Protein AF-A0A506U2U1-F1 (afdb_monomer_lite)

Organism: NCBI:txid2590451

Radius of gyration: 28.34 Å; chains: 1; bounding box: 70×87×79 Å

Sequence (459 aa):
MHRSFSRSSRWKEARRGNWPLSILLTSLLLALPVQALAQSEAANGTGAVKTGSHPATDAIGQALRKALSYGDTSFLASVVENTRLTPKRTKLIESEAIALRPEMADKITHAIRSAQLLSSLYPAASIAPVLSAPLVSSNTQLPYPGGVKGVDESTLSEFERNYSLSAMGAATARELGFTGKGVVVGVIDSGFDMSPDGTVHPEFTGRIDSRSTSFLNWVDINMSYQTLSAAEIEEGLQQGPTDTQAVDEHGTHVTGIIAAGDNGFGMEGVAPDATILSVQAIASASGRVTLDSTSRTSVRLSDLQTCGLYALAGAGCTLAQYFEPTISAERYLAQFSDVSVVNMSFGPSVRLLAKSWDIAPTVQPYYQEEAKALRANLDAGQVLVVSAGNDGKWAPVAAENPTGIGLYPFISPANEDATNSSGNLIYNDYGTGLDFSFLSADALAEAEAADGIARGRIV

Structure (mmCIF, N/CA/C/O backbone):
data_AF-A0A506U2U1-F1
#
_entry.id   AF-A0A506U2U1-F1
#
loop_
_atom_site.group_PDB
_atom_site.id
_atom_site.type_symbol
_atom_site.label_atom_id
_atom_site.label_alt_id
_atom_site.label_comp_id
_atom_site.label_asym_id
_atom_site.label_entity_id
_atom_site.label_seq_id
_atom_site.pdbx_PDB_ins_code
_atom_site.Cartn_x
_atom_site.Cartn_y
_atom_site.Cartn_z
_atom_site.occupancy
_atom_site.B_iso_or_equiv
_atom_site.auth_seq_id
_atom_site.auth_comp_id
_atom_site.auth_asym_id
_atom_site.auth_atom_id
_atom_site.pdbx_PDB_model_num
ATOM 1 N N . MET A 1 1 ? 2.345 51.849 13.859 1.00 36.88 1 MET A N 1
ATOM 2 C CA . MET A 1 1 ? 3.173 52.767 13.045 1.00 36.88 1 MET A CA 1
ATOM 3 C C . MET A 1 1 ? 2.895 52.502 11.573 1.00 36.88 1 MET A C 1
ATOM 5 O O . MET A 1 1 ? 2.890 51.355 11.158 1.00 36.88 1 MET A O 1
ATOM 9 N N . HIS A 1 2 ? 2.569 53.564 10.839 1.00 27.89 2 HIS A N 1
ATOM 10 C CA . HIS A 1 2 ? 2.235 53.597 9.413 1.00 27.89 2 HIS A CA 1
ATOM 11 C C . HIS A 1 2 ? 3.383 53.186 8.473 1.00 27.89 2 HIS A C 1
ATOM 13 O O . HIS A 1 2 ? 4.523 53.547 8.750 1.00 27.89 2 HIS A O 1
ATOM 19 N N . ARG A 1 3 ? 3.030 52.621 7.300 1.00 29.83 3 ARG A N 1
ATOM 20 C CA . ARG A 1 3 ? 3.318 53.094 5.907 1.00 29.83 3 ARG A CA 1
ATOM 21 C C . ARG A 1 3 ? 3.364 51.886 4.954 1.00 29.83 3 ARG A C 1
ATOM 23 O O . ARG A 1 3 ? 4.195 51.011 5.115 1.00 29.83 3 ARG A O 1
ATOM 30 N N . SER A 1 4 ? 2.341 51.654 4.129 1.00 28.94 4 SER A N 1
ATOM 31 C CA . SER A 1 4 ? 2.030 52.246 2.808 1.00 28.94 4 SER A CA 1
ATOM 32 C C . SER A 1 4 ? 2.963 51.799 1.671 1.00 28.94 4 SER A C 1
ATOM 34 O O . SER A 1 4 ? 4.046 52.353 1.493 1.00 28.94 4 SER A O 1
ATOM 36 N N . PHE A 1 5 ? 2.481 50.867 0.845 1.00 27.81 5 PHE A N 1
ATOM 37 C CA . PHE A 1 5 ? 2.999 50.604 -0.498 1.00 27.81 5 PHE A CA 1
ATOM 38 C C . PHE A 1 5 ? 2.358 51.577 -1.497 1.00 27.81 5 PHE A C 1
ATOM 40 O O . PHE A 1 5 ? 1.135 51.713 -1.558 1.00 27.81 5 PHE A O 1
ATOM 47 N N . SER A 1 6 ? 3.202 52.265 -2.266 1.00 30.72 6 SER A N 1
ATOM 48 C CA . SER A 1 6 ? 2.824 53.226 -3.301 1.00 30.72 6 SER A CA 1
ATOM 49 C C . SER A 1 6 ? 2.954 52.616 -4.698 1.00 30.72 6 SER A C 1
ATOM 51 O O . SER A 1 6 ? 3.970 52.034 -5.059 1.00 30.72 6 SER A O 1
ATOM 53 N N . ARG A 1 7 ? 1.882 52.835 -5.455 1.00 30.31 7 ARG A N 1
ATOM 54 C CA . ARG A 1 7 ? 1.573 52.594 -6.869 1.00 30.31 7 ARG A CA 1
ATOM 55 C C . ARG A 1 7 ? 2.623 52.956 -7.943 1.00 30.31 7 ARG A C 1
ATOM 57 O O . ARG A 1 7 ? 3.251 54.008 -7.880 1.00 30.31 7 ARG A O 1
ATOM 64 N N . SER A 1 8 ? 2.457 52.231 -9.065 1.00 29.09 8 SER A N 1
ATOM 65 C CA . SER A 1 8 ? 2.460 52.671 -10.489 1.00 29.09 8 SER A CA 1
ATOM 66 C C . SER A 1 8 ? 3.809 52.898 -11.186 1.00 29.09 8 SER A C 1
ATOM 68 O O . SER A 1 8 ? 4.793 53.178 -10.527 1.00 29.09 8 SER A O 1
ATOM 70 N N . SER A 1 9 ? 3.945 52.947 -12.517 1.00 31.09 9 SER A N 1
ATOM 71 C CA . SER A 1 9 ? 3.327 52.337 -13.719 1.00 31.09 9 SER A CA 1
ATOM 72 C C . SER A 1 9 ? 3.977 53.036 -14.931 1.00 31.09 9 SER A C 1
ATOM 74 O O . SER A 1 9 ? 4.267 54.227 -14.814 1.00 31.09 9 SER A O 1
ATOM 76 N N . ARG A 1 10 ? 4.053 52.356 -16.087 1.00 29.97 10 ARG A N 1
ATOM 77 C CA . ARG A 1 10 ? 3.903 52.872 -17.476 1.00 29.97 10 ARG A CA 1
ATOM 78 C C . ARG A 1 10 ? 5.071 52.603 -18.440 1.00 29.97 10 ARG A C 1
ATOM 80 O O . ARG A 1 10 ? 6.235 52.718 -18.080 1.00 29.97 10 ARG A O 1
ATOM 87 N N . TRP A 1 11 ? 4.621 52.482 -19.700 1.00 26.11 11 TRP A N 1
ATOM 88 C CA . TRP A 1 11 ? 5.260 52.749 -21.002 1.00 26.11 11 TRP A CA 1
ATOM 89 C C . TRP A 1 11 ? 5.853 51.520 -21.714 1.00 26.11 11 TRP A C 1
ATOM 91 O O . TRP A 1 11 ? 6.609 50.782 -21.107 1.00 26.11 11 TRP A O 1
ATOM 101 N N . LYS A 1 12 ? 5.626 51.252 -23.012 1.00 29.75 12 LYS A N 1
ATOM 102 C CA . LYS A 1 12 ? 4.628 51.671 -24.025 1.00 29.75 12 LYS A CA 1
ATOM 103 C C . LYS A 1 12 ? 4.894 50.871 -25.328 1.00 29.75 12 LYS A C 1
ATOM 105 O O . LYS A 1 12 ? 6.044 50.564 -25.600 1.00 29.75 12 LYS A O 1
ATOM 110 N N . GLU A 1 13 ? 3.823 50.611 -26.092 1.00 30.39 13 GLU A N 1
ATOM 111 C CA . GLU A 1 13 ? 3.657 50.588 -27.578 1.00 30.39 13 GLU A CA 1
ATOM 112 C C . GLU A 1 13 ? 4.786 50.026 -28.494 1.00 30.39 13 GLU A C 1
ATOM 114 O O . GLU A 1 13 ? 5.895 50.536 -28.520 1.00 30.39 13 GLU A O 1
ATOM 119 N N . ALA A 1 14 ? 4.577 48.932 -29.247 1.00 30.78 14 ALA A N 1
ATOM 120 C CA . ALA A 1 14 ? 3.841 48.771 -30.527 1.00 30.78 14 ALA A CA 1
ATOM 121 C C . ALA A 1 14 ? 4.710 48.913 -31.802 1.00 30.78 14 ALA A C 1
ATOM 123 O O . ALA A 1 14 ? 5.336 49.947 -32.006 1.00 30.78 14 ALA A O 1
ATOM 124 N N . ARG A 1 15 ? 4.634 47.929 -32.723 1.00 29.23 15 ARG A N 1
ATOM 125 C CA . ARG A 1 15 ? 4.668 48.127 -34.194 1.00 29.23 15 ARG A CA 1
ATOM 126 C C . ARG A 1 15 ? 4.223 46.872 -34.966 1.00 29.23 15 ARG A C 1
ATOM 128 O O . ARG A 1 15 ? 4.610 45.757 -34.644 1.00 29.23 15 ARG A O 1
ATOM 135 N N . ARG A 1 16 ? 3.387 47.114 -35.983 1.00 30.52 16 ARG A N 1
ATOM 136 C CA . ARG A 1 16 ? 2.849 46.184 -36.994 1.00 30.52 16 ARG A CA 1
ATOM 137 C C . ARG A 1 16 ? 3.815 46.025 -38.180 1.00 30.52 16 ARG A C 1
ATOM 139 O O . ARG A 1 16 ? 4.533 46.970 -38.494 1.00 30.52 16 ARG A O 1
ATOM 146 N N . GLY A 1 17 ? 3.690 44.918 -38.915 1.00 27.30 17 GLY A N 1
ATOM 147 C CA . GLY A 1 17 ? 4.167 44.743 -40.293 1.00 27.30 17 GLY A CA 1
ATOM 148 C C . GLY A 1 17 ? 3.427 43.581 -40.974 1.00 27.30 17 GLY A C 1
ATOM 149 O O . GLY A 1 17 ? 3.274 42.527 -40.370 1.00 27.30 17 GLY A O 1
ATOM 150 N N . ASN A 1 18 ? 2.916 43.804 -42.186 1.00 27.45 18 ASN A N 1
ATOM 151 C CA . ASN A 1 18 ? 1.992 42.950 -42.946 1.00 27.45 18 ASN A CA 1
ATOM 152 C C . ASN A 1 18 ? 2.689 42.360 -44.204 1.00 27.45 18 ASN A C 1
ATOM 154 O O . ASN A 1 18 ? 3.330 43.135 -44.908 1.00 27.45 18 ASN A O 1
ATOM 158 N N . TRP A 1 19 ? 2.384 41.081 -44.529 1.00 23.58 19 TRP A N 1
ATOM 159 C CA . TRP A 1 19 ? 2.138 40.477 -45.880 1.00 23.58 19 TRP A CA 1
ATOM 160 C C . TRP A 1 19 ? 3.338 40.112 -46.802 1.00 23.58 19 TRP A C 1
ATOM 162 O O . TRP A 1 19 ? 4.383 40.738 -46.662 1.00 23.58 19 TRP A O 1
ATOM 172 N N . PRO A 1 20 ? 3.193 39.251 -47.859 1.00 41.06 20 PRO A N 1
ATOM 173 C CA . PRO A 1 20 ? 2.258 38.116 -48.132 1.00 41.06 20 PRO A CA 1
ATOM 174 C C . PRO A 1 20 ? 2.842 36.898 -48.951 1.00 41.06 20 PRO A C 1
ATOM 176 O O . PRO A 1 20 ? 3.985 36.953 -49.378 1.00 41.06 20 PRO A O 1
ATOM 179 N N . LEU A 1 21 ? 1.982 35.885 -49.253 1.00 26.08 21 LEU A N 1
ATOM 180 C CA . LEU A 1 21 ? 1.963 34.914 -50.405 1.00 26.08 21 LEU A CA 1
ATOM 181 C C . LEU A 1 21 ? 3.187 33.952 -50.585 1.00 26.08 21 LEU A C 1
ATOM 183 O O . LEU A 1 21 ? 4.320 34.379 -50.471 1.00 26.08 21 LEU A O 1
ATOM 187 N N . SER A 1 22 ? 3.118 32.652 -50.936 1.00 24.47 22 SER A N 1
ATOM 188 C CA . SER A 1 22 ? 2.254 31.932 -51.890 1.00 24.47 22 SER A CA 1
ATOM 189 C C . SER A 1 22 ? 2.663 30.432 -52.042 1.00 24.47 22 SER A C 1
ATOM 191 O O . SER A 1 22 ? 3.823 30.111 -51.809 1.00 24.47 22 SER A O 1
ATOM 193 N N . ILE A 1 23 ? 1.745 29.601 -52.588 1.00 26.39 23 ILE A N 1
ATOM 194 C CA . ILE A 1 23 ? 1.917 28.334 -53.379 1.00 26.39 23 ILE A CA 1
ATOM 195 C C . ILE A 1 23 ? 2.081 26.999 -52.590 1.00 26.39 23 ILE A C 1
ATOM 197 O O . ILE A 1 23 ? 3.071 26.797 -51.905 1.00 26.39 23 ILE A O 1
ATOM 201 N N . LEU A 1 24 ? 1.057 26.122 -52.501 1.00 23.52 24 LEU A N 1
ATOM 202 C CA . LEU A 1 24 ? 0.561 25.078 -53.448 1.00 23.52 24 LEU A CA 1
ATOM 203 C C . LEU A 1 24 ? 1.504 23.870 -53.641 1.00 23.52 24 LEU A C 1
ATOM 205 O O . LEU A 1 24 ? 2.514 24.013 -54.314 1.00 23.52 24 LEU A O 1
ATOM 209 N N . LEU A 1 25 ? 1.099 22.670 -53.185 1.00 24.00 25 LEU A N 1
ATOM 210 C CA . LEU A 1 25 ? 0.996 21.469 -54.039 1.00 24.00 25 LEU A CA 1
ATOM 211 C C . LEU A 1 25 ? 0.313 20.281 -53.329 1.00 24.00 25 LEU A C 1
ATOM 213 O O . LEU A 1 25 ? 0.747 19.771 -52.303 1.00 24.00 25 LEU A O 1
ATOM 217 N N . THR A 1 26 ? -0.789 19.870 -53.945 1.00 24.53 26 THR A N 1
ATOM 218 C CA . THR A 1 26 ? -1.587 18.647 -53.804 1.00 24.53 26 THR A CA 1
ATOM 219 C C . THR A 1 26 ? -0.844 17.394 -54.273 1.00 24.53 26 THR A C 1
ATOM 221 O O . THR A 1 26 ? -0.089 17.499 -55.236 1.00 24.53 26 THR A O 1
ATOM 224 N N . SER A 1 27 ? -1.176 16.207 -53.739 1.00 26.33 27 SER A N 1
ATOM 225 C CA . SER A 1 27 ? -1.347 14.959 -54.520 1.00 26.33 27 SER A CA 1
ATOM 226 C C . SER A 1 27 ? -2.060 13.865 -53.712 1.00 26.33 27 SER A C 1
ATOM 228 O O . SER A 1 27 ? -1.780 13.655 -52.537 1.00 26.33 27 SER A O 1
ATOM 230 N N . LEU A 1 28 ? -3.009 13.209 -54.380 1.00 23.59 28 LEU A N 1
ATOM 231 C CA . LEU A 1 28 ? -3.999 12.236 -53.915 1.00 23.59 28 LEU A CA 1
ATOM 232 C C . LEU A 1 28 ? -3.646 10.826 -54.447 1.00 23.59 28 LEU A C 1
ATOM 234 O O . LEU A 1 28 ? -3.042 10.728 -55.510 1.00 23.59 28 LEU A O 1
ATOM 238 N N . LEU A 1 29 ? -4.209 9.798 -53.789 1.00 23.61 29 LEU A N 1
ATOM 239 C CA . LEU A 1 29 ? -4.611 8.464 -54.297 1.00 23.61 29 LEU A CA 1
ATOM 240 C C . LEU A 1 29 ? -3.542 7.393 -54.601 1.00 23.61 29 LEU A C 1
ATOM 242 O O . LEU A 1 29 ? -2.705 7.561 -55.478 1.00 23.61 29 LEU A O 1
ATOM 246 N N . LEU A 1 30 ? -3.732 6.194 -54.026 1.00 24.52 30 LEU A N 1
ATOM 247 C CA . LEU A 1 30 ? -4.355 5.055 -54.730 1.00 24.52 30 LEU A CA 1
ATOM 248 C C . LEU A 1 30 ? -4.632 3.874 -53.777 1.00 24.52 30 LEU A C 1
ATOM 250 O O . LEU A 1 30 ? -3.790 3.484 -52.975 1.00 24.52 30 LEU A O 1
ATOM 254 N N . ALA A 1 31 ? -5.833 3.309 -53.903 1.00 26.56 31 ALA A N 1
ATOM 255 C CA . ALA A 1 31 ? -6.284 2.057 -53.303 1.00 26.56 31 ALA A CA 1
ATOM 256 C C . ALA A 1 31 ? -6.289 0.957 -54.371 1.00 26.56 31 ALA A C 1
ATOM 258 O O . ALA A 1 31 ? -6.654 1.260 -55.504 1.00 26.56 31 ALA A O 1
ATOM 259 N N . LEU A 1 32 ? -6.005 -0.300 -54.008 1.00 26.03 32 LEU A N 1
ATOM 260 C CA . LEU A 1 32 ? -6.501 -1.487 -54.722 1.00 26.03 32 LEU A CA 1
ATOM 261 C C . LEU A 1 32 ? -6.688 -2.688 -53.762 1.00 26.03 32 LEU A C 1
ATOM 263 O O . LEU A 1 32 ? -5.869 -2.863 -52.859 1.00 26.03 32 LEU A O 1
ATOM 267 N N . PRO A 1 33 ? -7.738 -3.514 -53.957 1.00 31.89 33 PRO A N 1
ATOM 268 C CA . PRO A 1 33 ? -8.010 -4.743 -53.209 1.00 31.89 33 PRO A CA 1
ATOM 269 C C . PRO A 1 33 ? -7.499 -5.992 -53.954 1.00 31.89 33 PRO A C 1
ATOM 271 O O . PRO A 1 33 ? -7.402 -5.987 -55.180 1.00 31.89 33 PRO A O 1
ATOM 274 N N . VAL A 1 34 ? -7.263 -7.098 -53.241 1.00 28.67 34 VAL A N 1
ATOM 275 C CA . VAL A 1 34 ? -7.124 -8.434 -53.850 1.00 28.67 34 VAL A CA 1
ATOM 276 C C . VAL A 1 34 ? -7.991 -9.427 -53.080 1.00 28.67 34 VAL A C 1
ATOM 278 O O . VAL A 1 34 ? -7.847 -9.597 -51.872 1.00 28.67 34 VAL A O 1
ATOM 281 N N . GLN A 1 35 ? -8.914 -10.059 -53.801 1.00 29.03 35 GLN A N 1
ATOM 282 C CA . GLN A 1 35 ? -9.729 -11.183 -53.357 1.00 29.03 35 GLN A CA 1
ATOM 283 C C . GLN A 1 35 ? -9.175 -12.502 -53.910 1.00 29.03 35 GLN A C 1
ATOM 285 O O . GLN A 1 35 ? -8.754 -12.566 -55.060 1.00 29.03 35 GLN A O 1
ATOM 290 N N . ALA A 1 36 ? -9.357 -13.534 -53.082 1.00 26.44 36 ALA A N 1
ATOM 291 C CA . ALA A 1 36 ? -9.632 -14.937 -53.398 1.00 26.44 36 ALA A CA 1
ATOM 292 C C . ALA A 1 36 ? -8.502 -15.845 -53.918 1.00 26.44 36 ALA A C 1
ATOM 294 O O . ALA A 1 36 ? -8.020 -15.706 -55.035 1.00 26.44 36 ALA A O 1
ATOM 295 N N . LEU A 1 37 ? -8.258 -16.918 -53.155 1.00 26.70 37 LEU A N 1
ATOM 296 C CA . LEU A 1 37 ? -8.475 -18.291 -53.623 1.00 26.70 37 LEU A CA 1
ATOM 297 C C . LEU A 1 37 ? -8.736 -19.212 -52.420 1.00 26.70 37 LEU A C 1
ATOM 299 O O . LEU A 1 37 ? -7.999 -19.211 -51.439 1.00 26.70 37 LEU A O 1
ATOM 303 N N . ALA A 1 38 ? -9.831 -19.960 -52.511 1.00 28.05 38 ALA A N 1
ATOM 304 C CA . ALA A 1 38 ? -10.264 -21.001 -51.590 1.00 28.05 38 ALA A CA 1
ATOM 305 C C . ALA A 1 38 ? -10.327 -22.333 -52.347 1.00 28.05 38 ALA A C 1
ATOM 307 O O . ALA A 1 38 ? -10.656 -22.308 -53.532 1.00 28.05 38 ALA A O 1
ATOM 308 N N . GLN A 1 39 ? -10.058 -23.443 -51.646 1.00 29.00 39 GLN A N 1
ATOM 309 C CA . GLN A 1 39 ? -10.498 -24.848 -51.844 1.00 29.00 39 GLN A CA 1
ATOM 310 C C . GLN A 1 39 ? -9.538 -25.743 -51.032 1.00 29.00 39 GLN A C 1
ATOM 312 O O . GLN A 1 39 ? -8.348 -25.453 -51.028 1.00 29.00 39 GLN A O 1
ATOM 317 N N . SER A 1 40 ? -9.875 -26.843 -50.352 1.00 26.47 40 SER A N 1
ATOM 318 C CA . SER A 1 40 ? -11.066 -27.582 -49.858 1.00 26.47 40 SER A CA 1
ATOM 319 C C . SER A 1 40 ? -10.450 -28.783 -49.076 1.00 26.47 40 SER A C 1
ATOM 321 O O . SER A 1 40 ? -9.330 -29.160 -49.400 1.00 26.47 40 SER A O 1
ATOM 323 N N . GLU A 1 41 ? -10.968 -29.357 -47.982 1.00 28.09 41 GLU A N 1
ATOM 324 C CA . GLU A 1 41 ? -12.100 -30.305 -47.812 1.00 28.09 41 GLU A CA 1
ATOM 325 C C . GLU A 1 41 ? -12.250 -30.570 -46.281 1.00 28.09 41 GLU A C 1
ATOM 327 O O . GLU A 1 41 ? -11.241 -30.681 -45.591 1.00 28.09 41 GLU A O 1
ATOM 332 N N . ALA A 1 42 ? -13.421 -30.384 -45.642 1.00 26.95 42 ALA A N 1
ATOM 333 C CA . ALA A 1 42 ? -14.483 -31.372 -45.303 1.00 26.95 42 ALA A CA 1
ATOM 334 C C . ALA A 1 42 ? -13.992 -32.575 -44.447 1.00 26.95 42 ALA A C 1
ATOM 336 O O . ALA A 1 42 ? -13.029 -33.219 -44.827 1.00 26.95 42 ALA A O 1
ATOM 337 N N . ALA A 1 43 ? -14.563 -32.991 -43.302 1.00 28.11 43 ALA A N 1
ATOM 338 C CA . ALA A 1 43 ? -15.904 -32.931 -42.683 1.00 28.11 43 ALA A CA 1
ATOM 339 C C . ALA A 1 43 ? -15.747 -33.131 -41.134 1.00 28.11 43 ALA A C 1
ATOM 341 O O . ALA A 1 43 ? -14.657 -33.479 -40.702 1.00 28.11 43 ALA A O 1
ATOM 342 N N . ASN A 1 44 ? -16.691 -32.991 -40.188 1.00 29.53 44 ASN A N 1
ATOM 343 C CA . ASN A 1 44 ? -18.156 -33.048 -40.136 1.00 29.53 44 ASN A CA 1
ATOM 344 C C . ASN A 1 44 ? -18.606 -32.576 -38.716 1.00 29.53 44 ASN A C 1
ATOM 346 O O . ASN A 1 44 ? -17.916 -32.917 -37.758 1.00 29.53 44 ASN A O 1
ATOM 350 N N . GLY A 1 45 ? -19.744 -31.876 -38.542 1.00 27.80 45 GLY A N 1
ATOM 351 C CA . GLY A 1 45 ? -20.341 -31.667 -37.198 1.00 27.80 45 GLY A CA 1
ATOM 352 C C . GLY A 1 45 ? -21.087 -30.348 -36.915 1.00 27.80 45 GLY A C 1
ATOM 353 O O . GLY A 1 45 ? -20.608 -29.520 -36.156 1.00 27.80 45 GLY A O 1
ATOM 354 N N . THR A 1 46 ? -22.262 -30.176 -37.531 1.00 29.91 46 THR A N 1
ATOM 355 C CA . THR A 1 46 ? -23.467 -29.438 -37.066 1.00 29.91 46 THR A CA 1
ATOM 356 C C . THR A 1 46 ? -23.350 -28.105 -36.285 1.00 29.91 46 THR A C 1
ATOM 358 O O . THR A 1 46 ? -23.263 -28.093 -35.063 1.00 29.91 46 THR A O 1
ATOM 361 N N . GLY A 1 47 ? -23.617 -26.995 -36.994 1.00 27.69 47 GLY A N 1
ATOM 362 C CA . GLY A 1 47 ? -24.666 -26.040 -36.587 1.00 27.69 47 GLY A CA 1
ATOM 363 C C . GLY A 1 47 ? -24.284 -24.779 -35.800 1.00 27.69 47 GLY A C 1
ATOM 364 O O . GLY A 1 47 ? -24.790 -24.591 -34.702 1.00 27.69 47 GLY A O 1
ATOM 365 N N . ALA A 1 48 ? -23.518 -23.855 -36.392 1.00 29.77 48 ALA A N 1
ATOM 366 C CA . ALA A 1 48 ? -23.479 -22.457 -35.946 1.00 29.77 48 ALA A CA 1
ATOM 367 C C . ALA A 1 48 ? -23.698 -21.509 -37.134 1.00 29.77 48 ALA A C 1
ATOM 369 O O . ALA A 1 48 ? -23.016 -21.597 -38.159 1.00 29.77 48 ALA A O 1
ATOM 370 N N . VAL A 1 49 ? -24.674 -20.611 -36.995 1.00 29.19 49 VAL A N 1
ATOM 371 C CA . VAL A 1 49 ? -24.947 -19.518 -37.932 1.00 29.19 49 VAL A CA 1
ATOM 372 C C . VAL A 1 49 ? -23.736 -18.582 -37.930 1.00 29.19 49 VAL A C 1
ATOM 374 O O . VAL A 1 49 ? -23.515 -17.840 -36.980 1.00 29.19 49 VAL A O 1
ATOM 377 N N . LYS A 1 50 ? -22.927 -18.630 -38.993 1.00 31.31 50 LYS A N 1
ATOM 378 C CA . LYS A 1 50 ? -21.860 -17.654 -39.239 1.00 31.31 50 LYS A CA 1
ATOM 379 C C . LYS A 1 50 ? -22.471 -16.374 -39.805 1.00 31.31 50 LYS A C 1
ATOM 381 O O . LYS A 1 50 ? -22.688 -16.272 -41.010 1.00 31.31 50 LYS A O 1
ATOM 386 N N . THR A 1 51 ? -22.706 -15.384 -38.954 1.00 33.59 51 THR A N 1
ATOM 387 C CA . THR A 1 51 ? -22.725 -13.980 -39.380 1.00 33.59 51 THR A CA 1
ATOM 388 C C . THR A 1 51 ? -21.302 -13.451 -39.276 1.00 33.59 51 THR A C 1
ATOM 390 O O . THR A 1 51 ? -20.689 -13.578 -38.221 1.00 33.59 51 THR A O 1
ATOM 393 N N . GLY A 1 52 ? -20.757 -12.914 -40.370 1.00 40.03 52 GLY A N 1
ATOM 394 C CA . GLY A 1 52 ? -19.404 -12.355 -40.403 1.00 40.03 52 GLY A CA 1
ATOM 395 C C . GLY A 1 52 ? -19.203 -11.341 -39.279 1.00 40.03 52 GLY A C 1
ATOM 396 O O . GLY A 1 52 ? -19.823 -10.279 -39.286 1.00 40.03 52 GLY A O 1
ATOM 397 N N . SER A 1 53 ? -18.372 -11.701 -38.304 1.00 35.81 53 SER A N 1
ATOM 398 C CA . SER A 1 53 ? -18.131 -10.928 -37.095 1.00 35.81 53 SER A CA 1
ATOM 399 C C . SER A 1 53 ? -16.775 -10.223 -37.239 1.00 35.81 53 SER A C 1
ATOM 401 O O . SER A 1 53 ? -15.754 -10.811 -37.591 1.00 35.81 53 SER A O 1
ATOM 403 N N . HIS A 1 54 ? -16.787 -8.901 -37.088 1.00 41.09 54 HIS A N 1
ATOM 404 C CA . HIS A 1 54 ? -15.582 -8.072 -37.023 1.00 41.09 54 HIS A CA 1
ATOM 405 C C . HIS A 1 54 ? -14.813 -8.474 -35.741 1.00 41.09 54 HIS A C 1
ATOM 407 O O . HIS A 1 54 ? -15.469 -8.750 -34.745 1.00 41.09 54 HIS A O 1
ATOM 413 N N . PRO A 1 55 ? -13.472 -8.424 -35.645 1.00 44.81 55 PRO A N 1
ATOM 414 C CA . PRO A 1 55 ? -12.746 -8.825 -34.421 1.00 44.81 55 PRO A CA 1
ATOM 415 C C . PRO A 1 55 ? -13.233 -8.162 -33.109 1.00 44.81 55 PRO A C 1
ATOM 417 O O . PRO A 1 55 ? -13.040 -8.689 -32.020 1.00 44.81 55 PRO A O 1
ATOM 420 N N . ALA A 1 56 ? -13.912 -7.012 -33.204 1.00 42.91 56 ALA A N 1
ATOM 421 C CA . ALA A 1 56 ? -14.497 -6.291 -32.075 1.00 42.91 56 ALA A CA 1
ATOM 422 C C . ALA A 1 56 ? -15.806 -6.893 -31.513 1.00 42.91 56 ALA A C 1
ATOM 424 O O . ALA A 1 56 ? -16.129 -6.622 -30.357 1.00 42.91 56 ALA A O 1
ATOM 425 N N . THR A 1 57 ? -16.572 -7.670 -32.289 1.00 50.78 57 THR A N 1
ATOM 426 C CA . THR A 1 57 ? -17.801 -8.333 -31.803 1.00 50.78 57 THR A CA 1
ATOM 427 C C . THR A 1 57 ? -17.473 -9.538 -30.919 1.00 50.78 57 THR A C 1
ATOM 429 O O . THR A 1 57 ? -18.146 -9.757 -29.915 1.00 50.78 57 THR A O 1
ATOM 432 N N . ASP A 1 58 ? -16.375 -10.245 -31.207 1.00 61.09 58 ASP A N 1
ATOM 433 C CA . ASP A 1 58 ? -15.941 -11.404 -30.419 1.00 61.09 58 ASP A CA 1
ATOM 434 C C . ASP A 1 58 ? -15.477 -11.002 -29.007 1.00 61.09 58 ASP A C 1
ATOM 436 O O . ASP A 1 58 ? -15.787 -11.695 -28.040 1.00 61.09 58 ASP A O 1
ATOM 440 N N . ALA A 1 59 ? -14.814 -9.850 -28.859 1.00 67.38 59 ALA A N 1
ATOM 441 C CA . ALA A 1 59 ? -14.293 -9.380 -27.573 1.00 67.38 59 ALA A CA 1
ATOM 442 C C . ALA A 1 59 ? -15.393 -8.946 -26.583 1.00 67.38 59 ALA A C 1
ATOM 444 O O . ALA A 1 59 ? -15.323 -9.283 -25.403 1.00 67.38 59 ALA A O 1
ATOM 445 N N . ILE A 1 60 ? -16.435 -8.242 -27.047 1.00 75.88 60 ILE A N 1
ATOM 446 C CA . ILE A 1 60 ? -17.543 -7.794 -26.178 1.00 75.88 60 ILE A CA 1
ATOM 447 C C . ILE A 1 60 ? -18.351 -8.997 -25.691 1.00 75.88 60 ILE A C 1
ATOM 449 O O . ILE A 1 60 ? -18.616 -9.120 -24.496 1.00 75.88 60 ILE A O 1
ATOM 453 N N . GLY A 1 61 ? -18.686 -9.923 -26.592 1.00 77.12 61 GLY A N 1
ATOM 454 C CA . GLY A 1 61 ? -19.391 -11.147 -26.219 1.00 77.12 61 GLY A CA 1
ATOM 455 C C . GLY A 1 61 ? -18.576 -12.038 -25.273 1.00 77.12 61 GLY A C 1
ATOM 456 O O . GLY A 1 61 ? -19.151 -12.699 -24.411 1.00 77.12 61 GLY A O 1
ATOM 457 N N . GLN A 1 62 ? -17.244 -12.076 -25.399 1.00 79.62 62 GLN A N 1
ATOM 458 C CA . GLN A 1 62 ? -16.366 -12.785 -24.455 1.00 79.62 62 GLN A CA 1
ATOM 459 C C . GLN A 1 62 ? -16.310 -12.095 -23.087 1.00 79.62 62 GLN A C 1
ATOM 461 O O . GLN A 1 62 ? -16.476 -12.764 -22.069 1.00 79.62 62 GLN A O 1
ATOM 466 N N . ALA A 1 63 ? -16.153 -10.769 -23.053 1.00 77.00 63 ALA A N 1
ATOM 467 C CA . ALA A 1 63 ? -16.137 -9.994 -21.815 1.00 77.00 63 ALA A CA 1
ATOM 468 C C . ALA A 1 63 ? -17.457 -10.126 -21.042 1.00 77.00 63 ALA A C 1
ATOM 470 O O . ALA A 1 63 ? -17.444 -10.371 -19.839 1.00 77.00 63 ALA A O 1
ATOM 471 N N . LEU A 1 64 ? -18.599 -10.052 -21.733 1.00 88.56 64 LEU A N 1
ATOM 472 C CA . LEU A 1 64 ? -19.915 -10.230 -21.119 1.00 88.56 64 LEU A CA 1
ATOM 473 C C . LEU A 1 64 ? -20.140 -11.665 -20.622 1.00 88.56 64 LEU A C 1
ATOM 475 O O . LEU A 1 64 ? -20.695 -11.846 -19.542 1.00 88.56 64 LEU A O 1
ATOM 479 N N . ARG A 1 65 ? -19.668 -12.689 -21.348 1.00 88.56 65 ARG A N 1
ATOM 480 C CA . ARG A 1 65 ? -19.707 -14.087 -20.876 1.00 88.56 65 ARG A CA 1
ATOM 481 C C . ARG A 1 65 ? -18.840 -14.309 -19.638 1.00 88.56 65 ARG A C 1
ATOM 483 O O . ARG A 1 65 ? -19.276 -14.993 -18.718 1.00 88.56 65 ARG A O 1
ATOM 490 N N . LYS A 1 66 ? -17.653 -13.702 -19.592 1.00 79.88 66 LYS A N 1
ATOM 491 C CA . LYS A 1 66 ? -16.769 -13.738 -18.420 1.00 79.88 66 LYS A CA 1
ATOM 492 C C . LYS A 1 66 ? -17.386 -12.997 -17.233 1.00 79.88 66 LYS A C 1
ATOM 494 O O . LYS A 1 66 ? -17.390 -13.502 -16.121 1.00 79.88 66 LYS A O 1
ATOM 499 N N . ALA A 1 67 ? -17.980 -11.831 -17.457 1.00 76.81 67 ALA A N 1
ATOM 500 C CA . ALA A 1 67 ? -18.701 -11.112 -16.411 1.00 76.81 67 ALA A CA 1
ATOM 501 C C . ALA A 1 67 ? -19.882 -11.927 -15.863 1.00 76.81 67 ALA A C 1
ATOM 503 O O . ALA A 1 67 ? -20.112 -11.957 -14.658 1.00 76.81 67 ALA A O 1
ATOM 504 N N . LEU A 1 68 ? -20.591 -12.633 -16.747 1.00 88.25 68 LEU A N 1
ATOM 505 C CA . LEU A 1 68 ? -21.703 -13.503 -16.385 1.00 88.25 68 LEU A CA 1
ATOM 506 C C . LEU A 1 68 ? -21.277 -14.694 -15.518 1.00 88.25 68 LEU A C 1
ATOM 508 O O . LEU A 1 68 ? -22.030 -15.065 -14.621 1.00 88.25 68 LEU A O 1
ATOM 512 N N . SER A 1 69 ? -20.077 -15.259 -15.708 1.00 82.25 69 SER A N 1
ATOM 513 C CA . SER A 1 69 ? -19.581 -16.315 -14.810 1.00 82.25 69 SER A CA 1
ATOM 514 C C . SER A 1 69 ? -19.346 -15.833 -13.373 1.00 82.25 69 SER A C 1
ATOM 516 O O . SER A 1 69 ? -19.286 -16.658 -12.470 1.00 82.25 69 SER A O 1
ATOM 518 N N . TYR A 1 70 ? -19.278 -14.516 -13.146 1.00 70.38 70 TYR A N 1
ATOM 519 C CA . TYR A 1 70 ? -19.206 -13.896 -11.817 1.00 70.38 70 TYR A CA 1
ATOM 520 C C . TYR A 1 70 ? -20.570 -13.392 -11.302 1.00 70.38 70 TYR A C 1
ATOM 522 O O . TYR A 1 70 ? -20.623 -12.633 -10.333 1.00 70.38 70 TYR A O 1
ATOM 530 N N . GLY A 1 71 ? -21.674 -13.786 -11.945 1.00 82.31 71 GLY A N 1
ATOM 531 C CA . GLY A 1 71 ? -23.043 -13.502 -11.512 1.00 82.31 71 GLY A CA 1
ATOM 532 C C . GLY A 1 71 ? -23.706 -12.276 -12.154 1.00 82.31 71 GLY A C 1
ATOM 533 O O . GLY A 1 71 ? -23.082 -11.457 -12.831 1.00 82.31 71 GLY A O 1
ATOM 534 N N . ASP A 1 72 ? -25.016 -12.150 -11.922 1.00 84.19 72 ASP A N 1
ATOM 535 C CA . ASP A 1 72 ? -25.904 -11.163 -12.559 1.00 84.19 72 ASP A CA 1
ATOM 536 C C . ASP A 1 72 ? -25.483 -9.707 -12.308 1.00 84.19 72 ASP A C 1
ATOM 538 O O . ASP A 1 72 ? -25.625 -8.855 -13.188 1.00 84.19 72 ASP A O 1
ATOM 542 N N . THR A 1 73 ? -24.940 -9.416 -11.124 1.00 79.94 73 THR A N 1
ATOM 543 C CA . THR A 1 73 ? -24.456 -8.076 -10.761 1.00 79.94 73 THR A CA 1
ATOM 544 C C . THR A 1 73 ? -23.217 -7.699 -11.569 1.00 79.94 73 THR A C 1
ATOM 546 O O . THR A 1 73 ? -23.185 -6.629 -12.175 1.00 79.94 73 THR A O 1
ATOM 549 N N . SER A 1 74 ? -22.231 -8.597 -11.645 1.00 74.19 74 SER A N 1
ATOM 550 C CA . SER A 1 74 ? -20.996 -8.420 -12.424 1.00 74.19 74 SER A CA 1
ATOM 551 C C . SER A 1 74 ? -21.287 -8.283 -13.919 1.00 74.19 74 SER A C 1
ATOM 553 O O . SER A 1 74 ? -20.698 -7.446 -14.610 1.00 74.19 74 SER A O 1
ATOM 555 N N . PHE A 1 75 ? -22.259 -9.054 -14.411 1.00 91.19 75 PHE A N 1
ATOM 556 C CA . PHE A 1 75 ? -22.772 -8.954 -15.772 1.00 91.19 75 PHE A CA 1
ATOM 557 C C . PHE A 1 75 ? -23.366 -7.570 -16.068 1.00 91.19 75 PHE A C 1
ATOM 559 O O . PHE A 1 75 ? -22.943 -6.911 -17.019 1.00 91.19 75 PHE A O 1
ATOM 566 N N . LEU A 1 76 ? -24.296 -7.086 -15.238 1.00 87.75 76 LEU A N 1
ATOM 567 C CA . LEU A 1 76 ? -24.909 -5.767 -15.424 1.00 87.75 76 LEU A CA 1
ATOM 568 C C . LEU A 1 76 ? -23.896 -4.625 -15.268 1.00 87.75 76 LEU A C 1
ATOM 570 O O . LEU A 1 76 ? -23.937 -3.678 -16.051 1.00 87.75 76 LEU A O 1
ATOM 574 N N . ALA A 1 77 ? -22.959 -4.722 -14.322 1.00 80.06 77 ALA A N 1
ATOM 575 C CA . ALA A 1 77 ? -21.876 -3.751 -14.165 1.00 80.06 77 ALA A CA 1
ATOM 576 C C . ALA A 1 77 ? -21.002 -3.677 -15.427 1.00 80.06 77 ALA A C 1
ATOM 578 O O . ALA A 1 77 ? -20.688 -2.590 -15.911 1.00 80.06 77 ALA A O 1
ATOM 579 N N . SER A 1 78 ? -20.699 -4.827 -16.032 1.00 86.75 78 SER A N 1
ATOM 580 C CA . SER A 1 78 ? -19.949 -4.885 -17.288 1.00 86.75 78 SER A CA 1
ATOM 581 C C . SER A 1 78 ? -20.726 -4.287 -18.461 1.00 86.75 78 SER A C 1
ATOM 583 O O . SER A 1 78 ? -20.127 -3.608 -19.295 1.00 86.75 78 SER A O 1
ATOM 585 N N . VAL A 1 79 ? -22.050 -4.471 -18.521 1.00 92.06 79 VAL A N 1
ATOM 586 C CA . VAL A 1 79 ? -22.914 -3.791 -19.504 1.00 92.06 79 VAL A CA 1
ATOM 587 C C . VAL A 1 79 ? -22.843 -2.273 -19.331 1.00 92.06 79 VAL A C 1
ATOM 589 O O . VAL A 1 79 ? -22.698 -1.558 -20.328 1.00 92.06 79 VAL A O 1
ATOM 592 N N . VAL A 1 80 ? -22.906 -1.778 -18.087 1.00 89.38 80 VAL A N 1
ATOM 593 C CA . VAL A 1 80 ? -22.792 -0.343 -17.794 1.00 89.38 80 VAL A CA 1
ATOM 594 C C . VAL A 1 80 ? -21.444 0.189 -18.272 1.00 89.38 80 VAL A C 1
ATOM 596 O O . VAL A 1 80 ? -21.390 1.150 -19.038 1.00 89.38 80 VAL A O 1
ATOM 599 N N . GLU A 1 81 ? -20.354 -0.459 -17.877 1.00 83.06 81 GLU A N 1
ATOM 600 C CA . GLU A 1 81 ? -19.011 0.070 -18.090 1.00 83.06 81 GLU A CA 1
ATOM 601 C C . GLU A 1 81 ? -18.580 0.019 -19.560 1.00 83.06 81 GLU A C 1
ATOM 603 O O . GLU A 1 81 ? -18.107 1.017 -20.110 1.00 83.06 81 GLU A O 1
ATOM 608 N N . ASN A 1 82 ? -18.857 -1.090 -20.255 1.00 83.88 82 ASN A N 1
ATOM 609 C CA . ASN A 1 82 ? -18.587 -1.194 -21.692 1.00 83.88 82 ASN A CA 1
ATOM 610 C C . ASN A 1 82 ? -19.359 -0.129 -22.484 1.00 83.88 82 ASN A C 1
ATOM 612 O O . ASN A 1 82 ? -18.829 0.457 -23.434 1.00 83.88 82 ASN A O 1
ATOM 616 N N . THR A 1 83 ? -20.600 0.159 -22.082 1.00 88.94 83 THR A N 1
ATOM 617 C CA . THR A 1 83 ? -21.447 1.162 -22.741 1.00 88.94 83 THR A CA 1
ATOM 618 C C . THR A 1 83 ? -20.980 2.579 -22.435 1.00 88.94 83 THR A C 1
ATOM 620 O O . THR A 1 83 ? -20.944 3.418 -23.336 1.00 88.94 83 THR A O 1
ATOM 623 N N . ARG A 1 84 ? -20.560 2.844 -21.194 1.00 86.44 84 ARG A N 1
ATOM 624 C CA . ARG A 1 84 ? -20.034 4.143 -20.764 1.00 86.44 84 ARG A CA 1
ATOM 625 C C . ARG A 1 84 ? -18.756 4.507 -21.520 1.00 86.44 84 ARG A C 1
ATOM 627 O O . ARG A 1 84 ? -18.648 5.627 -22.024 1.00 86.44 84 ARG A O 1
ATOM 634 N N . LEU A 1 85 ? -17.824 3.557 -21.620 1.00 75.44 85 LEU A N 1
ATOM 635 C CA . LEU A 1 85 ? -16.524 3.725 -22.275 1.00 75.44 85 LEU A CA 1
ATOM 636 C C . LEU A 1 85 ? -16.634 3.750 -23.803 1.00 75.44 85 LEU A C 1
ATOM 638 O O . LEU A 1 85 ? -15.890 4.466 -24.473 1.00 75.44 85 LEU A O 1
ATOM 642 N N . THR A 1 86 ? -17.580 2.998 -24.374 1.00 75.00 86 THR A N 1
ATOM 643 C CA . THR A 1 86 ? -17.758 2.894 -25.829 1.00 75.00 86 THR A CA 1
ATOM 644 C C . THR A 1 86 ? -19.194 3.208 -26.270 1.00 75.00 86 THR A C 1
ATOM 646 O O . THR A 1 86 ? -19.851 2.384 -26.906 1.00 75.00 86 THR A O 1
ATOM 649 N N . PRO A 1 87 ? -19.700 4.439 -26.057 1.00 82.94 87 PRO A N 1
ATOM 650 C CA . PRO A 1 87 ? -21.107 4.781 -26.313 1.00 82.94 87 PRO A CA 1
ATOM 651 C C . PRO A 1 87 ? -21.527 4.564 -27.774 1.00 82.94 87 PRO A C 1
ATOM 653 O O . PRO A 1 87 ? -22.673 4.214 -28.061 1.00 82.94 87 PRO A O 1
ATOM 656 N N . LYS A 1 88 ? -20.589 4.675 -28.724 1.00 82.31 88 LYS A N 1
ATOM 657 C CA . LYS A 1 88 ? -20.828 4.373 -30.148 1.00 82.31 88 LYS A CA 1
ATOM 658 C C . LYS A 1 88 ? -21.161 2.894 -30.414 1.00 82.31 88 LYS A C 1
ATOM 660 O O . LYS A 1 88 ? -21.717 2.589 -31.464 1.00 82.31 88 LYS A O 1
ATOM 665 N N . ARG A 1 89 ? -20.834 1.986 -29.487 1.00 84.19 89 ARG A N 1
ATOM 666 C CA . ARG A 1 89 ? -21.087 0.536 -29.556 1.00 84.19 89 ARG A CA 1
ATOM 667 C C . ARG A 1 89 ? -22.318 0.094 -28.760 1.00 84.19 89 ARG A C 1
ATOM 669 O O . ARG A 1 89 ? -22.599 -1.097 -28.728 1.00 84.19 89 ARG A O 1
ATOM 676 N N . THR A 1 90 ? -23.084 1.025 -28.183 1.00 89.12 90 THR A N 1
ATOM 677 C CA . THR A 1 90 ? -24.236 0.717 -27.313 1.00 89.12 90 THR A CA 1
ATOM 678 C C . THR A 1 90 ? -25.171 -0.351 -27.887 1.00 89.12 90 THR A C 1
ATOM 680 O O . THR A 1 90 ? -25.462 -1.326 -27.211 1.00 89.12 90 THR A O 1
ATOM 683 N N . LYS A 1 91 ? -25.596 -0.209 -29.152 1.00 89.56 91 LYS A N 1
ATOM 684 C CA . LYS A 1 91 ? -26.527 -1.162 -29.783 1.00 89.56 91 LYS A CA 1
ATOM 685 C C . LYS A 1 91 ? -25.972 -2.584 -29.851 1.00 89.56 91 LYS A C 1
ATOM 687 O O . LYS A 1 91 ? -26.735 -3.531 -29.737 1.00 89.56 91 LYS A O 1
ATOM 692 N N . LEU A 1 92 ? -24.661 -2.711 -30.055 1.00 85.56 92 LEU A N 1
ATOM 693 C CA . LEU A 1 92 ? -23.989 -4.004 -30.101 1.00 85.56 92 LEU A CA 1
ATOM 694 C C . LEU A 1 92 ? -23.906 -4.620 -28.699 1.00 85.56 92 LEU A C 1
ATOM 696 O O . LEU A 1 92 ? -24.209 -5.792 -28.526 1.00 85.56 92 LEU A O 1
ATOM 700 N N . ILE A 1 93 ? -23.535 -3.825 -27.693 1.00 91.81 93 ILE A N 1
ATOM 701 C CA . ILE A 1 93 ? -23.462 -4.281 -26.296 1.00 91.81 93 ILE A CA 1
ATOM 702 C C . ILE A 1 93 ? -24.843 -4.725 -25.811 1.00 91.81 93 ILE A C 1
ATOM 704 O O . ILE A 1 93 ? -24.971 -5.788 -25.217 1.00 91.81 93 ILE A O 1
ATOM 708 N N . GLU A 1 94 ? -25.877 -3.941 -26.114 1.00 93.69 94 GLU A N 1
ATOM 709 C CA . GLU A 1 94 ? -27.265 -4.259 -25.793 1.00 93.69 94 GLU A CA 1
ATOM 710 C C . GLU A 1 94 ? -27.718 -5.556 -26.477 1.00 93.69 94 GLU A C 1
ATOM 712 O O . GLU A 1 94 ? -28.257 -6.434 -25.806 1.00 93.69 94 GLU A O 1
ATOM 717 N N . SER A 1 95 ? -27.443 -5.733 -27.777 1.00 92.44 95 SER A N 1
ATOM 718 C CA . SER A 1 95 ? -27.824 -6.960 -28.487 1.00 92.44 95 SER A CA 1
ATOM 719 C C . SER A 1 95 ? -27.108 -8.203 -27.961 1.00 92.44 95 SER A C 1
ATOM 721 O O . SER A 1 95 ? -27.745 -9.238 -27.798 1.00 92.44 95 SER A O 1
ATOM 723 N N . GLU A 1 96 ? -25.810 -8.105 -27.664 1.00 93.00 96 GLU A N 1
ATOM 724 C CA . GLU A 1 96 ? -25.025 -9.221 -27.121 1.00 93.00 96 GLU A CA 1
ATOM 725 C C . GLU A 1 96 ? -25.462 -9.558 -25.689 1.00 93.00 96 GLU A C 1
ATOM 727 O O . GLU A 1 96 ? -25.663 -10.723 -25.352 1.00 93.00 96 GLU A O 1
ATOM 732 N N . ALA A 1 97 ? -25.687 -8.548 -24.845 1.00 94.94 97 ALA A N 1
ATOM 733 C CA . ALA A 1 97 ? -26.147 -8.752 -23.477 1.00 94.94 97 ALA A CA 1
ATOM 734 C C . ALA A 1 97 ? -27.546 -9.386 -23.430 1.00 94.94 97 ALA A C 1
ATOM 736 O O . ALA A 1 97 ? -27.763 -10.332 -22.673 1.00 94.94 97 ALA A O 1
ATOM 737 N N . ILE A 1 98 ? -28.487 -8.915 -24.258 1.00 96.31 98 ILE A N 1
ATOM 738 C CA . ILE A 1 98 ? -29.836 -9.496 -24.338 1.00 96.31 98 ILE A CA 1
ATOM 739 C C . ILE A 1 98 ? -29.783 -10.912 -24.921 1.00 96.31 98 ILE A C 1
ATOM 741 O O . ILE A 1 98 ? -30.517 -11.776 -24.454 1.00 96.31 98 ILE A O 1
ATOM 745 N N . ALA A 1 99 ? -28.905 -11.185 -25.891 1.00 94.19 99 ALA A N 1
ATOM 746 C CA . ALA A 1 99 ? -28.724 -12.538 -26.415 1.00 94.19 99 ALA A CA 1
ATOM 747 C C . ALA A 1 99 ? -28.200 -13.512 -25.345 1.00 94.19 99 ALA A C 1
ATOM 749 O O . ALA A 1 99 ? -28.615 -14.669 -25.319 1.00 94.19 99 ALA A O 1
ATOM 750 N N . LEU A 1 100 ? -27.322 -13.045 -24.451 1.00 93.69 100 LEU A N 1
ATOM 751 C CA . LEU A 1 100 ? -26.786 -13.845 -23.348 1.00 93.69 100 LEU A CA 1
ATOM 752 C C . LEU A 1 100 ? -27.791 -14.049 -22.207 1.00 93.69 100 LEU A C 1
ATOM 754 O O . LEU A 1 100 ? -27.791 -15.118 -21.602 1.00 93.69 100 LEU A O 1
ATOM 758 N N . ARG A 1 101 ? -28.622 -13.043 -21.900 1.00 93.69 101 ARG A N 1
ATOM 759 C CA . ARG A 1 101 ? -29.601 -13.061 -20.794 1.00 93.69 101 ARG A CA 1
ATOM 760 C C . ARG A 1 101 ? -30.947 -12.444 -21.205 1.00 93.69 101 ARG A C 1
ATOM 762 O O . ARG A 1 101 ? -31.271 -11.332 -20.769 1.00 93.69 101 ARG A O 1
ATOM 769 N N . PRO A 1 102 ? -31.751 -13.134 -22.036 1.00 95.75 102 PRO A N 1
ATOM 770 C CA . PRO A 1 102 ? -33.006 -12.589 -22.559 1.00 95.75 102 PRO A CA 1
ATOM 771 C C . PRO A 1 102 ? -34.009 -12.205 -21.466 1.00 95.75 102 PRO A C 1
ATOM 773 O O . PRO A 1 102 ? -34.747 -11.232 -21.601 1.00 95.75 102 PRO A O 1
ATOM 776 N N . GLU A 1 103 ? -34.015 -12.932 -20.352 1.00 94.31 103 GLU A N 1
ATOM 777 C CA . GLU A 1 103 ? -34.885 -12.688 -19.204 1.00 94.31 103 GLU A CA 1
ATOM 778 C C . GLU A 1 103 ? -34.526 -11.416 -18.418 1.00 94.31 103 GLU A C 1
ATOM 780 O O . GLU A 1 103 ? -35.318 -10.952 -17.600 1.00 94.31 103 GLU A O 1
ATOM 785 N N . MET A 1 104 ? -33.349 -10.830 -18.663 1.00 93.12 104 MET A N 1
ATOM 786 C CA . MET A 1 104 ? -32.886 -9.592 -18.031 1.00 93.12 104 MET A CA 1
ATOM 787 C C . MET A 1 104 ? -33.035 -8.358 -18.932 1.00 93.12 104 MET A C 1
ATOM 789 O O . MET A 1 104 ? -32.505 -7.301 -18.585 1.00 93.12 104 MET A O 1
ATOM 793 N N . ALA A 1 105 ? -33.739 -8.454 -20.064 1.00 94.56 105 ALA A N 1
ATOM 794 C CA . ALA A 1 105 ? -33.795 -7.398 -21.079 1.00 94.56 105 ALA A CA 1
ATOM 795 C C . ALA A 1 105 ? -34.133 -6.001 -20.517 1.00 94.56 105 ALA A C 1
ATOM 797 O O . ALA A 1 105 ? -33.474 -5.022 -20.873 1.00 94.56 105 ALA A O 1
ATOM 798 N N . ASP A 1 106 ? -35.080 -5.901 -19.579 1.00 88.00 106 ASP A N 1
ATOM 799 C CA . ASP A 1 106 ? -35.444 -4.624 -18.947 1.00 88.00 106 ASP A CA 1
ATOM 800 C C . ASP A 1 106 ? -34.307 -4.045 -18.091 1.00 88.00 106 ASP A C 1
ATOM 802 O O . ASP A 1 106 ? -34.009 -2.850 -18.159 1.00 88.00 106 ASP A O 1
ATOM 806 N N . LYS A 1 107 ? -33.619 -4.895 -17.316 1.00 84.38 107 LYS A N 1
ATOM 807 C CA . LYS A 1 107 ? -32.471 -4.497 -16.483 1.00 84.38 107 LYS A CA 1
ATOM 808 C C . LYS A 1 107 ? -31.275 -4.093 -17.340 1.00 84.38 107 LYS A C 1
ATOM 810 O O . LYS A 1 107 ? -30.603 -3.119 -17.016 1.00 84.38 107 LYS A O 1
ATOM 815 N N . ILE A 1 108 ? -31.040 -4.804 -18.442 1.00 93.94 108 ILE A N 1
ATOM 816 C CA . ILE A 1 108 ? -29.998 -4.484 -19.422 1.00 93.94 108 ILE A CA 1
ATOM 817 C C . ILE A 1 108 ? -30.303 -3.135 -20.070 1.00 93.94 108 ILE A C 1
ATOM 819 O O . ILE A 1 108 ? -29.458 -2.249 -20.051 1.00 93.94 108 ILE A O 1
ATOM 823 N N . THR A 1 109 ? -31.530 -2.923 -20.549 1.00 92.38 109 THR A N 1
ATOM 824 C CA . THR A 1 109 ? -31.956 -1.641 -21.135 1.00 92.38 109 THR A CA 1
ATOM 825 C C . THR A 1 109 ? -31.786 -0.492 -20.137 1.00 92.38 109 THR A C 1
ATOM 827 O O . THR A 1 109 ? -31.339 0.599 -20.497 1.00 92.38 109 THR A O 1
ATOM 830 N N . HIS A 1 110 ? -32.108 -0.724 -18.862 1.00 81.44 110 HIS A N 1
ATOM 831 C CA . HIS A 1 110 ? -31.894 0.258 -17.802 1.00 81.44 110 HIS A CA 1
ATOM 832 C C . HIS A 1 110 ? -30.401 0.544 -17.572 1.00 81.44 110 HIS A C 1
ATOM 834 O O . HIS A 1 110 ? -30.006 1.707 -17.547 1.00 81.44 110 HIS A O 1
ATOM 840 N N . ALA A 1 111 ? -29.561 -0.491 -17.492 1.00 86.81 111 ALA A N 1
ATOM 841 C CA . ALA A 1 111 ? -28.108 -0.367 -17.389 1.00 86.81 111 ALA A CA 1
ATOM 842 C C . ALA A 1 111 ? -27.508 0.419 -18.569 1.00 86.81 111 ALA A C 1
ATOM 844 O O . ALA A 1 111 ? -26.693 1.316 -18.360 1.00 86.81 111 ALA A O 1
ATOM 845 N N . ILE A 1 112 ? -27.968 0.154 -19.794 1.00 93.00 112 ILE A N 1
ATOM 846 C CA . ILE A 1 112 ? -27.583 0.888 -21.004 1.00 93.00 112 ILE A CA 1
ATOM 847 C C . ILE A 1 112 ? -27.953 2.372 -20.894 1.00 93.00 112 ILE A C 1
ATOM 849 O O . ILE A 1 112 ? -27.113 3.231 -21.160 1.00 93.00 112 ILE A O 1
ATOM 853 N N . ARG A 1 113 ? -29.181 2.699 -20.473 1.00 86.62 113 ARG A N 1
ATOM 854 C CA . ARG A 1 113 ? -29.616 4.098 -20.300 1.00 86.62 113 ARG A CA 1
ATOM 855 C C . ARG A 1 113 ? -28.791 4.820 -19.241 1.00 86.62 113 ARG A C 1
ATOM 857 O O . ARG A 1 113 ? -28.338 5.937 -19.489 1.00 86.62 113 ARG A O 1
ATOM 864 N N . SER A 1 114 ? -28.553 4.176 -18.100 1.00 78.75 114 SER A N 1
ATOM 865 C CA . SER A 1 114 ? -27.686 4.704 -17.042 1.00 78.75 114 SER A CA 1
ATOM 866 C C . SER A 1 114 ? -26.268 4.942 -17.556 1.00 78.75 114 SER A C 1
ATOM 868 O O . SER A 1 114 ? -25.695 6.000 -17.320 1.00 78.75 114 SER A O 1
ATOM 870 N N . ALA A 1 115 ? -25.720 4.014 -18.338 1.00 80.31 115 ALA A N 1
ATOM 871 C CA . ALA A 1 115 ? -24.398 4.147 -18.933 1.00 80.31 115 ALA A CA 1
ATOM 872 C C . ALA A 1 115 ? -24.307 5.245 -19.997 1.00 80.31 115 ALA A C 1
ATOM 874 O O . ALA A 1 115 ? -23.306 5.951 -20.059 1.00 80.31 115 ALA A O 1
ATOM 875 N N . GLN A 1 116 ? -25.339 5.426 -20.823 1.00 83.44 116 GLN A N 1
ATOM 876 C CA . GLN A 1 116 ? -25.414 6.522 -21.791 1.00 83.44 116 GLN A CA 1
ATOM 877 C C . GLN A 1 116 ? -25.503 7.880 -21.094 1.00 83.44 116 GLN A C 1
ATOM 879 O O . GLN A 1 116 ? -24.836 8.825 -21.516 1.00 83.44 116 GLN A O 1
ATOM 884 N N . LEU A 1 117 ? -26.271 7.967 -20.003 1.00 75.75 117 LEU A N 1
ATOM 885 C CA . LEU A 1 117 ? -26.301 9.146 -19.144 1.00 75.75 117 LEU A CA 1
ATOM 886 C C . LEU A 1 117 ? -24.909 9.412 -18.556 1.00 75.75 117 LEU A C 1
ATOM 888 O O . LEU A 1 117 ? -24.382 10.508 -18.733 1.00 75.75 117 LEU A O 1
ATOM 892 N N . LEU A 1 118 ? -24.268 8.404 -17.958 1.00 70.62 118 LEU A N 1
ATOM 893 C CA . LEU A 1 118 ? -22.902 8.508 -17.436 1.00 70.62 118 LEU A CA 1
ATOM 894 C C . LEU A 1 118 ? -21.896 8.906 -18.522 1.00 70.62 118 LEU A C 1
ATOM 896 O O . LEU A 1 118 ? -21.036 9.734 -18.265 1.00 70.62 118 LEU A O 1
ATOM 900 N N . SER A 1 119 ? -22.024 8.391 -19.744 1.00 75.31 119 SER A N 1
ATOM 901 C CA . SER A 1 119 ? -21.175 8.762 -20.883 1.00 75.31 119 SER A CA 1
ATOM 902 C C . SER A 1 119 ? -21.426 10.197 -21.364 1.00 75.31 119 SER A C 1
ATOM 904 O O . SER A 1 119 ? -20.519 10.857 -21.856 1.00 75.31 119 SER A O 1
ATOM 906 N N . SER A 1 120 ? -22.647 10.719 -21.215 1.00 73.31 120 SER A N 1
ATOM 907 C CA . SER A 1 120 ? -22.960 12.118 -21.540 1.00 73.31 120 SER A CA 1
ATOM 908 C C . SER A 1 120 ? -22.441 13.104 -20.489 1.00 73.31 120 SER A C 1
ATOM 910 O O . SER A 1 120 ? -22.047 14.216 -20.835 1.00 73.31 120 SER A O 1
ATOM 912 N N . LEU A 1 121 ? -22.409 12.682 -19.222 1.00 66.88 121 LEU A N 1
ATOM 913 C CA . LEU A 1 121 ? -21.867 13.449 -18.099 1.00 66.88 121 LEU A CA 1
ATOM 914 C C . LEU A 1 121 ? -20.332 13.361 -18.045 1.00 66.88 121 LEU A C 1
ATOM 916 O O . LEU A 1 121 ? -19.662 14.342 -17.732 1.00 66.88 121 LEU A O 1
ATOM 920 N N . TYR A 1 122 ? -19.786 12.197 -18.403 1.00 61.69 122 TYR A N 1
ATOM 921 C CA . TYR A 1 122 ? -18.369 11.844 -18.362 1.00 61.69 122 TYR A CA 1
ATOM 922 C C . TYR A 1 122 ? -17.969 11.115 -19.660 1.00 61.69 122 TYR A C 1
ATOM 924 O O . TYR A 1 122 ? -17.765 9.895 -19.652 1.00 61.69 122 TYR A O 1
ATOM 932 N N . PRO A 1 123 ? -17.890 11.822 -20.805 1.00 56.41 123 PRO A N 1
ATOM 933 C CA . PRO A 1 123 ? -17.492 11.203 -22.067 1.00 56.41 123 PRO A CA 1
ATOM 934 C C . PRO A 1 123 ? -16.097 10.590 -21.944 1.00 56.41 123 PRO A C 1
ATOM 936 O O . PRO A 1 123 ? -15.271 11.077 -21.186 1.00 56.41 123 PRO A O 1
ATOM 939 N N . ALA A 1 124 ? -15.786 9.549 -22.720 1.00 48.41 124 ALA A N 1
ATOM 940 C CA . ALA A 1 124 ? -14.475 8.880 -22.677 1.00 48.41 124 ALA A CA 1
ATOM 941 C C . ALA A 1 124 ? -13.268 9.835 -22.886 1.00 48.41 124 ALA A C 1
ATOM 943 O O . ALA A 1 124 ? -12.151 9.523 -22.490 1.00 48.41 124 ALA A O 1
ATOM 944 N N . ALA A 1 125 ? -13.494 11.029 -23.451 1.00 44.12 125 ALA A N 1
ATOM 945 C CA . ALA A 1 125 ? -12.506 12.108 -23.555 1.00 44.12 125 ALA A CA 1
ATOM 946 C C . ALA A 1 125 ? -12.212 12.845 -22.226 1.00 44.12 125 ALA A C 1
ATOM 948 O O . ALA A 1 125 ? -11.254 13.609 -22.156 1.00 44.12 125 ALA A O 1
ATOM 949 N N . SER A 1 126 ? -12.987 12.606 -21.167 1.00 42.53 126 SER A N 1
ATOM 950 C CA . SER A 1 126 ? -12.752 13.115 -19.810 1.00 42.53 126 SER A CA 1
ATOM 951 C C . SER A 1 126 ? -11.596 12.404 -19.088 1.00 42.53 126 SER A C 1
ATOM 953 O O . SER A 1 126 ? -11.290 12.760 -17.956 1.00 42.53 126 SER A O 1
ATOM 955 N N . ILE A 1 127 ? -10.935 11.441 -19.748 1.00 44.75 127 ILE A N 1
ATOM 956 C CA . ILE A 1 127 ? -9.708 10.759 -19.292 1.00 44.75 127 ILE A CA 1
ATOM 957 C C . ILE A 1 127 ? -8.483 11.187 -20.148 1.00 44.75 127 ILE A C 1
ATOM 959 O O . ILE A 1 127 ? -7.462 10.514 -20.192 1.00 44.75 127 ILE A O 1
ATOM 963 N N . ALA A 1 128 ? -8.548 12.335 -20.837 1.00 36.84 128 ALA A N 1
ATOM 964 C CA . ALA A 1 128 ? -7.391 12.984 -21.472 1.00 36.84 128 ALA A CA 1
ATOM 965 C C . ALA A 1 128 ? -7.078 14.327 -20.776 1.00 36.84 128 ALA A C 1
ATOM 967 O O . ALA A 1 128 ? -7.999 14.982 -20.278 1.00 36.84 128 ALA A O 1
ATOM 968 N N . PRO A 1 129 ? -5.802 14.764 -20.707 1.00 39.12 129 PRO A N 1
ATOM 969 C CA . PRO A 1 129 ? -5.402 15.889 -19.875 1.00 39.12 129 PRO A CA 1
ATOM 970 C C . PRO A 1 129 ? -6.051 17.166 -20.404 1.00 39.12 129 PRO A C 1
ATOM 972 O O . PRO A 1 129 ? -5.871 17.540 -21.563 1.00 39.12 129 PRO A O 1
ATOM 975 N N . VAL A 1 130 ? -6.798 17.852 -19.542 1.00 35.09 130 VAL A N 1
ATOM 976 C CA . VAL A 1 130 ? -7.376 19.159 -19.850 1.00 35.09 130 VAL A CA 1
ATOM 977 C C . VAL A 1 130 ? -6.237 20.170 -20.000 1.00 35.09 130 VAL A C 1
ATOM 979 O O . VAL A 1 130 ? -5.829 20.828 -19.046 1.00 35.09 130 VAL A O 1
ATOM 982 N N . LEU A 1 131 ? -5.710 20.312 -21.212 1.00 43.06 131 LEU A N 1
ATOM 983 C CA . LEU A 1 131 ? -5.027 21.526 -21.632 1.00 43.06 131 LEU A CA 1
ATOM 984 C C . LEU A 1 131 ? -6.115 22.467 -22.154 1.00 43.06 131 LEU A C 1
ATOM 986 O O . LEU A 1 131 ? -6.569 22.360 -23.288 1.00 43.06 131 LEU A O 1
ATOM 990 N N . SER A 1 132 ? -6.549 23.361 -21.263 1.00 46.94 132 SER A N 1
ATOM 991 C CA . SER A 1 132 ? -7.435 24.497 -21.544 1.00 46.94 132 SER A CA 1
ATOM 992 C C . SER A 1 132 ? -8.903 24.152 -21.842 1.00 46.94 132 SER A C 1
ATOM 994 O O . SER A 1 132 ? -9.381 24.306 -22.962 1.00 46.94 132 SER A O 1
ATOM 996 N N . ALA A 1 133 ? -9.670 23.796 -20.806 1.00 35.84 133 ALA A N 1
ATOM 997 C CA . ALA A 1 133 ? -11.120 23.988 -20.847 1.00 35.84 133 ALA A CA 1
ATOM 998 C C . ALA A 1 133 ? -11.447 25.482 -20.626 1.00 35.84 133 ALA A C 1
ATOM 1000 O O . ALA A 1 133 ? -10.843 26.107 -19.746 1.00 35.84 133 ALA A O 1
ATOM 1001 N N . PRO A 1 134 ? -12.409 26.075 -21.361 1.00 36.41 134 PRO A N 1
ATOM 1002 C CA . PRO A 1 134 ? -13.062 27.282 -20.876 1.00 36.41 134 PRO A CA 1
ATOM 1003 C C . PRO A 1 134 ? -13.717 26.946 -19.532 1.00 36.41 134 PRO A C 1
ATOM 1005 O O . PRO A 1 134 ? -14.193 25.827 -19.349 1.00 36.41 134 PRO A O 1
ATOM 1008 N N . LEU A 1 135 ? -13.737 27.902 -18.601 1.00 36.97 135 LEU A N 1
ATOM 1009 C CA . LEU A 1 135 ? -14.458 27.801 -17.330 1.00 36.97 135 LEU A CA 1
ATOM 1010 C C . LEU A 1 135 ? -15.947 27.535 -17.603 1.00 36.97 135 LEU A C 1
ATOM 1012 O O . LEU A 1 135 ? -16.755 28.458 -17.683 1.00 36.97 135 LEU A O 1
ATOM 1016 N N . VAL A 1 136 ? -16.319 26.267 -17.752 1.00 37.53 136 VAL A N 1
ATOM 1017 C CA . VAL A 1 136 ? -17.693 25.832 -17.567 1.00 37.53 136 VAL A CA 1
ATOM 1018 C C . VAL A 1 136 ? -17.894 25.859 -16.061 1.00 37.53 136 VAL A C 1
ATOM 1020 O O . VAL A 1 136 ? -17.392 25.008 -15.333 1.00 37.53 136 VAL A O 1
ATOM 1023 N N . SER A 1 137 ? -18.574 26.898 -15.586 1.00 39.59 137 SER A N 1
ATOM 1024 C CA . SER A 1 137 ? -19.206 26.896 -14.271 1.00 39.59 137 SER A CA 1
ATOM 1025 C C . SER A 1 137 ? -20.200 25.731 -14.259 1.00 39.59 137 SER A C 1
ATOM 1027 O O . SER A 1 137 ? -21.337 25.854 -14.712 1.00 39.59 137 SER A O 1
ATOM 1029 N N . SER A 1 138 ? -19.755 24.555 -13.816 1.00 40.44 138 SER A N 1
ATOM 1030 C CA . SER A 1 138 ? -20.654 23.449 -13.521 1.00 40.44 138 SER A CA 1
ATOM 1031 C C . SER A 1 138 ? -21.362 23.783 -12.212 1.00 40.44 138 SER A C 1
ATOM 1033 O O . SER A 1 138 ? -20.916 23.423 -11.127 1.00 40.44 138 SER A O 1
ATOM 1035 N N . ASN A 1 139 ? -22.480 24.494 -12.323 1.00 43.69 139 ASN A N 1
ATOM 1036 C CA . ASN A 1 139 ? -23.459 24.650 -11.247 1.00 43.69 139 ASN A CA 1
ATOM 1037 C C . ASN A 1 139 ? -24.239 23.345 -10.969 1.00 43.69 139 ASN A C 1
ATOM 1039 O O . ASN A 1 139 ? -25.266 23.374 -10.297 1.00 43.69 139 ASN A O 1
ATOM 1043 N N . THR A 1 140 ? -23.790 22.190 -11.476 1.00 47.19 140 THR A N 1
ATOM 1044 C CA . THR A 1 140 ? -24.254 20.886 -10.996 1.00 47.19 140 THR A CA 1
ATOM 1045 C C . THR A 1 140 ? -23.674 20.673 -9.607 1.00 47.19 140 THR A C 1
ATOM 1047 O O . THR A 1 140 ? -22.571 20.151 -9.451 1.00 47.19 140 THR A O 1
ATOM 1050 N N . GLN A 1 141 ? -24.411 21.146 -8.606 1.00 52.78 141 GLN A N 1
ATOM 1051 C CA . GLN A 1 141 ? -24.173 20.824 -7.210 1.00 52.78 141 GLN A CA 1
ATOM 1052 C C . GLN A 1 141 ? -24.117 19.300 -7.089 1.00 52.78 141 GLN A C 1
ATOM 1054 O O . GLN A 1 141 ? -25.045 18.608 -7.512 1.00 52.78 141 GLN A O 1
ATOM 1059 N N . LEU A 1 142 ? -22.989 18.780 -6.601 1.00 55.19 142 LEU A N 1
ATOM 1060 C CA . LEU A 1 142 ? -22.858 17.351 -6.345 1.00 55.19 142 LEU A CA 1
ATOM 1061 C C . LEU A 1 142 ? -23.967 16.943 -5.365 1.00 55.19 142 LEU A C 1
ATOM 1063 O O . LEU A 1 142 ? -24.257 17.703 -4.438 1.00 55.19 142 LEU A O 1
ATOM 1067 N N . PRO A 1 143 ? -24.590 15.766 -5.539 1.00 68.44 143 PRO A N 1
ATOM 1068 C CA . PRO A 1 143 ? -25.672 15.325 -4.660 1.00 68.44 143 PRO A CA 1
ATOM 1069 C C . PRO A 1 143 ? -25.186 15.008 -3.234 1.00 68.44 143 PRO A C 1
ATOM 1071 O O . PRO A 1 143 ? -25.999 14.695 -2.372 1.00 68.44 143 PRO A O 1
ATOM 1074 N N . TYR A 1 144 ? -23.876 15.094 -2.988 1.00 80.38 144 TYR A N 1
ATOM 1075 C CA . TYR A 1 144 ? -23.222 14.775 -1.727 1.00 80.38 144 TYR A CA 1
ATOM 1076 C C . TYR A 1 144 ? -22.673 16.066 -1.098 1.00 80.38 144 TYR A C 1
ATOM 1078 O O . TYR A 1 144 ? -21.737 16.647 -1.659 1.00 80.38 144 TYR A O 1
ATOM 1086 N N . PRO A 1 145 ? -23.227 16.534 0.038 1.00 76.44 145 PRO A N 1
ATOM 1087 C CA . PRO A 1 145 ? -22.864 17.812 0.653 1.00 76.44 145 PRO A CA 1
ATOM 1088 C C . PRO A 1 145 ? -21.361 17.992 0.908 1.00 76.44 145 PRO A C 1
ATOM 1090 O O . PRO A 1 145 ? -20.820 19.036 0.551 1.00 76.44 145 PRO A O 1
ATOM 1093 N N . GLY A 1 146 ? -20.660 16.966 1.411 1.00 79.56 146 GLY A N 1
ATOM 1094 C CA . GLY A 1 146 ? -19.207 17.017 1.641 1.00 79.56 146 GLY A CA 1
ATOM 1095 C C . GLY A 1 146 ? -18.349 17.107 0.376 1.00 79.56 146 GLY A C 1
ATOM 1096 O O . GLY A 1 146 ? -17.168 17.421 0.451 1.00 79.56 146 GLY A O 1
ATOM 1097 N N . GLY A 1 147 ? -18.921 16.862 -0.808 1.00 79.25 147 GLY A N 1
ATOM 1098 C CA . GLY A 1 147 ? -18.230 17.054 -2.085 1.00 79.25 147 GLY A CA 1
ATOM 1099 C C . GLY A 1 147 ? -18.298 18.501 -2.585 1.00 79.25 147 GLY A C 1
ATOM 1100 O O . GLY A 1 147 ? -17.632 18.859 -3.559 1.00 79.25 147 GLY A O 1
ATOM 1101 N N . VAL A 1 148 ? -19.121 19.349 -1.960 1.00 81.56 148 VAL A N 1
ATOM 1102 C CA . VAL A 1 148 ? -19.320 20.737 -2.380 1.00 81.56 148 VAL A CA 1
ATOM 1103 C C . VAL A 1 148 ? -18.168 21.599 -1.872 1.00 81.56 148 VAL A C 1
ATOM 1105 O O . VAL A 1 148 ? -17.964 21.778 -0.675 1.00 81.56 148 VAL A O 1
ATOM 1108 N N . LYS A 1 149 ? -17.418 22.193 -2.804 1.00 80.44 149 LYS A N 1
ATOM 1109 C CA . LYS A 1 149 ? -16.296 23.075 -2.470 1.00 80.44 149 LYS A CA 1
ATOM 1110 C C . LYS A 1 149 ? -16.749 24.242 -1.584 1.00 80.44 149 LYS A C 1
ATOM 1112 O O . LYS A 1 149 ? -17.595 25.032 -1.995 1.00 80.44 149 LYS A O 1
ATOM 1117 N N . GLY A 1 150 ? -16.101 24.402 -0.430 1.00 82.25 150 GLY A N 1
ATOM 1118 C CA . GLY A 1 150 ? -16.364 25.506 0.498 1.00 82.25 150 GLY A CA 1
ATOM 1119 C C . GLY A 1 150 ? -17.662 25.361 1.292 1.00 82.25 150 GLY A C 1
ATOM 1120 O O . GLY A 1 150 ? -18.140 26.359 1.826 1.00 82.25 150 GLY A O 1
ATOM 1121 N N . VAL A 1 151 ? -18.238 24.154 1.344 1.00 86.00 151 VAL A N 1
ATOM 1122 C CA . VAL A 1 151 ? -19.296 23.830 2.304 1.00 86.00 151 VAL A CA 1
ATOM 1123 C C . VAL A 1 151 ? -18.802 24.110 3.723 1.00 86.00 151 VAL A C 1
ATOM 1125 O O . VAL A 1 151 ? -17.636 23.881 4.042 1.00 86.00 151 VAL A O 1
ATOM 1128 N N . ASP A 1 152 ? -19.682 24.643 4.564 1.00 88.75 152 ASP A N 1
ATOM 1129 C CA . ASP A 1 152 ? -19.389 24.769 5.985 1.00 88.75 152 ASP A CA 1
ATOM 1130 C C . ASP A 1 152 ? -19.450 23.375 6.613 1.00 88.75 152 ASP A C 1
ATOM 1132 O O . ASP A 1 152 ? -20.534 22.854 6.881 1.00 88.75 152 ASP A O 1
ATOM 1136 N N . GLU A 1 153 ? -18.289 22.757 6.825 1.00 85.19 153 GLU A N 1
ATOM 1137 C CA . GLU A 1 153 ? -18.192 21.415 7.400 1.00 85.19 153 GLU A CA 1
ATOM 1138 C C . GLU A 1 153 ? -18.898 21.317 8.753 1.00 85.19 153 GLU A C 1
ATOM 1140 O O . GLU A 1 153 ? -19.440 20.266 9.068 1.00 85.19 153 GLU A O 1
ATOM 1145 N N . SER A 1 154 ? -18.980 22.405 9.533 1.00 86.94 154 SER A N 1
ATOM 1146 C CA . SER A 1 154 ? -19.679 22.399 10.827 1.00 86.94 154 SER A CA 1
ATOM 1147 C C . SER A 1 154 ? -21.182 22.124 10.712 1.00 86.94 154 SER A C 1
ATOM 1149 O O . SER A 1 154 ? -21.809 21.731 11.694 1.00 86.94 154 SER A O 1
ATOM 1151 N N . THR A 1 155 ? -21.747 22.286 9.514 1.00 89.81 155 THR A N 1
ATOM 1152 C CA . THR A 1 155 ? -23.150 21.979 9.206 1.00 89.81 155 THR A CA 1
ATOM 1153 C C . THR A 1 155 ? -23.374 20.539 8.748 1.00 89.81 155 THR A C 1
ATOM 1155 O O . THR A 1 155 ? -24.524 20.130 8.605 1.00 89.81 155 THR A O 1
ATOM 1158 N N . LEU A 1 156 ? -22.298 19.779 8.527 1.00 89.56 156 LEU A N 1
ATOM 1159 C CA . LEU A 1 156 ? -22.334 18.395 8.070 1.00 89.56 156 LEU A CA 1
ATOM 1160 C C . LEU A 1 156 ? -22.184 17.424 9.241 1.00 89.56 156 LEU A C 1
ATOM 1162 O O . LEU A 1 156 ? -21.370 17.640 10.153 1.00 89.56 156 LEU A O 1
ATOM 1166 N N . SER A 1 157 ? -22.922 16.317 9.169 1.00 91.12 157 SER A N 1
ATOM 1167 C CA . SER A 1 157 ? -22.619 15.130 9.973 1.00 91.12 157 SER A CA 1
ATOM 1168 C C . SER A 1 157 ? -21.233 14.572 9.632 1.00 91.12 157 SER A C 1
ATOM 1170 O O . SER A 1 157 ? -20.675 14.855 8.571 1.00 91.12 157 SER A O 1
ATOM 1172 N N . GLU A 1 158 ? -20.668 13.778 10.538 1.00 90.38 158 GLU A N 1
ATOM 1173 C CA . GLU A 1 158 ? -19.376 13.102 10.357 1.00 90.38 158 GLU A CA 1
ATOM 1174 C C . GLU A 1 158 ? -19.387 12.226 9.085 1.00 90.38 158 GLU A C 1
ATOM 1176 O O . GLU A 1 158 ? -18.510 12.360 8.227 1.00 90.38 158 GLU A O 1
ATOM 1181 N N . PHE A 1 159 ? -20.469 11.462 8.874 1.00 90.31 159 PHE A N 1
ATOM 1182 C CA . PHE A 1 159 ? -20.750 10.719 7.641 1.00 90.31 159 PHE A CA 1
ATOM 1183 C C . PHE A 1 159 ? -20.750 11.597 6.378 1.00 90.31 159 PHE A C 1
ATOM 1185 O O . PHE A 1 159 ? -20.189 11.223 5.348 1.00 90.31 159 PHE A O 1
ATOM 1192 N N . GLU A 1 160 ? -21.381 12.775 6.418 1.00 89.44 160 GLU A N 1
ATOM 1193 C CA . GLU A 1 160 ? -21.492 13.664 5.251 1.00 89.44 160 GLU A CA 1
ATOM 1194 C C . GLU A 1 160 ? -20.187 14.380 4.904 1.00 89.44 160 GLU A C 1
ATOM 1196 O O . GLU A 1 160 ? -20.000 14.739 3.738 1.00 89.44 160 GLU A O 1
ATOM 1201 N N . ARG A 1 161 ? -19.286 14.580 5.877 1.00 87.31 161 ARG A N 1
ATOM 1202 C CA . ARG A 1 161 ? -17.946 15.146 5.635 1.00 87.31 161 ARG A CA 1
ATOM 1203 C C . ARG A 1 161 ? -17.116 14.238 4.737 1.00 87.31 161 ARG A C 1
ATOM 1205 O O . ARG A 1 161 ? -16.337 14.732 3.926 1.00 87.31 161 ARG A O 1
ATOM 1212 N N . ASN A 1 162 ? -17.358 12.928 4.788 1.00 89.25 162 ASN A N 1
ATOM 1213 C CA . ASN A 1 162 ? -16.843 11.986 3.806 1.00 89.25 162 ASN A CA 1
ATOM 1214 C C . ASN A 1 162 ? -17.881 11.701 2.713 1.00 89.25 162 ASN A C 1
ATOM 1216 O O . ASN A 1 162 ? -18.612 10.709 2.733 1.00 89.25 162 ASN A O 1
ATOM 1220 N N . TYR A 1 163 ? -17.900 12.553 1.687 1.00 85.81 163 TYR A N 1
ATOM 1221 C CA . TYR A 1 163 ? -18.864 12.439 0.588 1.00 85.81 163 TYR A CA 1
ATOM 1222 C C . TYR A 1 163 ? -18.846 11.069 -0.115 1.00 85.81 163 TYR A C 1
ATOM 1224 O O . TYR A 1 163 ? -19.856 10.664 -0.700 1.00 85.81 163 TYR A O 1
ATOM 1232 N N . SER A 1 164 ? -17.712 10.356 -0.069 1.00 86.19 164 SER A N 1
ATOM 1233 C CA . SER A 1 164 ? -17.563 9.050 -0.709 1.00 86.19 164 SER A CA 1
ATOM 1234 C C . SER A 1 164 ? -18.477 7.994 -0.087 1.00 86.19 164 SER A C 1
ATOM 1236 O O . SER A 1 164 ? -18.994 7.152 -0.819 1.00 86.19 164 SER A O 1
ATOM 1238 N N . LEU A 1 165 ? -18.772 8.086 1.216 1.00 87.56 165 LEU A N 1
ATOM 1239 C CA . LEU A 1 165 ? -19.662 7.156 1.918 1.00 87.56 165 LEU A CA 1
ATOM 1240 C C . LEU A 1 165 ? -21.085 7.217 1.369 1.00 87.56 165 LEU A C 1
ATOM 1242 O O . LEU A 1 165 ? -21.710 6.188 1.103 1.00 87.56 165 LEU A O 1
ATOM 1246 N N . SER A 1 166 ? -21.577 8.435 1.140 1.00 84.31 166 SER A N 1
ATOM 1247 C CA . SER A 1 166 ? -22.872 8.652 0.495 1.00 84.31 166 SER A CA 1
ATOM 1248 C C . SER A 1 166 ? -22.851 8.160 -0.951 1.00 84.31 166 SER A C 1
ATOM 1250 O O . SER A 1 166 ? -23.779 7.481 -1.386 1.00 84.31 166 SER A O 1
ATOM 1252 N N . ALA A 1 167 ? -21.775 8.454 -1.687 1.00 82.50 167 ALA A N 1
ATOM 1253 C CA . ALA A 1 167 ? -21.646 8.072 -3.090 1.00 82.50 167 ALA A CA 1
ATOM 1254 C C . ALA A 1 167 ? -21.597 6.554 -3.314 1.00 82.50 167 ALA A C 1
ATOM 1256 O O . ALA A 1 167 ? -22.116 6.075 -4.321 1.00 82.50 167 ALA A O 1
ATOM 1257 N N . MET A 1 168 ? -21.010 5.803 -2.380 1.00 87.19 168 MET A N 1
ATOM 1258 C CA . MET A 1 168 ? -20.941 4.340 -2.437 1.00 87.19 168 MET A CA 1
ATOM 1259 C C . MET A 1 168 ? -22.131 3.635 -1.769 1.00 87.19 168 MET A C 1
ATOM 1261 O O . MET A 1 168 ? -22.211 2.411 -1.809 1.00 87.19 168 MET A O 1
ATOM 1265 N N . GLY A 1 169 ? -23.052 4.377 -1.143 1.00 87.56 169 GLY A N 1
ATOM 1266 C CA . GLY A 1 169 ? -24.195 3.799 -0.433 1.00 87.56 169 GLY A CA 1
ATOM 1267 C C . GLY A 1 169 ? -23.829 3.099 0.883 1.00 87.56 169 GLY A C 1
ATOM 1268 O O . GLY A 1 169 ? -24.523 2.166 1.288 1.00 87.56 169 GLY A O 1
ATOM 1269 N N . ALA A 1 170 ? -22.772 3.545 1.573 1.00 91.19 170 ALA A N 1
ATOM 1270 C CA . ALA A 1 170 ? -22.273 2.924 2.807 1.00 91.19 170 ALA A CA 1
ATOM 1271 C C . ALA A 1 170 ? -23.337 2.834 3.918 1.00 91.19 170 ALA A C 1
ATOM 1273 O O . ALA A 1 170 ? -23.334 1.884 4.698 1.00 91.19 170 ALA A O 1
ATOM 1274 N N . ALA A 1 171 ? -24.298 3.766 3.949 1.00 89.50 171 ALA A N 1
ATOM 1275 C CA . ALA A 1 171 ? -25.421 3.736 4.887 1.00 89.50 171 ALA A CA 1
ATOM 1276 C C . ALA A 1 171 ? -26.207 2.413 4.822 1.00 89.50 171 ALA A C 1
ATOM 1278 O O . ALA A 1 171 ? -26.543 1.853 5.859 1.00 89.50 171 ALA A O 1
ATOM 1279 N N . THR A 1 172 ? -26.414 1.852 3.623 1.00 93.25 172 THR A N 1
ATOM 1280 C CA . THR A 1 172 ? -27.125 0.571 3.467 1.00 93.25 172 THR A CA 1
ATOM 1281 C C . THR A 1 172 ? -26.360 -0.582 4.119 1.00 93.25 172 THR A C 1
ATOM 1283 O O . THR A 1 172 ? -26.960 -1.430 4.773 1.00 93.25 172 THR A O 1
ATOM 1286 N N . ALA A 1 173 ? -25.030 -0.619 3.984 1.00 92.00 173 ALA A N 1
ATOM 1287 C CA . ALA A 1 173 ? -24.210 -1.645 4.628 1.00 92.00 173 ALA A CA 1
ATOM 1288 C C . ALA A 1 173 ? -24.274 -1.532 6.161 1.00 92.00 173 ALA A C 1
ATOM 1290 O O . ALA A 1 173 ? -24.409 -2.537 6.859 1.00 92.00 173 ALA A O 1
ATOM 1291 N N . ARG A 1 174 ? -24.263 -0.303 6.683 1.00 89.19 174 ARG A N 1
ATOM 1292 C CA . ARG A 1 174 ? -24.337 -0.033 8.123 1.00 89.19 174 ARG A CA 1
ATOM 1293 C C . ARG A 1 174 ? -25.708 -0.326 8.723 1.00 89.19 174 ARG A C 1
ATOM 1295 O O . ARG A 1 174 ? -25.773 -0.885 9.812 1.00 89.19 174 ARG A O 1
ATOM 1302 N N . GLU A 1 175 ? -26.795 -0.039 8.007 1.00 92.81 175 GLU A N 1
ATOM 1303 C CA . GLU A 1 175 ? -28.159 -0.433 8.400 1.00 92.81 175 GLU A CA 1
ATOM 1304 C C . GLU A 1 175 ? -28.310 -1.958 8.518 1.00 92.81 175 GLU A C 1
ATOM 1306 O O . GLU A 1 175 ? -29.097 -2.448 9.327 1.00 92.81 175 GLU A O 1
ATOM 1311 N N . LEU A 1 176 ? -27.515 -2.716 7.755 1.00 94.75 176 LEU A N 1
ATOM 1312 C CA . LEU A 1 176 ? -27.413 -4.174 7.857 1.00 94.75 176 LEU A CA 1
ATOM 1313 C C . LEU A 1 176 ? -26.434 -4.645 8.951 1.00 94.75 176 LEU A C 1
ATOM 1315 O O . LEU A 1 176 ? -26.291 -5.848 9.162 1.00 94.75 176 LEU A O 1
ATOM 1319 N N . GLY A 1 177 ? -25.778 -3.724 9.660 1.00 93.69 177 GLY A N 1
ATOM 1320 C CA . GLY A 1 177 ? -24.827 -4.007 10.736 1.00 93.69 177 GLY A CA 1
ATOM 1321 C C . GLY A 1 177 ? -23.384 -4.242 10.280 1.00 93.69 177 GLY A C 1
ATOM 1322 O O . GLY A 1 177 ? -22.555 -4.652 11.091 1.00 93.69 177 GLY A O 1
ATOM 1323 N N . PHE A 1 178 ? -23.049 -3.991 9.010 1.00 95.25 178 PHE A N 1
ATOM 1324 C CA . PHE A 1 178 ? -21.680 -4.116 8.508 1.00 95.25 178 PHE A CA 1
ATOM 1325 C C . PHE A 1 178 ? -20.891 -2.829 8.769 1.00 95.25 178 PHE A C 1
ATOM 1327 O O . PHE A 1 178 ? -20.883 -1.912 7.952 1.00 95.25 178 PHE A O 1
ATOM 1334 N N . THR A 1 179 ? -20.223 -2.769 9.921 1.00 95.62 179 THR A N 1
ATOM 1335 C CA . THR A 1 179 ? -19.397 -1.621 10.343 1.00 95.62 179 THR 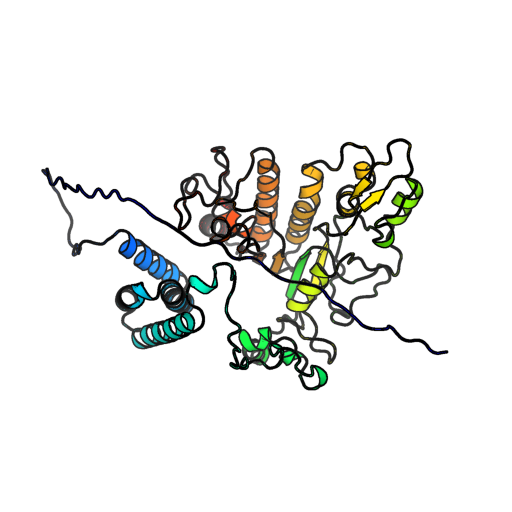A CA 1
ATOM 1336 C C . THR A 1 179 ? -17.897 -1.923 10.370 1.00 95.62 179 THR A C 1
ATOM 1338 O O . THR A 1 179 ? -17.098 -1.052 10.693 1.00 95.62 179 THR A O 1
ATOM 1341 N N . GLY A 1 180 ? -17.499 -3.161 10.052 1.00 96.50 180 GLY A N 1
ATOM 1342 C CA . GLY A 1 180 ? -16.122 -3.645 10.210 1.00 96.50 180 GLY A CA 1
ATOM 1343 C C . GLY A 1 180 ? -15.801 -4.186 11.602 1.00 96.50 180 GLY A C 1
ATOM 1344 O O . GLY A 1 180 ? -14.689 -4.649 11.834 1.00 96.50 180 GLY A O 1
ATOM 1345 N N . LYS A 1 181 ? -16.765 -4.182 12.527 1.00 96.88 181 LYS A N 1
ATOM 1346 C CA . LYS A 1 181 ? -16.571 -4.696 13.883 1.00 96.88 181 LYS A CA 1
ATOM 1347 C C . LYS A 1 181 ? -16.035 -6.130 13.883 1.00 96.88 181 LYS A C 1
ATOM 1349 O O . LYS A 1 181 ? -16.663 -7.035 13.337 1.00 96.88 181 LYS A O 1
ATOM 1354 N N . GLY A 1 182 ? -14.906 -6.333 14.561 1.00 96.12 182 GLY A N 1
ATOM 1355 C CA . GLY A 1 182 ? -14.240 -7.636 14.665 1.00 96.12 182 GLY A CA 1
ATOM 1356 C C . GLY A 1 182 ? -13.400 -8.021 13.444 1.00 96.12 182 GLY A C 1
ATOM 1357 O O . GLY A 1 182 ? -12.850 -9.118 13.429 1.00 96.12 182 GLY A O 1
ATOM 1358 N N . VAL A 1 183 ? -13.284 -7.141 12.446 1.00 97.81 183 VAL A N 1
ATOM 1359 C CA . VAL A 1 183 ? -12.376 -7.304 11.308 1.00 97.81 183 VAL A CA 1
ATOM 1360 C C . VAL A 1 183 ? -11.075 -6.566 11.605 1.00 97.81 183 VAL A C 1
ATOM 1362 O O . VAL A 1 183 ? -11.093 -5.387 11.964 1.00 97.81 183 VAL A O 1
ATOM 1365 N N . VAL A 1 184 ? -9.950 -7.259 11.424 1.00 98.56 184 VAL A N 1
ATOM 1366 C CA . VAL A 1 184 ? -8.619 -6.647 11.420 1.00 98.56 184 VAL A CA 1
ATOM 1367 C C . VAL A 1 184 ? -8.207 -6.381 9.975 1.00 98.56 184 VAL A C 1
ATOM 1369 O O . VAL A 1 184 ? -8.190 -7.301 9.149 1.00 98.56 184 VAL A O 1
ATOM 1372 N N . VAL A 1 185 ? -7.877 -5.124 9.677 1.00 98.81 185 VAL A N 1
ATOM 1373 C CA . VAL A 1 185 ? -7.357 -4.688 8.378 1.00 98.81 185 VAL A CA 1
ATOM 1374 C C . VAL A 1 185 ? -5.873 -4.369 8.522 1.00 98.81 185 VAL A C 1
ATOM 1376 O O . VAL A 1 185 ? -5.493 -3.477 9.282 1.00 98.81 185 VAL A O 1
ATOM 1379 N N . GLY A 1 186 ? -5.034 -5.103 7.794 1.00 98.75 186 GLY A N 1
ATOM 1380 C CA . GLY A 1 186 ? -3.619 -4.783 7.643 1.00 98.75 186 GLY A CA 1
ATOM 1381 C C . GLY A 1 186 ? -3.443 -3.602 6.692 1.00 98.75 186 GLY A C 1
ATOM 1382 O O . GLY A 1 186 ? -4.069 -3.570 5.634 1.00 98.75 186 GLY A O 1
ATOM 1383 N N . VAL A 1 187 ? -2.602 -2.633 7.038 1.00 98.81 187 VAL A N 1
ATOM 1384 C CA . VAL A 1 187 ? -2.309 -1.473 6.182 1.00 98.81 187 VAL A CA 1
ATOM 1385 C C . VAL A 1 187 ? -0.803 -1.385 5.985 1.00 98.81 187 VAL A C 1
ATOM 1387 O O . VAL A 1 187 ? -0.082 -1.082 6.932 1.00 98.81 187 VAL A O 1
ATOM 1390 N N . ILE A 1 188 ? -0.329 -1.661 4.767 1.00 98.69 188 ILE A N 1
ATOM 1391 C CA . ILE A 1 188 ? 1.082 -1.491 4.400 1.00 98.69 188 ILE A CA 1
ATOM 1392 C C . ILE A 1 188 ? 1.247 -0.123 3.739 1.00 98.69 188 ILE A C 1
ATOM 1394 O O . ILE A 1 188 ? 0.790 0.078 2.612 1.00 98.69 188 ILE A O 1
ATOM 1398 N N . ASP A 1 189 ? 1.878 0.820 4.441 1.00 98.44 189 ASP A N 1
ATOM 1399 C CA . ASP A 1 189 ? 1.970 2.216 3.990 1.00 98.44 189 ASP A CA 1
ATOM 1400 C C . ASP A 1 189 ? 3.176 2.964 4.613 1.00 98.44 189 ASP A C 1
ATOM 1402 O O . ASP A 1 189 ? 4.147 2.341 5.056 1.00 98.44 189 ASP A O 1
ATOM 1406 N N . SER A 1 190 ? 3.142 4.299 4.639 1.00 96.25 190 SER A N 1
ATOM 1407 C CA . SER A 1 190 ? 4.152 5.199 5.205 1.00 96.25 190 SER A CA 1
ATOM 1408 C C . S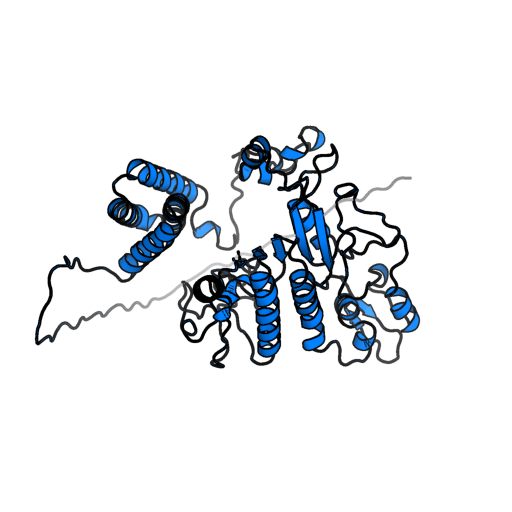ER A 1 190 ? 4.139 5.296 6.730 1.00 96.25 190 SER A C 1
ATOM 1410 O O . SER A 1 190 ? 4.928 6.044 7.309 1.00 96.25 190 SER A O 1
ATOM 1412 N N . GLY A 1 191 ? 3.302 4.498 7.390 1.00 93.06 191 GLY A N 1
ATOM 1413 C CA . GLY A 1 191 ? 3.093 4.506 8.833 1.00 93.06 191 GLY A CA 1
ATOM 1414 C C . GLY A 1 191 ? 1.781 5.169 9.222 1.00 93.06 191 GLY A C 1
ATOM 1415 O O . GLY A 1 191 ? 0.975 5.558 8.380 1.00 93.06 191 GLY A O 1
ATOM 1416 N N . PHE A 1 192 ? 1.541 5.240 10.522 1.00 95.38 192 PHE A N 1
ATOM 1417 C CA . PHE A 1 192 ? 0.305 5.767 11.084 1.00 95.38 192 PHE A CA 1
ATOM 1418 C C . PHE A 1 192 ? 0.614 6.737 12.223 1.00 95.38 192 PHE A C 1
ATOM 1420 O O . PHE A 1 192 ? 1.674 6.645 12.842 1.00 95.38 192 PHE A O 1
ATOM 1427 N N . ASP A 1 193 ? -0.299 7.673 12.485 1.00 95.00 193 ASP A N 1
ATOM 1428 C CA . ASP A 1 193 ? -0.151 8.652 13.556 1.00 95.00 193 ASP A CA 1
ATOM 1429 C C . ASP A 1 193 ? -0.310 8.001 14.940 1.00 95.00 193 ASP A C 1
ATOM 1431 O O . ASP A 1 193 ? -1.378 7.998 15.561 1.00 95.00 193 ASP A O 1
ATOM 1435 N N . MET A 1 194 ? 0.779 7.375 15.380 1.00 93.75 194 MET A N 1
ATOM 1436 C CA . MET A 1 194 ? 0.948 6.746 16.680 1.00 93.75 194 MET A CA 1
ATOM 1437 C C . MET A 1 194 ? 2.364 6.970 17.202 1.00 93.75 194 MET A C 1
ATOM 1439 O O . MET A 1 194 ? 3.331 6.922 16.439 1.00 93.75 194 MET A O 1
ATOM 1443 N N . SER A 1 195 ? 2.487 7.154 18.510 1.00 92.19 195 SER A N 1
ATOM 1444 C CA . SER A 1 195 ? 3.756 7.388 19.198 1.00 92.19 195 SER A CA 1
ATOM 1445 C C . SER A 1 195 ? 4.107 6.218 20.130 1.00 92.19 195 SER A C 1
ATOM 1447 O O . SER A 1 195 ? 3.212 5.497 20.585 1.00 92.19 195 SER A O 1
ATOM 1449 N N . PRO A 1 196 ? 5.397 6.004 20.457 1.00 91.00 196 PRO A N 1
ATOM 1450 C CA . PRO A 1 196 ? 5.828 4.915 21.338 1.00 91.00 196 PRO A CA 1
ATOM 1451 C C . PRO A 1 196 ? 5.214 4.934 22.746 1.00 91.00 196 PRO A C 1
ATOM 1453 O O . PRO A 1 196 ? 5.127 3.890 23.390 1.00 91.00 196 PRO A O 1
ATOM 1456 N N . ASP A 1 197 ? 4.783 6.097 23.239 1.00 92.06 197 ASP A N 1
ATOM 1457 C CA . ASP A 1 197 ? 4.075 6.237 24.518 1.00 92.06 197 ASP A CA 1
ATOM 1458 C C . ASP A 1 197 ? 2.621 5.720 24.499 1.00 92.06 197 ASP A C 1
ATOM 1460 O O . ASP A 1 197 ? 1.956 5.710 25.538 1.00 92.06 197 ASP A O 1
ATOM 1464 N N . GLY A 1 198 ? 2.140 5.251 23.344 1.00 87.50 198 GLY A N 1
ATOM 1465 C CA . GLY A 1 198 ? 0.789 4.736 23.145 1.00 87.50 198 GLY A CA 1
ATOM 1466 C C . GLY A 1 198 ? -0.233 5.806 22.761 1.00 87.50 198 GLY A C 1
ATOM 1467 O O . GLY A 1 198 ? -1.415 5.484 22.626 1.00 87.50 198 GLY A O 1
ATOM 1468 N N . THR A 1 199 ? 0.188 7.059 22.571 1.00 91.44 199 THR A N 1
ATOM 1469 C CA . THR A 1 199 ? -0.657 8.092 21.969 1.00 91.44 199 THR A CA 1
ATOM 1470 C C . THR A 1 199 ? -0.954 7.714 20.522 1.00 91.44 199 THR A C 1
ATOM 1472 O O . THR A 1 199 ? -0.054 7.347 19.772 1.00 91.44 199 THR A O 1
ATOM 1475 N N . VAL A 1 200 ? -2.223 7.795 20.128 1.00 93.94 200 VAL A N 1
ATOM 1476 C CA . VAL A 1 200 ? -2.683 7.518 18.762 1.00 93.94 200 VAL A CA 1
ATOM 1477 C C . VAL A 1 200 ? -3.616 8.626 18.305 1.00 93.94 200 VAL A C 1
ATOM 1479 O O . VAL A 1 200 ? -4.234 9.299 19.138 1.00 93.94 200 VAL A O 1
ATOM 1482 N N . HIS A 1 201 ? -3.772 8.778 16.992 1.00 93.88 201 HIS A N 1
ATOM 1483 C CA . HIS A 1 201 ? -4.766 9.682 16.430 1.00 93.88 201 HIS A CA 1
ATOM 1484 C C . HIS A 1 201 ? -6.156 9.423 17.057 1.00 93.88 201 HIS A C 1
ATOM 1486 O O . HIS A 1 201 ? -6.589 8.264 17.101 1.00 93.88 201 HIS A O 1
ATOM 1492 N N . PRO A 1 202 ? -6.890 10.460 17.519 1.00 92.44 202 PRO A N 1
ATOM 1493 C CA . PRO A 1 202 ? -8.139 10.292 18.272 1.00 92.44 202 PRO A CA 1
ATOM 1494 C C . PRO A 1 202 ? -9.182 9.411 17.578 1.00 92.44 202 PRO A C 1
ATOM 1496 O O . PRO A 1 202 ? -9.857 8.623 18.245 1.00 92.44 202 PRO A O 1
ATOM 1499 N N . GLU A 1 203 ? -9.226 9.477 16.243 1.00 94.38 203 GLU A N 1
ATOM 1500 C CA . GLU A 1 203 ? -10.075 8.640 15.384 1.00 94.38 203 GLU A CA 1
ATOM 1501 C C . GLU A 1 203 ? -9.864 7.136 15.537 1.00 94.38 203 GLU A C 1
ATOM 1503 O O . GLU A 1 203 ? -10.667 6.380 15.018 1.00 94.38 203 GLU A O 1
ATOM 1508 N N . PHE A 1 204 ? -8.811 6.676 16.214 1.00 95.25 204 PHE A N 1
ATOM 1509 C CA . PHE A 1 204 ? -8.449 5.259 16.320 1.00 95.25 204 PHE A CA 1
ATOM 1510 C C . PHE A 1 204 ? -8.240 4.798 17.762 1.00 95.25 204 PHE A C 1
ATOM 1512 O O . PHE A 1 204 ? -7.682 3.725 18.005 1.00 95.25 204 PHE A O 1
ATOM 1519 N N . THR A 1 205 ? -8.702 5.584 18.736 1.00 91.75 205 THR A N 1
ATOM 1520 C CA . THR A 1 205 ? -8.585 5.251 20.160 1.00 91.75 205 THR A CA 1
ATOM 1521 C C . THR A 1 205 ? -9.127 3.843 20.437 1.00 91.75 205 THR A C 1
ATOM 1523 O O . THR A 1 205 ? -10.309 3.567 20.240 1.00 91.75 205 THR A O 1
ATOM 1526 N N . GLY A 1 206 ? -8.254 2.938 20.894 1.00 93.75 206 GLY A N 1
ATOM 1527 C CA . GLY A 1 206 ? -8.604 1.546 21.205 1.00 93.75 206 GLY A CA 1
ATOM 1528 C C . GLY A 1 206 ? -8.819 0.627 19.994 1.00 93.75 206 GLY A C 1
ATOM 1529 O O . GLY A 1 206 ? -9.283 -0.496 20.177 1.00 93.75 206 GLY A O 1
ATOM 1530 N N . ARG A 1 207 ? -8.497 1.078 18.774 1.00 96.31 207 ARG A N 1
ATOM 1531 C CA . ARG A 1 207 ? -8.675 0.319 17.521 1.00 96.31 207 ARG A CA 1
ATOM 1532 C C . ARG A 1 207 ? -7.399 0.164 16.693 1.00 96.31 207 ARG A C 1
ATOM 1534 O O . ARG A 1 207 ? -7.470 -0.289 15.554 1.00 96.31 207 ARG A O 1
ATOM 1541 N N . ILE A 1 208 ? -6.242 0.475 17.273 1.00 97.38 208 ILE A N 1
ATOM 1542 C CA . ILE A 1 208 ? -4.943 0.095 16.714 1.00 97.38 208 ILE A CA 1
ATOM 1543 C C . ILE A 1 208 ? -4.511 -1.233 17.324 1.00 97.38 208 ILE A C 1
ATOM 1545 O O . ILE A 1 208 ? -4.456 -1.389 18.545 1.00 97.38 208 ILE A O 1
ATOM 1549 N N . ASP A 1 209 ? -4.223 -2.197 16.461 1.00 97.62 209 ASP A N 1
ATOM 1550 C CA . ASP A 1 209 ? -3.717 -3.501 16.847 1.00 97.62 209 ASP A CA 1
ATOM 1551 C C . ASP A 1 209 ? -2.287 -3.372 17.385 1.00 97.62 209 ASP A C 1
ATOM 1553 O O . ASP A 1 209 ? -1.432 -2.726 16.772 1.00 97.62 209 ASP A O 1
ATOM 1557 N N . SER A 1 210 ? -2.000 -4.022 18.513 1.00 95.81 210 SER A N 1
ATOM 1558 C CA . SER A 1 210 ? -0.681 -3.980 19.152 1.00 95.81 210 SER A CA 1
ATOM 1559 C C . SER A 1 210 ? 0.428 -4.651 18.334 1.00 95.81 210 SER A C 1
ATOM 1561 O O . SER A 1 210 ? 1.599 -4.514 18.673 1.00 95.81 210 SER A O 1
ATOM 1563 N N . ARG A 1 211 ? 0.076 -5.406 17.285 1.00 97.31 211 ARG A N 1
ATOM 1564 C CA . ARG A 1 211 ? 1.012 -5.968 16.299 1.00 97.31 211 ARG A CA 1
ATOM 1565 C C . ARG A 1 211 ? 1.508 -4.931 15.288 1.00 97.31 211 ARG A C 1
ATOM 1567 O O . ARG A 1 211 ? 2.374 -5.252 14.481 1.00 97.31 211 ARG A O 1
ATOM 1574 N N . SER A 1 212 ? 0.971 -3.710 15.301 1.00 97.06 212 SER A N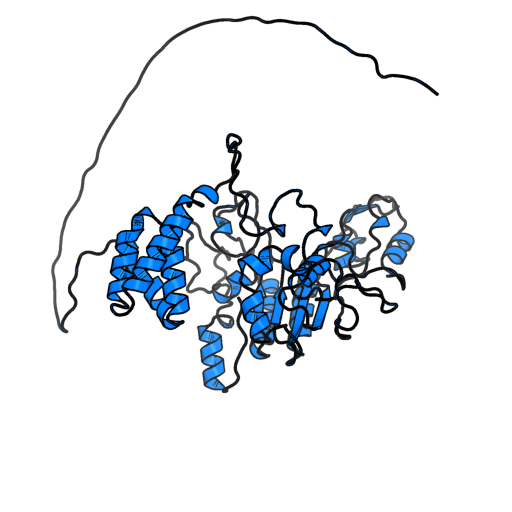 1
ATOM 1575 C CA . SER A 1 212 ? 1.434 -2.646 14.408 1.00 97.06 212 SER A CA 1
ATOM 1576 C C . SER A 1 212 ? 2.941 -2.418 14.556 1.00 97.06 212 SER A C 1
ATOM 1578 O O . SER A 1 212 ? 3.483 -2.436 15.662 1.00 97.06 212 SER A O 1
ATOM 1580 N N . THR A 1 213 ? 3.642 -2.255 13.435 1.00 96.00 213 THR A N 1
ATOM 1581 C CA . THR A 1 213 ? 5.110 -2.278 13.403 1.00 96.00 213 THR A CA 1
ATOM 1582 C C . THR A 1 213 ? 5.688 -1.443 12.256 1.00 96.00 213 THR A C 1
ATOM 1584 O O . THR A 1 213 ? 4.951 -0.868 11.453 1.00 96.00 213 THR A O 1
ATOM 1587 N N . SER A 1 214 ? 7.017 -1.350 12.191 1.00 95.50 214 SER A N 1
ATOM 1588 C CA . SER A 1 214 ? 7.755 -0.704 11.105 1.00 95.50 214 SER A CA 1
ATOM 1589 C C . SER A 1 214 ? 8.916 -1.574 10.641 1.00 95.50 214 SER A C 1
ATOM 1591 O O . SER A 1 214 ? 9.670 -2.104 11.455 1.00 95.50 214 SER A O 1
ATOM 1593 N N . PHE A 1 215 ? 9.073 -1.676 9.323 1.00 96.75 215 PHE A N 1
ATOM 1594 C CA . PHE A 1 215 ? 10.249 -2.239 8.655 1.00 96.75 215 PHE A CA 1
ATOM 1595 C C . PHE A 1 215 ? 11.210 -1.151 8.159 1.00 96.75 215 PHE A C 1
ATOM 1597 O O . PHE A 1 215 ? 12.124 -1.431 7.383 1.00 96.75 215 PHE A O 1
ATOM 1604 N N . LEU A 1 216 ? 11.007 0.091 8.599 1.00 95.12 216 LEU A N 1
ATOM 1605 C CA . LEU A 1 216 ? 11.834 1.239 8.267 1.00 95.12 216 LEU A CA 1
ATOM 1606 C C . LEU A 1 216 ? 12.486 1.828 9.521 1.00 95.12 216 LEU A C 1
ATOM 1608 O O . LEU A 1 216 ? 12.026 1.642 10.646 1.00 95.12 216 LEU A O 1
ATOM 1612 N N . ASN A 1 217 ? 13.557 2.586 9.312 1.00 94.69 217 ASN A N 1
ATOM 1613 C CA . ASN A 1 217 ? 14.119 3.445 10.345 1.00 94.69 217 ASN A CA 1
ATOM 1614 C C . ASN A 1 217 ? 13.212 4.665 10.508 1.00 94.69 217 ASN A C 1
ATOM 1616 O O . ASN A 1 217 ? 12.742 5.222 9.513 1.00 94.69 217 ASN A O 1
ATOM 1620 N N . TRP A 1 218 ? 13.003 5.117 11.740 1.00 95.62 218 TRP A N 1
ATOM 1621 C CA . TRP A 1 218 ? 12.408 6.430 11.958 1.00 95.62 218 TRP A CA 1
ATOM 1622 C C . TRP A 1 218 ? 13.403 7.526 11.552 1.00 95.62 218 TRP A C 1
ATOM 1624 O O . TRP A 1 218 ? 14.614 7.308 11.573 1.00 95.62 218 TRP A O 1
ATOM 1634 N N . VAL A 1 219 ? 12.899 8.685 11.130 1.00 95.19 219 VAL A N 1
ATOM 1635 C CA . VAL A 1 219 ? 13.723 9.826 10.714 1.00 95.19 219 VAL A CA 1
ATOM 1636 C C . VAL A 1 219 ? 13.066 11.123 11.176 1.00 95.19 219 VAL A C 1
ATOM 1638 O O . VAL A 1 219 ? 11.925 11.395 10.805 1.00 95.19 219 VAL A O 1
ATOM 1641 N N . ASP A 1 220 ? 13.810 11.967 11.889 1.00 95.38 220 ASP A N 1
ATOM 1642 C CA . ASP A 1 220 ? 13.388 13.328 12.213 1.00 95.38 220 ASP A CA 1
ATOM 1643 C C . ASP A 1 220 ? 13.374 14.190 10.943 1.00 95.38 220 ASP A C 1
ATOM 1645 O O . ASP A 1 220 ? 14.411 14.551 10.371 1.00 95.38 220 ASP A O 1
ATOM 1649 N N . ILE A 1 221 ? 12.173 14.561 10.503 1.00 93.19 221 ILE A N 1
ATOM 1650 C CA . ILE A 1 221 ? 11.967 15.405 9.324 1.00 93.19 221 ILE A CA 1
ATOM 1651 C C . ILE A 1 221 ? 12.544 16.819 9.493 1.00 93.19 221 ILE A C 1
ATOM 1653 O O . ILE A 1 221 ? 12.821 17.487 8.492 1.00 93.19 221 ILE A O 1
ATOM 1657 N N . ASN A 1 222 ? 12.807 17.274 10.724 1.00 94.25 222 ASN A N 1
ATOM 1658 C CA . ASN A 1 222 ? 13.449 18.564 10.989 1.00 94.25 222 ASN A CA 1
ATOM 1659 C C . ASN A 1 222 ? 14.936 18.586 10.596 1.00 94.25 222 ASN A C 1
ATOM 1661 O O . ASN A 1 222 ? 15.502 19.669 10.420 1.00 94.25 222 ASN A O 1
ATOM 1665 N N . MET A 1 223 ? 15.560 17.423 10.356 1.00 95.56 223 MET A N 1
ATOM 1666 C CA . MET A 1 223 ? 16.890 17.340 9.736 1.00 95.56 223 MET A CA 1
ATOM 1667 C C . MET A 1 223 ? 16.902 17.818 8.278 1.00 95.56 223 MET A C 1
ATOM 1669 O O . MET A 1 223 ? 17.969 18.050 7.696 1.00 95.56 223 MET A O 1
ATOM 1673 N N . SER A 1 224 ? 15.730 17.956 7.654 1.00 95.94 224 SER A N 1
ATOM 1674 C CA . SER A 1 224 ? 15.616 18.413 6.277 1.00 95.94 224 SER A CA 1
ATOM 1675 C C . SER A 1 224 ? 16.263 19.789 6.091 1.00 95.94 224 SER A C 1
ATOM 1677 O O . SER A 1 224 ? 16.020 20.741 6.831 1.00 95.94 224 SER A O 1
ATOM 1679 N N . TYR A 1 225 ? 17.111 19.880 5.070 1.00 95.31 225 TYR A N 1
ATOM 1680 C CA . TYR A 1 225 ? 17.909 21.045 4.689 1.00 95.31 225 TYR A CA 1
ATOM 1681 C C . TYR A 1 225 ? 18.950 21.506 5.720 1.00 95.31 225 TYR A C 1
ATOM 1683 O O . TYR A 1 225 ? 19.566 22.557 5.527 1.00 95.31 225 TYR A O 1
ATOM 1691 N N . GLN A 1 226 ? 19.221 20.707 6.754 1.00 97.12 226 GLN A N 1
ATOM 1692 C CA . GLN A 1 226 ? 20.297 20.967 7.709 1.00 97.12 226 GLN A CA 1
ATOM 1693 C C . GLN A 1 226 ? 21.654 20.456 7.198 1.00 97.12 226 GLN A C 1
ATOM 1695 O O . GLN A 1 226 ? 21.744 19.590 6.319 1.00 97.12 226 GLN A O 1
ATOM 1700 N N . THR A 1 227 ? 22.732 21.017 7.751 1.00 96.81 227 THR A N 1
ATOM 1701 C CA . THR A 1 227 ? 24.088 20.456 7.655 1.00 96.81 227 THR A CA 1
ATOM 1702 C C . THR A 1 227 ? 24.457 19.910 9.028 1.00 96.81 227 THR A C 1
ATOM 1704 O O . THR A 1 227 ? 24.592 20.701 9.954 1.00 96.81 227 THR A O 1
ATOM 1707 N N . LEU A 1 228 ? 24.576 18.588 9.145 1.00 96.69 228 LEU A N 1
ATOM 1708 C CA . LEU A 1 228 ? 24.706 17.867 10.414 1.00 96.69 228 LEU A CA 1
ATOM 1709 C C . LEU A 1 228 ? 25.889 16.898 10.366 1.00 96.69 228 LEU A C 1
ATOM 1711 O O . LEU A 1 228 ? 26.188 16.318 9.320 1.00 96.69 228 LEU A O 1
ATOM 1715 N N . SER A 1 229 ? 26.553 16.695 11.495 1.00 95.38 229 SER A N 1
ATOM 1716 C CA . SER A 1 229 ? 27.525 15.620 11.688 1.00 95.38 229 SER A CA 1
ATOM 1717 C C . SER A 1 229 ? 26.859 14.240 11.597 1.00 95.38 229 SER A C 1
ATOM 1719 O O . SER A 1 229 ? 25.643 14.101 11.717 1.00 95.38 229 SER A O 1
ATOM 1721 N N . ALA A 1 230 ? 27.655 13.182 11.410 1.00 92.94 230 ALA A N 1
ATOM 1722 C CA . ALA A 1 230 ? 27.119 11.817 11.373 1.00 92.94 230 ALA A CA 1
ATOM 1723 C C . ALA A 1 230 ? 26.415 11.420 12.685 1.00 92.94 230 ALA A C 1
ATOM 1725 O O . ALA A 1 230 ? 25.426 10.700 12.636 1.00 92.94 230 ALA A O 1
ATOM 1726 N N . ALA A 1 231 ? 26.901 11.920 13.827 1.00 95.00 231 ALA A N 1
ATOM 1727 C CA . ALA A 1 231 ? 26.305 11.659 15.136 1.00 95.00 231 ALA A CA 1
ATOM 1728 C C . ALA A 1 231 ? 24.942 12.352 15.301 1.00 95.00 231 ALA A C 1
ATOM 1730 O O . ALA A 1 231 ? 24.009 11.741 15.801 1.00 95.00 231 ALA A O 1
ATOM 1731 N N . GLU A 1 232 ? 24.803 13.595 14.827 1.00 96.81 232 GLU A N 1
ATOM 1732 C CA . GLU A 1 232 ? 23.510 14.300 14.823 1.00 96.81 232 GLU A CA 1
ATOM 1733 C C . GLU A 1 232 ? 22.502 13.626 13.879 1.00 96.81 232 GLU A C 1
ATOM 1735 O O . GLU A 1 232 ? 21.317 13.556 14.188 1.00 96.81 232 GLU A O 1
ATOM 1740 N N . ILE A 1 233 ? 22.962 13.083 12.743 1.00 95.62 233 ILE A N 1
ATOM 1741 C CA . ILE A 1 233 ? 22.096 12.289 11.858 1.00 95.62 233 ILE A CA 1
ATOM 1742 C C . ILE A 1 233 ? 21.665 10.989 12.543 1.00 95.62 233 ILE A C 1
ATOM 1744 O O . ILE A 1 233 ? 20.501 10.626 12.448 1.00 95.62 233 ILE A O 1
ATOM 1748 N N . GLU A 1 234 ? 22.579 10.290 13.220 1.00 95.44 234 GLU A N 1
ATOM 1749 C CA . GLU A 1 234 ? 22.271 9.069 13.976 1.00 95.44 234 GLU A CA 1
ATOM 1750 C C . GLU A 1 234 ? 21.264 9.320 15.106 1.00 95.44 234 GLU A C 1
ATOM 1752 O O . GLU A 1 234 ? 20.346 8.519 15.286 1.00 95.44 234 GLU A O 1
ATOM 1757 N N . GLU A 1 235 ? 21.383 10.445 15.817 1.00 95.69 235 GLU A N 1
ATOM 1758 C CA . GLU A 1 235 ? 20.395 10.889 16.806 1.00 95.69 235 GLU A CA 1
ATOM 1759 C C . GLU A 1 235 ? 19.027 11.126 16.156 1.00 95.69 235 GLU A C 1
ATOM 1761 O O . GLU A 1 235 ? 18.018 10.636 16.656 1.00 95.69 235 GLU A O 1
ATOM 1766 N N . GLY A 1 236 ? 18.993 11.764 14.984 1.00 95.06 236 GLY A N 1
ATOM 1767 C CA . GLY A 1 236 ? 17.769 11.961 14.208 1.00 95.06 236 GLY A CA 1
ATOM 1768 C C . GLY A 1 236 ? 17.162 10.687 13.605 1.00 95.06 236 GLY A C 1
ATOM 1769 O O . GLY A 1 236 ? 16.138 10.784 12.934 1.00 95.06 236 GLY A O 1
ATOM 1770 N N . LEU A 1 237 ? 17.750 9.503 13.818 1.00 95.00 237 LEU A N 1
ATOM 1771 C CA . LEU A 1 237 ? 17.118 8.210 13.508 1.00 95.00 237 LEU A CA 1
ATOM 1772 C C . LEU A 1 237 ? 16.447 7.556 14.726 1.00 95.00 237 LEU A C 1
ATOM 1774 O O . LEU A 1 237 ? 15.847 6.488 14.604 1.00 95.00 237 LEU A O 1
ATOM 1778 N N . GLN A 1 238 ? 16.553 8.168 15.907 1.00 93.38 238 GLN A N 1
ATOM 1779 C CA . GLN A 1 238 ? 15.932 7.678 17.132 1.00 93.38 238 GLN A CA 1
ATOM 1780 C C . GLN A 1 238 ? 14.573 8.348 17.327 1.00 93.38 238 GLN A C 1
ATOM 1782 O O . GLN A 1 238 ? 14.500 9.547 17.577 1.00 93.38 238 GLN A O 1
ATOM 1787 N N . GLN A 1 239 ? 13.499 7.563 17.250 1.00 91.69 239 GLN A N 1
ATOM 1788 C CA . GLN A 1 239 ? 12.152 8.055 17.529 1.00 91.69 239 GLN A CA 1
ATOM 1789 C C . GLN A 1 239 ? 12.016 8.419 19.011 1.00 91.69 239 GLN A C 1
ATOM 1791 O O . GLN A 1 239 ? 12.219 7.572 19.888 1.00 91.69 239 GLN A O 1
ATOM 1796 N N . GLY A 1 240 ? 11.643 9.662 19.308 1.00 91.00 240 GLY A N 1
ATOM 1797 C CA . GLY A 1 240 ? 11.298 10.076 20.659 1.00 91.00 240 GLY A CA 1
ATOM 1798 C C . GLY A 1 240 ? 9.993 9.433 21.149 1.00 91.00 240 GLY A C 1
ATOM 1799 O O . GLY A 1 240 ? 9.163 8.990 20.359 1.00 91.00 240 GLY A O 1
ATOM 1800 N N . PRO A 1 241 ? 9.755 9.397 22.472 1.00 91.25 241 PRO A N 1
ATOM 1801 C CA . PRO A 1 241 ? 8.594 8.715 23.052 1.00 91.25 241 PRO A CA 1
ATOM 1802 C C . PRO A 1 241 ? 7.248 9.311 22.620 1.00 91.25 241 PRO A C 1
ATOM 1804 O O . PRO A 1 241 ? 6.252 8.596 22.575 1.00 91.25 241 PRO A O 1
ATOM 1807 N N . THR A 1 242 ? 7.225 10.607 22.306 1.00 90.00 242 THR A N 1
ATOM 1808 C CA . THR A 1 242 ? 6.035 11.336 21.849 1.00 90.00 242 THR A CA 1
ATOM 1809 C C . THR A 1 242 ? 6.016 11.546 20.340 1.00 90.00 242 THR A C 1
ATOM 1811 O O . THR A 1 242 ? 5.016 12.030 19.813 1.00 90.00 242 THR A O 1
ATOM 1814 N N . ASP A 1 243 ? 7.107 11.222 19.646 1.00 91.56 243 ASP A N 1
ATOM 1815 C CA . ASP A 1 243 ? 7.205 11.441 18.211 1.00 91.56 243 ASP A CA 1
ATOM 1816 C C . ASP A 1 243 ? 6.346 10.421 17.484 1.00 91.56 243 ASP A C 1
ATOM 1818 O O . ASP A 1 243 ? 6.429 9.216 17.732 1.00 91.56 243 ASP A O 1
ATOM 1822 N N . THR A 1 244 ? 5.531 10.915 16.564 1.00 92.12 244 THR A N 1
ATOM 1823 C CA . THR A 1 244 ? 4.678 10.057 15.757 1.00 92.12 244 THR A CA 1
ATOM 1824 C C . THR A 1 244 ? 5.513 9.221 14.782 1.00 92.12 244 THR A C 1
ATOM 1826 O O . THR A 1 244 ? 6.552 9.658 14.274 1.00 92.12 244 THR A O 1
ATOM 1829 N N . GLN A 1 245 ? 5.074 7.989 14.527 1.00 89.00 245 GLN A N 1
ATOM 1830 C CA . GLN A 1 245 ? 5.656 7.114 13.509 1.00 89.00 245 GLN A CA 1
ATOM 1831 C C . GLN A 1 245 ? 5.435 7.688 12.100 1.00 89.00 245 GLN A C 1
ATOM 1833 O O . GLN A 1 245 ? 6.270 7.498 11.209 1.00 89.00 245 GLN A O 1
ATOM 1838 N N . ALA A 1 246 ? 4.312 8.379 11.896 1.00 88.38 246 ALA A N 1
ATOM 1839 C CA . ALA A 1 246 ? 3.953 9.010 10.638 1.00 88.38 246 ALA A CA 1
ATOM 1840 C C . ALA A 1 246 ? 4.841 10.236 10.365 1.00 88.38 246 ALA A C 1
ATOM 1842 O O . ALA A 1 246 ? 4.625 11.327 10.883 1.00 88.38 246 ALA A O 1
ATOM 1843 N N . VAL A 1 247 ? 5.849 10.055 9.511 1.00 86.44 247 VAL A N 1
ATOM 1844 C CA . VAL A 1 247 ? 6.724 11.142 9.027 1.00 86.44 247 VAL A CA 1
ATOM 1845 C C . VAL A 1 247 ? 6.130 11.899 7.825 1.00 86.44 247 VAL A C 1
ATOM 1847 O O . VAL A 1 247 ? 6.712 12.877 7.353 1.00 86.44 247 VAL A O 1
ATOM 1850 N N . ASP A 1 248 ? 4.968 11.454 7.341 1.00 89.69 248 ASP A N 1
ATOM 1851 C CA . ASP A 1 248 ? 4.067 12.151 6.422 1.00 89.69 248 ASP A CA 1
ATOM 1852 C C . ASP A 1 248 ? 2.596 11.876 6.798 1.00 89.69 248 ASP A C 1
ATOM 1854 O O . ASP A 1 248 ? 2.319 11.211 7.791 1.00 89.69 248 ASP A O 1
ATOM 1858 N N . GLU A 1 249 ? 1.644 12.368 6.002 1.00 89.44 249 GLU A N 1
ATOM 1859 C CA . GLU A 1 249 ? 0.208 12.159 6.243 1.00 89.44 249 GLU A CA 1
ATOM 1860 C C . GLU A 1 249 ? -0.416 10.952 5.514 1.00 89.44 249 GLU A C 1
ATOM 1862 O O . GLU A 1 249 ? -1.580 10.638 5.764 1.00 89.44 249 GLU A O 1
ATOM 1867 N N . HIS A 1 250 ? 0.298 10.280 4.603 1.00 95.81 250 HIS A N 1
ATOM 1868 C CA . HIS A 1 250 ? -0.302 9.371 3.618 1.00 95.81 250 HIS A CA 1
ATOM 1869 C C . HIS A 1 250 ? -0.932 8.133 4.268 1.00 95.81 250 HIS A C 1
ATOM 1871 O O . HIS A 1 250 ? -2.132 7.902 4.099 1.00 95.81 250 HIS A O 1
ATOM 1877 N N . GLY A 1 251 ? -0.180 7.377 5.069 1.00 96.38 251 GLY A N 1
ATOM 1878 C CA . GLY A 1 251 ? -0.695 6.171 5.717 1.00 96.38 251 GLY A CA 1
ATOM 1879 C C . GLY A 1 251 ? -1.778 6.456 6.762 1.00 96.38 251 GLY A C 1
ATOM 1880 O O . GLY A 1 251 ? -2.761 5.713 6.844 1.00 96.38 251 GLY A O 1
ATOM 1881 N N . THR A 1 252 ? -1.695 7.580 7.482 1.00 96.25 252 THR A N 1
ATOM 1882 C CA . THR A 1 252 ? -2.776 8.054 8.370 1.00 96.25 252 THR A CA 1
ATOM 1883 C C . THR A 1 252 ? -4.039 8.391 7.580 1.00 96.25 252 THR A C 1
ATOM 1885 O O . THR A 1 252 ? -5.133 7.982 7.967 1.00 96.25 252 THR A O 1
ATOM 1888 N N . HIS A 1 253 ? -3.909 9.071 6.440 1.00 96.50 253 HIS A N 1
ATOM 1889 C CA . HIS A 1 253 ? -5.032 9.404 5.565 1.00 96.50 253 HIS A CA 1
ATOM 1890 C C . HIS A 1 253 ? -5.688 8.149 4.965 1.00 96.50 253 HIS A C 1
ATOM 1892 O O . HIS A 1 253 ? -6.912 8.016 4.994 1.00 96.50 253 HIS A O 1
ATOM 1898 N N . VAL A 1 254 ? -4.891 7.196 4.468 1.00 98.50 254 VAL A N 1
ATOM 1899 C CA . VAL A 1 254 ? -5.368 5.886 3.983 1.00 98.50 254 VAL A CA 1
ATOM 1900 C C . VAL A 1 254 ? -6.131 5.151 5.082 1.00 98.50 254 VAL A C 1
ATOM 1902 O O . VAL A 1 254 ? -7.252 4.691 4.869 1.00 98.50 254 VAL A O 1
ATOM 1905 N N . THR A 1 255 ? -5.559 5.101 6.281 1.00 98.19 255 THR A N 1
ATOM 1906 C CA . THR A 1 255 ? -6.173 4.468 7.450 1.00 98.19 255 THR A CA 1
ATOM 1907 C C . THR A 1 255 ? -7.495 5.146 7.835 1.00 98.19 255 THR A C 1
ATOM 1909 O O . THR A 1 255 ? -8.470 4.460 8.148 1.00 98.19 255 THR A O 1
ATOM 1912 N N . GLY A 1 256 ? -7.574 6.476 7.717 1.00 97.44 256 GLY A N 1
ATOM 1913 C CA . GLY A 1 256 ? -8.793 7.273 7.888 1.00 97.44 256 GLY A CA 1
ATOM 1914 C C . GLY A 1 256 ? -9.928 6.867 6.947 1.00 97.44 256 GLY A C 1
ATOM 1915 O O . GLY A 1 256 ? -11.048 6.630 7.396 1.00 97.44 256 GLY A O 1
ATOM 1916 N N . ILE A 1 257 ? -9.631 6.696 5.654 1.00 97.81 257 ILE A N 1
ATOM 1917 C CA . ILE A 1 257 ? -10.613 6.230 4.657 1.00 97.81 257 ILE A CA 1
ATOM 1918 C C . ILE A 1 257 ? -11.191 4.869 5.060 1.00 97.81 257 ILE A C 1
ATOM 1920 O O . ILE A 1 257 ? -12.394 4.637 4.925 1.00 97.81 257 ILE A O 1
ATOM 1924 N N . ILE A 1 258 ? -10.339 3.971 5.559 1.00 98.31 258 ILE A N 1
ATOM 1925 C CA . ILE A 1 258 ? -10.740 2.619 5.947 1.00 98.31 258 ILE A CA 1
ATOM 1926 C C . ILE A 1 258 ? -11.612 2.663 7.205 1.00 98.31 258 ILE A C 1
ATOM 1928 O O . ILE A 1 258 ? -12.729 2.148 7.170 1.00 98.31 258 ILE A O 1
ATOM 1932 N N . ALA A 1 259 ? -11.127 3.258 8.298 1.00 97.62 259 ALA A N 1
ATOM 1933 C CA . ALA A 1 259 ? -11.711 3.051 9.625 1.00 97.62 259 ALA A CA 1
ATOM 1934 C C . ALA A 1 259 ? -11.594 4.244 10.587 1.00 97.62 259 ALA A C 1
ATOM 1936 O O . ALA A 1 259 ? -11.520 4.028 11.802 1.00 97.62 259 ALA A O 1
ATOM 1937 N N . ALA A 1 260 ? -11.586 5.492 10.098 1.00 97.31 260 ALA A N 1
ATOM 1938 C CA . ALA A 1 260 ? -11.881 6.612 10.997 1.00 97.31 260 ALA A CA 1
ATOM 1939 C C . ALA A 1 260 ? -13.223 6.360 11.710 1.00 97.31 260 ALA A C 1
ATOM 1941 O O . ALA A 1 260 ? -14.099 5.688 11.151 1.00 97.31 260 ALA A O 1
ATOM 1942 N N . GLY A 1 261 ? -13.323 6.780 12.971 1.00 95.44 261 GLY A N 1
ATOM 1943 C CA . GLY A 1 261 ? -14.406 6.352 13.849 1.00 95.44 261 GLY A CA 1
ATOM 1944 C C . GLY A 1 261 ? -15.767 6.890 13.429 1.00 95.44 261 GLY A C 1
ATOM 1945 O O . GLY A 1 261 ? -15.878 7.654 12.490 1.00 95.44 261 GLY A O 1
ATOM 1946 N N . ASP A 1 262 ? -16.803 6.436 14.126 1.00 92.81 262 ASP A N 1
ATOM 1947 C CA . ASP A 1 262 ? -18.062 7.171 14.276 1.00 92.81 262 ASP A CA 1
ATOM 1948 C C . ASP A 1 262 ? -18.085 7.607 15.745 1.00 92.81 262 ASP A C 1
ATOM 1950 O O . ASP A 1 262 ? -18.465 6.842 16.641 1.00 92.81 262 ASP A O 1
ATOM 1954 N N . ASN A 1 263 ? -17.454 8.747 16.029 1.00 89.75 263 ASN A N 1
ATOM 1955 C CA . ASN A 1 263 ? -17.108 9.159 17.398 1.00 89.75 263 ASN A CA 1
ATOM 1956 C C . ASN A 1 263 ? -17.431 10.634 17.706 1.00 89.75 263 ASN A C 1
ATOM 1958 O O . ASN A 1 263 ? -17.132 11.117 18.803 1.00 89.75 263 ASN A O 1
ATOM 1962 N N . GLY A 1 264 ? -18.074 11.338 16.777 1.00 86.19 264 GLY A N 1
ATOM 1963 C CA . GLY A 1 264 ? -18.436 12.749 16.871 1.00 86.19 264 GLY A CA 1
ATOM 1964 C C . GLY A 1 264 ? -17.284 13.716 16.589 1.00 86.19 264 GLY A C 1
ATOM 1965 O O . GLY A 1 264 ? -17.415 14.909 16.881 1.00 86.19 264 GLY A O 1
ATOM 1966 N N . PHE A 1 265 ? -16.158 13.236 16.068 1.00 83.44 265 PHE A N 1
ATOM 1967 C CA . PHE A 1 265 ? -14.968 14.011 15.734 1.00 83.44 265 PHE A CA 1
ATOM 1968 C C . PHE A 1 265 ? -14.606 13.786 14.260 1.00 83.44 265 PHE A C 1
ATOM 1970 O O . PHE A 1 265 ? -14.935 12.763 13.693 1.00 83.44 265 PHE A O 1
ATOM 1977 N N . GLY A 1 266 ? -13.988 14.782 13.617 1.00 87.38 266 GLY A N 1
ATOM 1978 C CA . GLY A 1 266 ? -13.443 14.619 12.267 1.00 87.38 266 GLY A CA 1
ATOM 1979 C C . GLY A 1 266 ? -14.435 14.107 11.214 1.00 87.38 266 GLY A C 1
ATOM 1980 O O . GLY A 1 266 ? -15.320 14.853 10.779 1.00 87.38 266 GLY A O 1
ATOM 1981 N N . MET A 1 267 ? -14.192 12.889 10.730 1.00 90.31 267 MET A N 1
ATOM 1982 C CA . MET A 1 267 ? -14.892 12.239 9.620 1.00 90.31 267 MET A CA 1
ATOM 1983 C C . MET A 1 267 ? -14.904 10.718 9.798 1.00 90.31 267 MET A C 1
ATOM 1985 O O . MET A 1 267 ? -14.051 10.169 10.479 1.00 90.31 267 MET A O 1
ATOM 1989 N N . GLU A 1 268 ? -15.815 10.033 9.104 1.00 93.81 268 GLU A N 1
ATOM 1990 C CA . GLU A 1 268 ? -15.960 8.582 9.257 1.00 93.81 268 GLU A CA 1
ATOM 1991 C C . GLU A 1 268 ? -15.325 7.763 8.125 1.00 93.81 268 GLU A C 1
ATOM 1993 O O . GLU A 1 268 ? -15.465 8.061 6.929 1.00 93.81 268 GLU A O 1
ATOM 1998 N N . GLY A 1 269 ? -14.718 6.639 8.493 1.00 96.69 269 GLY A N 1
ATOM 1999 C CA . GLY A 1 269 ? -14.261 5.626 7.553 1.00 96.69 269 GLY A CA 1
ATOM 2000 C C . GLY A 1 269 ? -15.408 4.800 6.963 1.00 96.69 269 GLY A C 1
ATOM 2001 O O . GLY A 1 269 ? -16.567 4.847 7.393 1.00 96.69 269 GLY A O 1
ATOM 2002 N N . VAL A 1 270 ? -15.076 3.982 5.965 1.00 97.38 270 VAL A N 1
ATOM 2003 C CA . VAL A 1 270 ? -16.018 3.005 5.391 1.00 97.38 270 VAL A CA 1
ATOM 2004 C C . VAL A 1 270 ? -16.434 1.968 6.443 1.00 97.38 270 VAL A C 1
ATOM 2006 O O . VAL A 1 270 ? -17.611 1.614 6.532 1.00 97.38 270 VAL A O 1
ATOM 2009 N N . ALA A 1 271 ? -15.479 1.522 7.257 1.00 97.31 271 ALA A N 1
ATOM 2010 C CA . ALA A 1 271 ? -15.614 0.498 8.284 1.00 97.31 271 ALA A CA 1
ATOM 2011 C C . ALA A 1 271 ? -15.199 1.059 9.664 1.00 97.31 271 ALA A C 1
ATOM 2013 O O . ALA A 1 271 ? -14.133 0.710 10.175 1.00 97.31 271 ALA A O 1
ATOM 2014 N N . PRO A 1 272 ? -16.016 1.940 10.276 1.00 96.88 272 PRO A N 1
ATOM 2015 C CA . PRO A 1 272 ? -15.623 2.722 11.455 1.00 96.88 272 PRO A CA 1
ATOM 2016 C C . PRO A 1 272 ? -15.320 1.887 12.713 1.00 96.88 272 PRO A C 1
ATOM 2018 O O . PRO A 1 272 ? -14.615 2.353 13.606 1.00 96.88 272 PRO A O 1
ATOM 2021 N N . ASP A 1 273 ? -15.803 0.641 12.783 1.00 97.62 273 ASP A N 1
ATOM 2022 C CA . ASP A 1 273 ? -15.555 -0.270 13.909 1.00 97.62 273 ASP A CA 1
ATOM 2023 C C . ASP A 1 273 ? -14.409 -1.268 13.652 1.00 97.62 273 ASP A C 1
ATOM 2025 O O . ASP A 1 273 ? -14.157 -2.142 14.489 1.00 97.62 273 ASP A O 1
ATOM 2029 N N . ALA A 1 274 ? -13.730 -1.190 12.503 1.00 98.44 274 ALA A N 1
ATOM 2030 C CA . ALA A 1 274 ? -12.602 -2.067 12.205 1.00 98.44 274 ALA A CA 1
ATOM 2031 C C . ALA A 1 274 ? -11.378 -1.749 13.078 1.00 98.44 274 ALA A C 1
ATOM 2033 O O . ALA A 1 274 ? -11.154 -0.611 13.509 1.00 98.44 274 ALA A O 1
ATOM 2034 N N . THR A 1 275 ? -10.570 -2.779 13.322 1.00 98.56 275 THR A N 1
ATOM 2035 C CA . THR A 1 275 ? -9.255 -2.660 13.956 1.00 98.56 275 THR A CA 1
ATOM 2036 C C . THR A 1 275 ? -8.184 -2.569 12.875 1.00 98.56 275 THR A C 1
ATOM 2038 O O . THR A 1 275 ? -8.202 -3.335 11.913 1.00 98.56 275 THR A O 1
ATOM 2041 N N . ILE A 1 276 ? -7.239 -1.646 13.035 1.00 98.62 276 ILE A N 1
ATOM 2042 C CA . ILE A 1 276 ? -6.154 -1.426 12.080 1.00 98.62 276 ILE A CA 1
ATOM 2043 C C . ILE A 1 276 ? -4.860 -2.026 12.612 1.00 98.62 276 ILE A C 1
ATOM 2045 O O . ILE A 1 276 ? -4.428 -1.696 13.714 1.00 98.62 276 ILE A O 1
ATOM 2049 N N . LEU A 1 277 ? -4.218 -2.862 11.801 1.00 98.62 277 LEU A N 1
ATOM 2050 C CA . LEU A 1 277 ? -2.848 -3.318 12.000 1.00 98.62 277 LEU A CA 1
ATOM 2051 C C . LEU A 1 277 ? -1.957 -2.559 11.007 1.00 98.62 277 LEU A C 1
ATOM 2053 O O . LEU A 1 277 ? -1.885 -2.904 9.828 1.00 98.62 277 LEU A O 1
ATOM 2057 N N . SER A 1 278 ? -1.305 -1.496 11.479 1.00 98.12 278 SER A N 1
ATOM 2058 C CA . SER A 1 278 ? -0.446 -0.644 10.650 1.00 98.12 278 SER A CA 1
ATOM 2059 C C . SER A 1 278 ? 0.950 -1.249 10.504 1.00 98.12 278 SER A C 1
ATOM 2061 O O . SER A 1 278 ? 1.597 -1.586 11.497 1.00 98.12 278 SER A O 1
ATOM 2063 N N . VAL A 1 279 ? 1.435 -1.375 9.272 1.00 98.50 279 VAL A N 1
ATOM 2064 C CA . VAL A 1 279 ? 2.779 -1.860 8.952 1.00 98.50 279 VAL A CA 1
ATOM 2065 C C . VAL A 1 279 ? 3.480 -0.823 8.082 1.00 98.50 279 VAL A C 1
ATOM 2067 O O . VAL A 1 279 ? 3.228 -0.709 6.883 1.00 98.50 279 VAL A O 1
ATOM 2070 N N . GLN A 1 280 ? 4.383 -0.053 8.684 1.00 97.81 280 GLN A N 1
ATOM 2071 C CA . GLN A 1 280 ? 5.165 0.940 7.953 1.00 97.81 280 GLN A CA 1
ATOM 2072 C C . GLN A 1 280 ? 6.240 0.243 7.108 1.00 97.81 280 GLN A C 1
ATOM 2074 O O . GLN A 1 280 ? 7.159 -0.378 7.645 1.00 97.81 280 GLN A O 1
ATOM 2079 N N . ALA A 1 281 ? 6.137 0.368 5.788 1.00 97.50 281 ALA A N 1
ATOM 2080 C CA . ALA A 1 281 ? 7.071 -0.230 4.831 1.00 97.50 281 ALA A CA 1
ATOM 2081 C C . ALA A 1 281 ? 7.376 0.667 3.623 1.00 97.50 281 ALA A C 1
ATOM 2083 O O . ALA A 1 281 ? 8.254 0.343 2.827 1.00 97.50 281 ALA A O 1
ATOM 2084 N N . ILE A 1 282 ? 6.683 1.801 3.486 1.00 96.44 282 ILE A N 1
ATOM 2085 C CA . ILE A 1 282 ? 6.884 2.747 2.388 1.00 96.44 282 ILE A CA 1
ATOM 2086 C C . ILE A 1 282 ? 7.627 3.974 2.904 1.00 96.44 282 ILE A C 1
ATOM 2088 O O . ILE A 1 282 ? 7.114 4.737 3.717 1.00 96.44 282 ILE A O 1
ATOM 2092 N N . ALA A 1 283 ? 8.863 4.163 2.444 1.00 94.81 283 ALA A N 1
ATOM 2093 C CA . ALA A 1 283 ? 9.645 5.327 2.828 1.00 94.81 283 ALA A CA 1
ATOM 2094 C C . ALA A 1 283 ? 9.091 6.589 2.159 1.00 94.81 283 ALA A C 1
ATOM 2096 O O . ALA A 1 283 ? 8.943 6.648 0.937 1.00 94.81 283 ALA A O 1
ATOM 2097 N N . SER A 1 284 ? 8.838 7.619 2.954 1.00 93.81 284 SER A N 1
ATOM 2098 C CA . SER A 1 284 ? 8.163 8.835 2.510 1.00 93.81 284 SER A CA 1
ATOM 2099 C C . SER A 1 284 ? 8.674 10.122 3.159 1.00 93.81 284 SER A C 1
ATOM 2101 O O . SER A 1 284 ? 8.245 11.223 2.794 1.00 93.81 284 SER A O 1
ATOM 2103 N N . ALA A 1 285 ? 9.667 10.009 4.050 1.00 93.69 285 ALA A N 1
ATOM 2104 C CA . ALA A 1 285 ? 10.343 11.155 4.636 1.00 93.69 285 ALA A CA 1
ATOM 2105 C C . ALA A 1 285 ? 10.879 12.082 3.532 1.00 93.69 285 ALA A C 1
ATOM 2107 O O . ALA A 1 285 ? 11.749 11.726 2.724 1.00 93.69 285 ALA A O 1
ATOM 2108 N N . SER A 1 286 ? 10.335 13.296 3.495 1.00 91.69 286 SER A N 1
ATOM 2109 C CA . SER A 1 286 ? 10.618 14.273 2.450 1.00 91.69 286 SER A CA 1
ATOM 2110 C C . SER A 1 286 ? 11.813 15.153 2.799 1.00 91.69 286 SER A C 1
ATOM 2112 O O . SER A 1 286 ? 12.012 15.556 3.939 1.00 91.69 286 SER A O 1
ATOM 2114 N N . GLY A 1 287 ? 12.593 15.515 1.780 1.00 94.50 287 GLY A N 1
ATOM 2115 C CA . GLY A 1 287 ? 13.746 16.398 1.934 1.00 94.50 287 GLY A CA 1
ATOM 2116 C C . GLY A 1 287 ? 15.088 15.674 1.958 1.00 94.50 287 GLY A C 1
ATOM 2117 O O . GLY A 1 287 ? 15.212 14.508 1.569 1.00 94.50 287 GLY A O 1
ATOM 2118 N N . ARG A 1 288 ? 16.138 16.414 2.321 1.00 95.12 288 ARG A N 1
ATOM 2119 C CA . ARG A 1 288 ? 17.526 15.929 2.302 1.00 95.12 288 ARG A CA 1
ATOM 2120 C C . ARG A 1 288 ? 18.320 16.534 3.446 1.00 95.12 288 ARG A C 1
ATOM 2122 O O . ARG A 1 288 ? 18.161 17.719 3.712 1.00 95.12 288 ARG A O 1
ATOM 2129 N N . VAL A 1 289 ? 19.238 15.771 4.019 1.00 95.44 289 VAL A N 1
ATOM 2130 C CA . VAL A 1 289 ? 20.236 16.265 4.977 1.00 95.44 289 VAL A CA 1
ATOM 2131 C C . VAL A 1 289 ? 21.609 16.314 4.307 1.00 95.44 289 VAL A C 1
ATOM 2133 O O . VAL A 1 289 ? 21.898 15.534 3.392 1.00 95.44 289 VAL A O 1
ATOM 2136 N N . THR A 1 290 ? 22.447 17.268 4.704 1.00 95.31 290 THR A N 1
ATOM 2137 C CA . THR A 1 290 ? 23.843 17.350 4.255 1.00 95.31 290 THR A CA 1
ATOM 2138 C C . THR A 1 290 ? 24.760 16.894 5.377 1.00 95.31 290 THR A C 1
ATOM 2140 O O . THR A 1 290 ? 24.759 17.491 6.447 1.00 95.31 290 THR A O 1
ATOM 2143 N N . LEU A 1 291 ? 25.576 15.874 5.122 1.00 93.56 291 LEU A N 1
ATOM 2144 C CA . LEU A 1 291 ? 26.602 15.442 6.062 1.00 93.56 291 LEU A CA 1
ATOM 2145 C C . LEU A 1 291 ? 27.721 16.489 6.130 1.00 93.56 291 LEU A C 1
ATOM 2147 O O . LEU A 1 291 ? 28.365 16.774 5.110 1.00 93.56 291 LEU A O 1
ATOM 2151 N N . ASP A 1 292 ? 27.990 17.010 7.326 1.00 93.88 292 ASP A N 1
ATOM 2152 C CA . ASP A 1 292 ? 29.111 17.903 7.606 1.00 93.88 292 ASP A CA 1
ATOM 2153 C C . ASP A 1 292 ? 30.433 17.131 7.533 1.00 93.88 292 ASP A C 1
ATOM 2155 O O . ASP A 1 292 ? 30.930 16.536 8.487 1.00 93.88 292 ASP A O 1
ATOM 2159 N N . SER A 1 293 ? 30.957 17.056 6.317 1.00 87.88 293 SER A N 1
ATOM 2160 C CA . SER A 1 293 ? 32.167 16.330 5.959 1.00 87.88 293 SER A CA 1
ATOM 2161 C C . SER A 1 293 ? 32.844 17.022 4.784 1.00 87.88 293 SER A C 1
ATOM 2163 O O . SER A 1 293 ? 32.234 17.827 4.074 1.00 87.88 293 SER A O 1
ATOM 2165 N N . THR A 1 294 ? 34.100 16.668 4.512 1.00 83.25 294 THR A N 1
ATOM 2166 C CA . THR A 1 294 ? 34.855 17.225 3.379 1.00 83.25 294 THR A CA 1
ATOM 2167 C C . THR A 1 294 ? 34.158 16.997 2.031 1.00 83.25 294 THR A C 1
ATOM 2169 O O . THR A 1 294 ? 34.277 17.835 1.142 1.00 83.25 294 THR A O 1
ATOM 2172 N N . SER A 1 295 ? 33.404 15.901 1.872 1.00 82.06 295 SER A N 1
ATOM 2173 C CA . SER A 1 295 ? 32.656 15.594 0.644 1.00 82.06 295 SER A CA 1
ATOM 2174 C C . SER A 1 295 ? 31.281 16.269 0.563 1.00 82.06 295 SER A C 1
ATOM 2176 O O . SER A 1 295 ? 30.695 16.285 -0.518 1.00 82.06 295 SER A O 1
ATOM 2178 N N . ARG A 1 296 ? 30.763 16.828 1.671 1.00 83.69 296 ARG A N 1
ATOM 2179 C CA . ARG A 1 296 ? 29.422 17.442 1.787 1.00 83.69 296 ARG A CA 1
ATOM 2180 C C . ARG A 1 296 ? 28.315 16.598 1.145 1.00 83.69 296 ARG A C 1
ATOM 2182 O O . ARG A 1 296 ? 27.475 17.104 0.399 1.00 83.69 296 ARG A O 1
ATOM 2189 N N . THR A 1 297 ? 28.339 15.294 1.415 1.00 88.50 297 THR A N 1
ATOM 2190 C CA . THR A 1 297 ? 27.386 14.340 0.835 1.00 88.50 297 THR A CA 1
ATOM 2191 C C . THR A 1 297 ? 25.962 14.701 1.256 1.00 88.50 297 THR A C 1
ATOM 2193 O O . THR A 1 297 ? 25.684 14.852 2.443 1.00 88.50 297 THR A O 1
ATOM 2196 N N . SER A 1 298 ? 25.058 14.849 0.285 1.00 91.69 298 SER A N 1
ATOM 2197 C CA . SER A 1 298 ? 23.637 15.098 0.541 1.00 91.69 298 SER A CA 1
ATOM 2198 C C . SER A 1 298 ? 22.837 13.818 0.330 1.00 91.69 298 SER A C 1
ATOM 2200 O O . SER A 1 298 ? 22.920 13.204 -0.737 1.00 91.69 298 SER A O 1
ATOM 2202 N N . VAL A 1 299 ? 22.046 13.440 1.329 1.00 92.81 299 VAL A N 1
ATOM 2203 C CA . VAL A 1 299 ? 21.304 12.173 1.390 1.00 92.81 299 VAL A CA 1
ATOM 2204 C C . VAL A 1 299 ? 19.816 12.477 1.537 1.00 92.81 299 VAL A C 1
ATOM 2206 O O . VAL A 1 299 ? 19.452 13.430 2.228 1.00 92.81 299 VAL A O 1
ATOM 2209 N N . ARG A 1 300 ? 18.942 11.740 0.836 1.00 94.00 300 ARG A N 1
ATOM 2210 C CA . ARG A 1 300 ? 17.489 11.906 1.012 1.00 94.00 300 ARG A CA 1
ATOM 2211 C C . ARG A 1 300 ? 17.072 11.334 2.360 1.00 94.00 300 ARG A C 1
ATOM 2213 O O . ARG A 1 300 ? 17.587 10.294 2.759 1.00 94.00 300 ARG A O 1
ATOM 2220 N N . LEU A 1 301 ? 16.108 11.971 3.018 1.00 95.44 301 LEU A N 1
ATOM 2221 C CA . LEU A 1 301 ? 15.572 11.425 4.265 1.00 95.44 301 LEU A CA 1
ATOM 2222 C C . LEU A 1 301 ? 14.910 10.056 4.040 1.00 95.44 301 LEU A C 1
ATOM 2224 O O . LEU A 1 301 ? 15.111 9.159 4.844 1.00 95.44 301 LEU A O 1
ATOM 2228 N N . SER A 1 302 ? 14.251 9.835 2.899 1.00 93.62 302 SER A N 1
ATOM 2229 C CA . SER A 1 302 ? 13.720 8.514 2.529 1.00 93.62 302 SER A CA 1
ATOM 2230 C C . SER A 1 302 ? 14.792 7.426 2.343 1.00 93.62 302 SER A C 1
ATOM 2232 O O . SER A 1 302 ? 14.526 6.255 2.614 1.00 93.62 302 SER A O 1
ATOM 2234 N N . ASP A 1 303 ? 16.020 7.782 1.941 1.00 94.00 303 ASP A N 1
ATOM 2235 C CA . ASP A 1 303 ? 17.131 6.820 1.883 1.00 94.00 303 ASP A CA 1
ATOM 2236 C C . ASP A 1 303 ? 17.590 6.443 3.301 1.00 94.00 303 ASP A C 1
ATOM 2238 O O . ASP A 1 303 ? 17.839 5.272 3.571 1.00 94.00 303 ASP A O 1
ATOM 2242 N N . LEU A 1 304 ? 17.644 7.411 4.226 1.00 94.62 304 LEU A N 1
ATOM 2243 C CA . LEU A 1 304 ? 17.908 7.142 5.646 1.00 94.62 304 LEU A CA 1
ATOM 2244 C C . LEU A 1 304 ? 16.798 6.288 6.271 1.00 94.62 304 LEU A C 1
ATOM 2246 O O . LEU A 1 304 ? 17.090 5.352 7.006 1.00 94.62 304 LEU A O 1
ATOM 2250 N N . GLN A 1 305 ? 15.539 6.553 5.923 1.00 94.44 305 GLN A N 1
ATOM 2251 C CA . GLN A 1 305 ? 14.395 5.761 6.373 1.00 94.44 305 GLN A CA 1
ATOM 2252 C C . GLN A 1 305 ? 14.541 4.295 5.924 1.00 94.44 305 GLN A C 1
ATOM 2254 O O . GLN A 1 305 ? 14.352 3.369 6.707 1.00 94.44 305 GLN A O 1
ATOM 2259 N N . THR A 1 306 ? 14.978 4.080 4.681 1.00 93.56 306 THR A N 1
ATOM 2260 C CA . THR A 1 306 ? 15.116 2.746 4.077 1.00 93.56 306 THR A CA 1
ATOM 2261 C C . THR A 1 306 ? 16.354 1.988 4.562 1.00 93.56 306 THR A C 1
ATOM 2263 O O . THR A 1 306 ? 16.257 0.825 4.938 1.00 93.56 306 THR A O 1
ATOM 2266 N N . CYS A 1 307 ? 17.536 2.610 4.541 1.00 91.88 307 CYS A N 1
ATOM 2267 C CA . CYS A 1 307 ? 18.802 1.913 4.791 1.00 91.88 307 CYS A CA 1
ATOM 2268 C C . CYS A 1 307 ? 19.626 2.464 5.966 1.00 91.88 307 CYS A C 1
ATOM 2270 O O . CYS A 1 307 ? 20.769 2.044 6.162 1.00 91.88 307 CYS A O 1
ATOM 2272 N N . GLY A 1 308 ? 19.067 3.366 6.775 1.00 92.19 308 GLY A N 1
ATOM 2273 C CA . GLY A 1 308 ? 19.723 3.928 7.954 1.00 92.19 308 GLY A CA 1
ATOM 2274 C C . GLY A 1 308 ? 21.036 4.625 7.602 1.00 92.19 308 GLY A C 1
ATOM 2275 O O . GLY A 1 308 ? 21.196 5.209 6.527 1.00 92.19 308 GLY A O 1
ATOM 2276 N N . LEU A 1 309 ? 22.032 4.510 8.483 1.00 91.00 309 LEU A N 1
ATOM 2277 C CA . LEU A 1 309 ? 23.343 5.139 8.286 1.00 91.00 309 LEU A CA 1
ATOM 2278 C C . LEU A 1 309 ? 24.125 4.600 7.075 1.00 91.00 309 LEU A C 1
ATOM 2280 O O . LEU A 1 309 ? 25.053 5.268 6.618 1.00 91.00 309 LEU A O 1
ATOM 2284 N N . TYR A 1 310 ? 23.745 3.454 6.489 1.00 89.50 310 TYR A N 1
ATOM 2285 C CA . TYR A 1 310 ? 24.350 2.998 5.230 1.00 89.50 310 TYR A CA 1
ATOM 2286 C C . TYR A 1 310 ? 24.128 3.997 4.088 1.00 89.50 310 TYR A C 1
ATOM 2288 O O . TYR A 1 310 ? 24.977 4.100 3.200 1.00 89.50 310 TYR A O 1
ATOM 2296 N N . ALA A 1 311 ? 23.063 4.804 4.146 1.00 89.88 311 ALA A N 1
ATOM 2297 C CA . ALA A 1 311 ? 22.820 5.871 3.180 1.00 89.88 311 ALA A CA 1
ATOM 2298 C C . ALA A 1 311 ? 23.946 6.928 3.165 1.00 89.88 311 ALA A C 1
ATOM 2300 O O . ALA A 1 311 ? 24.144 7.608 2.156 1.00 89.88 311 ALA A O 1
ATOM 2301 N N . LEU A 1 312 ? 24.722 7.048 4.253 1.00 87.25 312 LEU A N 1
ATOM 2302 C CA . LEU A 1 312 ? 25.846 7.982 4.374 1.00 87.25 312 LEU A CA 1
ATOM 2303 C C . LEU A 1 312 ? 27.135 7.477 3.703 1.00 87.25 312 LEU A C 1
ATOM 2305 O O . LEU A 1 312 ? 28.037 8.272 3.443 1.00 87.25 312 LEU A O 1
ATOM 2309 N N . ALA A 1 313 ? 27.241 6.182 3.385 1.00 77.81 313 ALA A N 1
ATOM 2310 C CA . ALA A 1 313 ? 28.481 5.544 2.926 1.00 77.81 313 ALA A CA 1
ATOM 2311 C C . ALA A 1 313 ? 28.879 5.866 1.465 1.00 77.81 313 ALA A C 1
ATOM 2313 O O . ALA A 1 313 ? 29.781 5.241 0.911 1.00 77.81 313 ALA A O 1
ATOM 2314 N N . GLY A 1 314 ? 28.211 6.820 0.808 1.00 64.56 314 GLY A N 1
ATOM 2315 C CA . GLY A 1 314 ? 28.535 7.287 -0.548 1.00 64.56 314 GLY A CA 1
ATOM 2316 C C . GLY A 1 314 ? 28.089 6.369 -1.696 1.00 64.56 314 GLY A C 1
ATOM 2317 O O . GLY A 1 314 ? 28.035 6.829 -2.834 1.00 64.56 314 GLY A O 1
ATOM 2318 N N . ALA A 1 315 ? 27.720 5.113 -1.416 1.00 65.31 315 ALA A N 1
ATOM 2319 C CA . ALA A 1 315 ? 27.132 4.180 -2.388 1.00 65.31 315 ALA A CA 1
ATOM 2320 C C . ALA A 1 315 ? 25.588 4.205 -2.420 1.00 65.31 315 ALA A C 1
ATOM 2322 O O . ALA A 1 315 ? 24.992 3.652 -3.342 1.00 65.31 315 ALA A O 1
ATOM 2323 N N . GLY A 1 316 ? 24.949 4.870 -1.448 1.00 70.56 316 GLY A N 1
ATOM 2324 C CA . GLY A 1 316 ? 23.492 4.878 -1.283 1.00 70.56 316 GLY A CA 1
ATOM 2325 C C . GLY A 1 316 ? 22.928 3.517 -0.856 1.00 70.56 316 GLY A C 1
ATOM 2326 O O . GLY A 1 316 ? 23.680 2.600 -0.524 1.00 70.56 316 GLY A O 1
ATOM 2327 N N . CYS A 1 317 ? 21.599 3.389 -0.858 1.00 83.50 317 CYS A N 1
ATOM 2328 C CA . CYS A 1 317 ? 20.941 2.109 -0.607 1.00 83.50 317 CYS A CA 1
ATOM 2329 C C . CYS A 1 317 ? 21.012 1.208 -1.855 1.00 83.50 317 CYS A C 1
ATOM 2331 O O . CYS A 1 317 ? 20.881 1.667 -2.993 1.00 83.50 317 CYS A O 1
ATOM 2333 N N . THR A 1 318 ? 21.192 -0.093 -1.645 1.00 87.88 318 THR A N 1
ATOM 2334 C CA . THR A 1 318 ? 21.102 -1.108 -2.705 1.00 87.88 318 THR A CA 1
ATOM 2335 C C . THR A 1 318 ? 19.648 -1.346 -3.120 1.00 87.88 318 THR A C 1
ATOM 2337 O O . THR A 1 318 ? 18.736 -1.098 -2.335 1.00 87.88 318 THR A O 1
ATOM 2340 N N . LEU A 1 319 ? 19.417 -1.883 -4.328 1.00 84.44 319 LEU A N 1
ATOM 2341 C CA . LEU A 1 319 ? 18.065 -2.258 -4.769 1.00 84.44 319 LEU A CA 1
ATOM 2342 C C . LEU A 1 319 ? 17.380 -3.200 -3.774 1.00 84.44 319 LEU A C 1
ATOM 2344 O O . LEU A 1 319 ? 16.235 -2.954 -3.426 1.00 84.44 319 LEU A O 1
ATOM 2348 N N . ALA A 1 320 ? 18.097 -4.204 -3.257 1.00 85.50 320 ALA A N 1
ATOM 2349 C CA . ALA A 1 320 ? 17.560 -5.113 -2.246 1.00 85.50 320 ALA A CA 1
ATOM 2350 C C . ALA A 1 320 ? 16.969 -4.348 -1.054 1.00 85.50 320 ALA A C 1
ATOM 2352 O O . ALA A 1 320 ? 15.811 -4.544 -0.719 1.00 85.50 320 ALA A O 1
ATOM 2353 N N . GLN A 1 321 ? 17.711 -3.391 -0.494 1.00 86.88 321 GLN A N 1
ATOM 2354 C CA . GLN A 1 321 ? 17.251 -2.613 0.660 1.00 86.88 321 GLN A CA 1
ATOM 2355 C C . GLN A 1 321 ? 15.973 -1.805 0.398 1.00 86.88 321 GLN A C 1
ATOM 2357 O O . GLN A 1 321 ? 15.234 -1.567 1.342 1.00 86.88 321 GLN A O 1
ATOM 2362 N N . TYR A 1 322 ? 15.691 -1.401 -0.843 1.00 86.44 322 TYR A N 1
ATOM 2363 C CA . TYR A 1 322 ? 14.439 -0.708 -1.169 1.00 86.44 322 TYR A CA 1
ATOM 2364 C C . TYR A 1 322 ? 13.223 -1.637 -1.213 1.00 86.44 322 TYR A C 1
ATOM 2366 O O . TYR A 1 322 ? 12.122 -1.190 -0.914 1.00 86.44 322 TYR A O 1
ATOM 2374 N N . PHE A 1 323 ? 13.413 -2.903 -1.590 1.00 89.19 323 PHE A N 1
ATOM 2375 C CA . PHE A 1 323 ? 12.330 -3.886 -1.705 1.00 89.19 323 PHE A CA 1
ATOM 2376 C C . PHE A 1 323 ? 12.108 -4.691 -0.420 1.00 89.19 323 PHE A C 1
ATOM 2378 O O . PHE A 1 323 ? 10.996 -5.136 -0.156 1.00 89.19 323 PHE A O 1
ATOM 2385 N N . GLU A 1 324 ? 13.152 -4.880 0.391 1.00 91.50 324 GLU A N 1
ATOM 2386 C CA . GLU A 1 324 ? 13.068 -5.651 1.638 1.00 91.50 324 GLU A CA 1
ATOM 2387 C C . GLU A 1 324 ? 11.927 -5.199 2.572 1.00 91.50 324 GLU A C 1
ATOM 2389 O O . GLU A 1 324 ? 11.246 -6.081 3.097 1.00 91.50 324 GLU A O 1
ATOM 2394 N N . PRO A 1 325 ? 11.642 -3.893 2.776 1.00 96.50 325 PRO A N 1
ATOM 2395 C CA . PRO A 1 325 ? 10.561 -3.474 3.665 1.00 96.50 325 PRO A CA 1
ATOM 2396 C C . PRO A 1 325 ? 9.170 -3.948 3.225 1.00 96.50 325 PRO A C 1
ATOM 2398 O O . PRO A 1 325 ? 8.430 -4.466 4.062 1.00 96.50 325 PRO A O 1
ATOM 2401 N N . THR A 1 326 ? 8.809 -3.824 1.939 1.00 96.44 326 THR A N 1
ATOM 2402 C CA . THR A 1 326 ? 7.478 -4.241 1.447 1.00 96.44 326 THR A CA 1
ATOM 2403 C C . THR A 1 326 ? 7.329 -5.755 1.492 1.00 96.44 326 THR A C 1
ATOM 2405 O O . THR A 1 326 ? 6.364 -6.259 2.065 1.00 96.44 326 THR A O 1
ATOM 2408 N N . ILE A 1 327 ? 8.347 -6.487 1.032 1.00 98.00 327 ILE A N 1
ATOM 2409 C CA . ILE A 1 327 ? 8.387 -7.955 1.087 1.00 98.00 327 ILE A CA 1
ATOM 2410 C C . ILE A 1 327 ? 8.311 -8.450 2.542 1.00 98.00 327 ILE A C 1
ATOM 2412 O O . ILE A 1 327 ? 7.642 -9.443 2.840 1.00 98.00 327 ILE A O 1
ATOM 2416 N N . SER A 1 328 ? 8.986 -7.769 3.474 1.00 98.44 328 SER A N 1
ATOM 2417 C CA . SER A 1 328 ? 8.942 -8.105 4.901 1.00 98.44 328 SER A CA 1
ATOM 2418 C C . SER A 1 328 ? 7.567 -7.840 5.506 1.00 98.44 328 SER A C 1
ATOM 2420 O O . SER A 1 328 ? 7.068 -8.685 6.247 1.00 98.44 328 SER A O 1
ATOM 2422 N N . ALA A 1 329 ? 6.926 -6.725 5.153 1.00 98.56 329 ALA A N 1
ATOM 2423 C CA . ALA A 1 329 ? 5.574 -6.393 5.588 1.00 98.56 329 ALA A CA 1
ATOM 2424 C C . ALA A 1 329 ? 4.535 -7.406 5.094 1.00 98.56 329 ALA A C 1
ATOM 2426 O O . ALA A 1 329 ? 3.709 -7.880 5.873 1.00 98.56 329 ALA A O 1
ATOM 2427 N N . GLU A 1 330 ? 4.626 -7.809 3.830 1.00 98.56 330 GLU A N 1
ATOM 2428 C CA . GLU A 1 330 ? 3.785 -8.853 3.245 1.00 98.56 330 GLU A CA 1
ATOM 2429 C C . GLU A 1 330 ? 3.979 -10.197 3.950 1.00 98.56 330 GLU A C 1
ATOM 2431 O O . GLU A 1 330 ? 3.010 -10.847 4.338 1.00 98.56 330 GLU A O 1
ATOM 2436 N N . ARG A 1 331 ? 5.228 -10.624 4.171 1.00 98.56 331 ARG A N 1
ATOM 2437 C CA . ARG A 1 331 ? 5.525 -11.864 4.911 1.00 98.56 331 ARG A CA 1
ATOM 2438 C C . ARG A 1 331 ? 5.086 -11.789 6.368 1.00 98.56 331 ARG A C 1
ATOM 2440 O O . ARG A 1 331 ? 4.761 -12.817 6.957 1.00 98.56 331 ARG A O 1
ATOM 2447 N N . TYR A 1 332 ? 5.122 -10.606 6.969 1.00 98.75 332 TYR A N 1
ATOM 2448 C CA . TYR A 1 332 ? 4.668 -10.379 8.332 1.00 98.75 332 TYR A CA 1
ATOM 2449 C C . TYR A 1 332 ? 3.156 -10.559 8.443 1.00 98.75 332 TYR A C 1
ATOM 2451 O O . TYR A 1 332 ? 2.700 -11.363 9.252 1.00 98.75 332 TYR A O 1
ATOM 2459 N N . LEU A 1 333 ? 2.386 -9.887 7.584 1.00 98.69 333 LEU A N 1
ATOM 2460 C CA . LEU A 1 333 ? 0.926 -9.975 7.597 1.00 98.69 333 LEU A CA 1
ATOM 2461 C C . LEU A 1 333 ? 0.409 -11.370 7.243 1.00 98.69 333 LEU A C 1
ATOM 2463 O O . LEU A 1 333 ? -0.532 -11.834 7.888 1.00 98.69 333 LEU A O 1
ATOM 2467 N N . ALA A 1 334 ? 1.069 -12.085 6.327 1.00 98.31 334 ALA A N 1
ATOM 2468 C CA . ALA A 1 334 ? 0.715 -13.459 5.962 1.00 98.31 334 ALA A CA 1
ATOM 2469 C C . ALA A 1 334 ? 0.721 -14.452 7.144 1.00 98.31 334 ALA A C 1
ATOM 2471 O O . ALA A 1 334 ? 0.139 -15.530 7.050 1.00 98.31 334 ALA A O 1
ATOM 2472 N N . GLN A 1 335 ? 1.380 -14.121 8.260 1.00 98.06 335 GLN A N 1
ATOM 2473 C CA . GLN A 1 335 ? 1.423 -14.975 9.455 1.00 98.06 335 GLN A CA 1
ATOM 2474 C C . GLN A 1 335 ? 0.138 -14.901 10.292 1.00 98.06 335 GLN A C 1
ATOM 2476 O O . GLN A 1 335 ? -0.050 -15.716 11.197 1.00 98.06 335 GLN A O 1
ATOM 2481 N N . PHE A 1 336 ? -0.744 -13.938 10.014 1.00 97.75 336 PHE A N 1
ATOM 2482 C CA . PHE A 1 336 ? -1.932 -13.657 10.812 1.00 97.75 336 PHE A CA 1
ATOM 2483 C C . PHE A 1 336 ? -3.205 -14.037 10.060 1.00 97.75 336 PHE A C 1
ATOM 2485 O O . PHE A 1 336 ? -3.749 -13.259 9.281 1.00 97.75 336 PHE A O 1
ATOM 2492 N N . SER A 1 337 ? -3.725 -15.232 10.337 1.00 92.44 337 SER A N 1
ATOM 2493 C CA . SER A 1 337 ? -4.976 -15.715 9.737 1.00 92.44 337 SER A CA 1
ATOM 2494 C C . SER A 1 337 ? -6.219 -14.925 10.167 1.00 92.44 337 SER A C 1
ATOM 2496 O O . SER A 1 337 ? -7.286 -15.098 9.590 1.00 92.44 337 SER A O 1
ATOM 2498 N N . ASP A 1 338 ? -6.122 -14.117 11.226 1.00 96.25 338 ASP A N 1
ATOM 2499 C CA . ASP A 1 338 ? -7.195 -13.234 11.690 1.00 96.25 338 ASP A CA 1
ATOM 2500 C C . ASP A 1 338 ? -7.228 -11.884 10.950 1.00 96.25 338 ASP A C 1
ATOM 2502 O O . ASP A 1 338 ? -8.262 -11.212 10.942 1.00 96.25 338 ASP A O 1
ATOM 2506 N N . VAL A 1 339 ? -6.136 -11.501 10.276 1.00 98.12 339 VAL A N 1
ATOM 2507 C CA . VAL A 1 339 ? -6.137 -10.366 9.345 1.00 98.12 339 VAL A CA 1
ATOM 2508 C C . VAL A 1 339 ? -6.883 -10.803 8.093 1.00 98.12 339 VAL A C 1
ATOM 2510 O O . VAL A 1 339 ? -6.460 -11.723 7.406 1.00 98.12 339 VAL A O 1
ATOM 2513 N N . SER A 1 340 ? -8.017 -10.168 7.807 1.00 93.25 340 SER A N 1
ATOM 2514 C CA . SER A 1 340 ? -8.900 -10.598 6.708 1.00 93.25 340 SER A CA 1
ATOM 2515 C C . SER A 1 340 ? -8.606 -9.868 5.398 1.00 93.25 340 SER A C 1
ATOM 2517 O O . SER A 1 340 ? -8.772 -10.421 4.310 1.00 93.25 340 SER A O 1
ATOM 2519 N N . VAL A 1 341 ? -8.192 -8.606 5.508 1.00 98.25 341 VAL A N 1
ATOM 2520 C CA . VAL A 1 341 ? -7.952 -7.703 4.382 1.00 98.25 341 VAL A CA 1
ATOM 2521 C C . VAL A 1 341 ? -6.621 -7.005 4.606 1.00 98.25 341 VAL A C 1
ATOM 2523 O O . VAL A 1 341 ? -6.340 -6.564 5.720 1.00 98.25 341 VAL A O 1
ATOM 2526 N N . VAL A 1 342 ? -5.826 -6.878 3.550 1.00 98.81 342 VAL A N 1
ATOM 2527 C CA . VAL A 1 342 ? -4.596 -6.089 3.548 1.00 98.81 342 VAL A CA 1
ATOM 2528 C C . VAL A 1 342 ? -4.712 -5.011 2.479 1.00 98.81 342 VAL A C 1
ATOM 2530 O O . VAL A 1 342 ? -4.873 -5.312 1.300 1.00 98.81 342 VAL A O 1
ATOM 2533 N N . ASN A 1 343 ? -4.644 -3.751 2.895 1.00 98.81 343 ASN A N 1
ATOM 2534 C CA . ASN A 1 343 ? -4.604 -2.601 2.004 1.00 98.81 343 ASN A CA 1
ATOM 2535 C C . ASN A 1 343 ? -3.153 -2.250 1.648 1.00 98.81 343 ASN A C 1
ATOM 2537 O O . ASN A 1 343 ? -2.316 -2.081 2.538 1.00 98.81 343 ASN A O 1
ATOM 2541 N N . MET A 1 344 ? -2.890 -2.065 0.355 1.00 98.31 344 MET A N 1
ATOM 2542 C CA . MET A 1 344 ? -1.586 -1.697 -0.200 1.00 98.31 344 MET A CA 1
ATOM 2543 C C . MET A 1 344 ? -1.743 -0.496 -1.142 1.00 98.31 344 MET A C 1
ATOM 2545 O O . MET A 1 344 ? -1.979 -0.636 -2.347 1.00 98.31 344 MET A O 1
ATOM 2549 N N . SER A 1 345 ? -1.610 0.711 -0.590 1.00 97.38 345 SER A N 1
ATOM 2550 C CA . SER A 1 345 ? -1.762 1.974 -1.331 1.00 97.38 345 SER A CA 1
ATOM 2551 C C . SER A 1 345 ? -0.435 2.472 -1.912 1.00 97.38 345 SER A C 1
ATOM 2553 O O . SER A 1 345 ? -0.098 3.650 -1.822 1.00 97.38 345 SER A O 1
ATOM 2555 N N . PHE A 1 346 ? 0.338 1.568 -2.512 1.00 95.56 346 PHE A N 1
ATOM 2556 C CA . PHE A 1 346 ? 1.619 1.872 -3.142 1.00 95.56 346 PHE A CA 1
ATOM 2557 C C . PHE A 1 346 ? 1.769 1.121 -4.466 1.00 95.56 346 PHE A C 1
ATOM 2559 O O . PHE A 1 346 ? 1.022 0.195 -4.776 1.00 95.56 346 PHE A O 1
ATOM 2566 N N . GLY A 1 347 ? 2.747 1.536 -5.266 1.00 93.44 347 GLY A N 1
ATOM 2567 C CA . GLY A 1 347 ? 3.055 0.894 -6.535 1.00 93.44 347 GLY A CA 1
ATOM 2568 C C . GLY A 1 347 ? 4.220 1.573 -7.249 1.00 93.44 347 GLY A C 1
ATOM 2569 O O . GLY A 1 347 ? 4.644 2.668 -6.863 1.00 93.44 347 GLY A O 1
ATOM 2570 N N . PRO A 1 348 ? 4.769 0.937 -8.293 1.00 92.62 348 PRO A N 1
ATOM 2571 C CA . PRO A 1 348 ? 5.833 1.529 -9.080 1.00 92.62 348 PRO A CA 1
ATOM 2572 C C . PRO A 1 348 ? 5.289 2.681 -9.928 1.00 92.62 348 PRO A C 1
ATOM 2574 O O . PRO A 1 348 ? 4.203 2.601 -10.498 1.00 92.62 348 PRO A O 1
ATOM 2577 N N . SER A 1 349 ? 6.087 3.735 -10.082 1.00 86.94 349 SER A N 1
ATOM 2578 C CA . SER A 1 349 ? 5.810 4.784 -11.065 1.00 86.94 349 SER A CA 1
ATOM 2579 C C . SER A 1 349 ? 6.392 4.417 -12.425 1.00 86.94 349 SER A C 1
ATOM 2581 O O . SER A 1 349 ? 7.477 3.832 -12.517 1.00 86.94 349 SER A O 1
ATOM 2583 N N . VAL A 1 350 ? 5.722 4.833 -13.496 1.00 90.75 350 VAL A N 1
ATOM 2584 C CA . VAL A 1 350 ? 6.275 4.727 -14.851 1.00 90.75 350 VAL A CA 1
ATOM 2585 C C . VAL A 1 350 ? 6.919 6.038 -15.290 1.00 90.75 350 VAL A C 1
ATOM 2587 O O . VAL A 1 350 ? 6.700 7.113 -14.730 1.00 90.75 350 VAL A O 1
ATOM 2590 N N . ARG A 1 351 ? 7.767 5.958 -16.318 1.00 91.69 351 ARG A N 1
ATOM 2591 C CA . ARG A 1 351 ? 8.418 7.145 -16.881 1.00 91.69 351 ARG A CA 1
ATOM 2592 C C . ARG A 1 351 ? 7.390 8.070 -17.539 1.00 91.69 351 ARG A C 1
ATOM 2594 O O . ARG A 1 351 ? 6.361 7.631 -18.048 1.00 91.69 351 ARG A O 1
ATOM 2601 N N . LEU A 1 352 ? 7.724 9.358 -17.607 1.00 91.44 352 LEU A N 1
ATOM 2602 C CA . LEU A 1 352 ? 6.980 10.338 -18.399 1.00 91.44 352 LEU A CA 1
ATOM 2603 C C . LEU A 1 352 ? 6.798 9.828 -19.841 1.00 91.44 352 LEU A C 1
ATOM 2605 O O . LEU A 1 352 ? 7.773 9.461 -20.496 1.00 91.44 352 LEU A O 1
ATOM 2609 N N . LEU A 1 353 ? 5.554 9.838 -20.327 1.00 90.62 353 LEU A N 1
ATOM 2610 C CA . LEU A 1 353 ? 5.126 9.353 -21.644 1.00 90.62 353 LEU A CA 1
ATOM 2611 C C . LEU A 1 353 ? 5.375 7.857 -21.897 1.00 90.62 353 LEU A C 1
ATOM 2613 O O . LEU A 1 353 ? 5.379 7.431 -23.056 1.00 90.62 353 LEU A O 1
ATOM 2617 N N . ALA A 1 354 ? 5.560 7.054 -20.845 1.00 94.38 354 ALA A N 1
ATOM 2618 C CA . ALA A 1 354 ? 5.620 5.607 -20.982 1.00 94.38 354 ALA A CA 1
ATOM 2619 C C . ALA A 1 354 ? 4.345 5.069 -21.652 1.00 94.38 354 ALA A C 1
ATOM 2621 O O . ALA A 1 354 ? 3.233 5.558 -21.430 1.00 94.38 354 ALA A O 1
ATOM 2622 N N . LYS A 1 355 ? 4.533 4.053 -22.494 1.00 94.81 355 LYS A N 1
ATOM 2623 C CA . LYS A 1 355 ? 3.448 3.350 -23.194 1.00 94.81 355 LYS A CA 1
ATOM 2624 C C . LYS A 1 355 ? 3.239 1.922 -22.696 1.00 94.81 355 LYS A C 1
ATOM 2626 O O . LYS A 1 355 ? 2.274 1.293 -23.108 1.00 94.81 355 LYS A O 1
ATOM 2631 N N . SER A 1 356 ? 4.141 1.453 -21.842 1.00 95.69 356 SER A N 1
ATOM 2632 C CA . SER A 1 356 ? 4.208 0.112 -21.269 1.00 95.69 356 SER A CA 1
ATOM 2633 C C . SER A 1 356 ? 4.810 0.228 -19.873 1.00 95.69 356 SER A C 1
ATOM 2635 O O . SER A 1 356 ? 5.550 1.184 -19.601 1.00 95.69 356 SER A O 1
ATOM 2637 N N . TRP A 1 357 ? 4.530 -0.735 -18.999 1.00 96.25 357 TRP A N 1
ATOM 2638 C CA . TRP A 1 357 ? 5.296 -0.888 -17.768 1.00 96.25 357 TRP A CA 1
ATOM 2639 C C . TRP A 1 357 ? 6.542 -1.745 -18.029 1.00 96.25 357 TRP A C 1
ATOM 2641 O O . TRP A 1 357 ? 6.459 -2.955 -18.222 1.00 96.25 357 TRP A O 1
ATOM 2651 N N . ASP A 1 358 ? 7.709 -1.101 -18.082 1.00 95.88 358 ASP A N 1
ATOM 2652 C CA . ASP A 1 358 ? 8.986 -1.784 -18.303 1.00 95.88 358 ASP A CA 1
ATOM 2653 C C . ASP A 1 358 ? 9.522 -2.390 -16.995 1.00 95.88 358 ASP A C 1
ATOM 2655 O O . ASP A 1 358 ? 9.876 -1.665 -16.060 1.00 95.88 358 ASP A O 1
ATOM 2659 N N . ILE A 1 359 ? 9.666 -3.714 -16.960 1.00 96.00 359 ILE A N 1
ATOM 2660 C CA . ILE A 1 359 ? 10.164 -4.476 -15.813 1.00 96.00 359 ILE A CA 1
ATOM 2661 C C . ILE A 1 359 ? 11.608 -4.897 -16.097 1.00 96.00 359 ILE A C 1
ATOM 2663 O O . ILE A 1 359 ? 11.884 -5.991 -16.589 1.00 96.00 359 ILE A O 1
ATOM 2667 N N . ALA A 1 360 ? 12.554 -3.998 -15.824 1.00 95.62 360 ALA A N 1
ATOM 2668 C CA . ALA A 1 360 ? 13.964 -4.233 -16.131 1.00 95.62 360 ALA A CA 1
ATOM 2669 C C . ALA A 1 360 ? 14.507 -5.510 -15.447 1.00 95.62 360 ALA A C 1
ATOM 2671 O O . ALA A 1 360 ? 14.227 -5.720 -14.264 1.00 95.62 360 ALA A O 1
ATOM 2672 N N . PRO A 1 361 ? 15.368 -6.313 -16.107 1.00 96.81 361 PRO A N 1
ATOM 2673 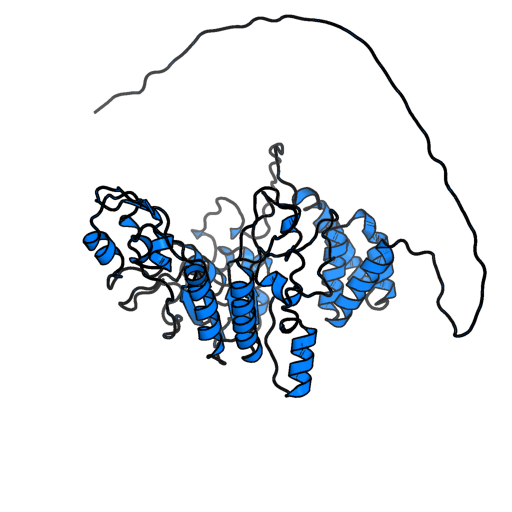C CA . PRO A 1 361 ? 15.918 -7.545 -15.524 1.00 96.81 361 PRO A CA 1
ATOM 2674 C C . PRO A 1 361 ? 16.595 -7.363 -14.159 1.00 96.81 361 PRO A C 1
ATOM 2676 O O . PRO A 1 361 ? 16.606 -8.274 -13.340 1.00 96.81 361 PRO A O 1
ATOM 2679 N N . THR A 1 362 ? 17.125 -6.170 -13.877 1.00 95.25 362 THR A N 1
ATOM 2680 C CA . THR A 1 362 ? 17.758 -5.844 -12.592 1.00 95.25 362 THR A CA 1
ATOM 2681 C C . THR A 1 362 ? 16.786 -5.787 -11.414 1.00 95.25 362 THR A C 1
ATOM 2683 O O . THR A 1 362 ? 17.239 -5.900 -10.281 1.00 95.25 362 THR A O 1
ATOM 2686 N N . VAL A 1 363 ? 15.484 -5.577 -11.653 1.00 94.88 363 VAL A N 1
ATOM 2687 C CA . VAL A 1 363 ? 14.460 -5.521 -10.592 1.00 94.88 363 VAL A CA 1
ATOM 2688 C C . VAL A 1 363 ? 13.584 -6.773 -10.520 1.00 94.88 363 VAL A C 1
ATOM 2690 O O . VAL A 1 363 ? 12.959 -7.017 -9.493 1.00 94.88 363 VAL A O 1
ATOM 2693 N N . GLN A 1 364 ? 13.576 -7.599 -11.570 1.00 96.50 364 GLN A N 1
ATOM 2694 C CA . GLN A 1 364 ? 12.743 -8.804 -11.653 1.00 96.50 364 GLN A CA 1
ATOM 2695 C C . GLN A 1 364 ? 12.907 -9.777 -10.472 1.00 96.50 364 GLN A C 1
ATOM 2697 O O . GLN A 1 364 ? 11.879 -10.238 -9.978 1.00 96.50 364 GLN A O 1
ATOM 2702 N N . PRO A 1 365 ? 14.124 -10.065 -9.952 1.00 96.69 365 PRO A N 1
ATOM 2703 C CA . PRO A 1 365 ? 14.263 -10.950 -8.795 1.00 96.69 365 PRO A CA 1
ATOM 2704 C C . PRO A 1 365 ? 13.505 -10.455 -7.558 1.00 96.69 365 PRO A C 1
ATOM 2706 O O . PRO A 1 365 ? 12.978 -11.267 -6.807 1.00 96.69 365 PRO A O 1
ATOM 2709 N N . TYR A 1 366 ? 13.407 -9.137 -7.360 1.00 95.81 366 TYR A N 1
ATOM 2710 C CA . TYR A 1 366 ? 12.704 -8.564 -6.211 1.00 95.81 366 TYR A CA 1
ATOM 2711 C C . TYR A 1 366 ? 11.189 -8.643 -6.379 1.00 95.81 366 TYR A C 1
ATOM 2713 O O . TYR A 1 366 ? 10.507 -9.070 -5.456 1.00 95.81 366 TYR A O 1
ATOM 2721 N N . TYR A 1 367 ? 10.670 -8.350 -7.575 1.00 96.69 367 TYR A N 1
ATOM 2722 C CA . TYR A 1 367 ? 9.251 -8.568 -7.871 1.00 96.69 367 TYR A CA 1
ATOM 2723 C C . TYR A 1 367 ? 8.856 -10.043 -7.795 1.00 96.69 367 TYR A C 1
ATOM 2725 O O . TYR A 1 367 ? 7.744 -10.360 -7.393 1.00 96.69 367 TYR A O 1
ATOM 2733 N N . GLN A 1 368 ? 9.768 -10.963 -8.118 1.00 97.38 368 GLN A N 1
ATOM 2734 C CA . GLN A 1 368 ? 9.525 -12.390 -7.935 1.00 97.38 368 GLN A CA 1
ATOM 2735 C C . GLN A 1 368 ? 9.460 -12.788 -6.453 1.00 97.38 368 GLN A C 1
ATOM 2737 O O . GLN A 1 368 ? 8.655 -13.645 -6.089 1.00 97.38 368 GLN A O 1
ATOM 2742 N N . GLU A 1 369 ? 10.280 -12.187 -5.590 1.00 97.94 369 GLU A N 1
ATOM 2743 C CA . GLU A 1 369 ? 10.201 -12.404 -4.141 1.00 97.94 369 GLU A CA 1
ATOM 2744 C C . GLU A 1 369 ? 8.955 -11.760 -3.515 1.00 97.94 369 GLU A C 1
ATOM 2746 O O . GLU A 1 369 ? 8.323 -12.391 -2.667 1.00 97.94 369 GLU A O 1
ATOM 2751 N N . GLU A 1 370 ? 8.555 -10.574 -3.978 1.00 98.00 370 GLU A N 1
ATOM 2752 C CA . GLU A 1 370 ? 7.297 -9.913 -3.601 1.00 98.00 370 GLU A CA 1
ATOM 2753 C C . GLU A 1 370 ? 6.091 -10.756 -4.037 1.00 98.00 370 GLU A C 1
ATOM 2755 O O . GLU A 1 370 ? 5.252 -11.118 -3.221 1.00 98.00 370 GLU A O 1
ATOM 2760 N N . ALA A 1 371 ? 6.063 -11.246 -5.281 1.00 98.44 371 ALA A N 1
ATOM 2761 C CA . ALA A 1 371 ? 5.013 -12.148 -5.755 1.00 98.44 371 ALA A CA 1
ATOM 2762 C C . ALA A 1 371 ? 4.874 -13.411 -4.877 1.00 98.44 371 ALA A C 1
ATOM 2764 O O . ALA A 1 371 ? 3.760 -13.851 -4.588 1.00 98.44 371 ALA A O 1
ATOM 2765 N N . LYS A 1 372 ? 5.984 -13.983 -4.388 1.00 98.56 372 LYS A N 1
ATOM 2766 C CA . LYS A 1 372 ? 5.950 -15.112 -3.437 1.00 98.56 372 LYS A CA 1
ATOM 2767 C C . LYS A 1 372 ? 5.411 -14.710 -2.063 1.00 98.56 372 LYS A C 1
ATOM 2769 O O . LYS A 1 372 ? 4.683 -15.491 -1.453 1.00 98.56 372 LYS A O 1
ATOM 2774 N N . ALA A 1 373 ? 5.768 -13.530 -1.564 1.00 98.44 373 ALA A N 1
ATOM 2775 C CA . ALA A 1 373 ? 5.253 -13.017 -0.299 1.00 98.44 373 ALA A CA 1
ATOM 2776 C C . ALA A 1 373 ? 3.741 -12.751 -0.383 1.00 98.44 373 ALA A C 1
ATOM 2778 O O . ALA A 1 373 ? 2.985 -13.211 0.473 1.00 98.44 373 ALA A O 1
ATOM 2779 N N . LEU A 1 374 ? 3.270 -12.144 -1.472 1.00 98.56 374 LEU A N 1
ATOM 2780 C CA . LEU A 1 374 ? 1.847 -11.978 -1.767 1.00 98.56 374 LEU A CA 1
ATOM 2781 C C . LEU A 1 374 ? 1.119 -13.321 -1.831 1.00 98.56 374 LEU A C 1
ATOM 2783 O O . LEU A 1 374 ? 0.056 -13.466 -1.232 1.00 98.56 374 LEU A O 1
ATOM 2787 N N . ARG A 1 375 ? 1.708 -14.346 -2.464 1.00 98.38 375 ARG A N 1
ATOM 2788 C CA . ARG A 1 375 ? 1.119 -15.694 -2.483 1.00 98.38 375 ARG A CA 1
ATOM 2789 C C . ARG A 1 375 ? 0.895 -16.248 -1.077 1.00 98.38 375 ARG A C 1
ATOM 2791 O O . ARG A 1 375 ? -0.158 -16.830 -0.843 1.00 98.38 375 ARG A O 1
ATOM 2798 N N . ALA A 1 376 ? 1.821 -16.023 -0.146 1.00 98.19 376 ALA A N 1
ATOM 2799 C CA . ALA A 1 376 ? 1.647 -16.444 1.244 1.00 98.19 376 ALA A CA 1
ATOM 2800 C C . ALA A 1 376 ? 0.450 -15.751 1.922 1.00 98.19 376 ALA A C 1
ATOM 2802 O O . ALA A 1 376 ? -0.281 -16.400 2.664 1.00 98.19 376 ALA A O 1
ATOM 2803 N N . ASN A 1 377 ? 0.202 -14.469 1.627 1.00 98.50 377 ASN A N 1
ATOM 2804 C CA . ASN A 1 377 ? -0.986 -13.765 2.126 1.00 98.50 377 ASN A CA 1
ATOM 2805 C C . ASN A 1 377 ? -2.276 -14.377 1.545 1.00 98.50 377 ASN A C 1
ATOM 2807 O O . ASN A 1 377 ? -3.242 -14.620 2.268 1.00 98.50 377 ASN A O 1
ATOM 2811 N N . LEU A 1 378 ? -2.285 -14.691 0.243 1.00 98.38 378 LEU A N 1
ATOM 2812 C CA . LEU A 1 378 ? -3.429 -15.341 -0.405 1.00 98.38 378 LEU A CA 1
ATOM 2813 C C . LEU A 1 378 ? -3.677 -16.746 0.161 1.00 98.38 378 LEU A C 1
ATOM 2815 O O . LEU A 1 378 ? -4.824 -17.101 0.423 1.00 98.38 378 LEU A O 1
ATOM 2819 N N . ASP A 1 379 ? -2.626 -17.532 0.395 1.00 97.12 379 ASP A N 1
ATOM 2820 C CA . ASP A 1 379 ? -2.729 -18.851 1.030 1.00 97.12 379 ASP A CA 1
ATOM 2821 C C . ASP A 1 379 ? -3.226 -18.755 2.489 1.00 97.12 379 ASP A C 1
ATOM 2823 O O . ASP A 1 379 ? -3.893 -19.672 2.964 1.00 97.12 379 ASP A O 1
ATOM 2827 N N . ALA A 1 380 ? -2.984 -17.632 3.176 1.00 96.44 380 ALA A N 1
ATOM 2828 C CA . ALA A 1 380 ? -3.544 -17.325 4.496 1.00 96.44 380 ALA A CA 1
ATOM 2829 C C . ALA A 1 380 ? -5.015 -16.852 4.459 1.00 96.44 380 ALA A C 1
ATOM 2831 O O . ALA A 1 380 ? -5.591 -16.557 5.505 1.00 96.44 380 ALA A O 1
ATOM 2832 N N . GLY A 1 381 ? -5.637 -16.790 3.275 1.00 96.56 381 GLY A N 1
ATOM 2833 C CA . GLY A 1 381 ? -7.034 -16.386 3.099 1.00 96.56 381 GLY A CA 1
ATOM 2834 C C . GLY A 1 381 ? -7.255 -14.873 2.998 1.00 96.56 381 GLY A C 1
ATOM 2835 O O . GLY A 1 381 ? -8.401 -14.430 3.008 1.00 96.56 381 GLY A O 1
ATOM 2836 N N . GLN A 1 382 ? -6.190 -14.074 2.889 1.00 98.12 382 GLN A N 1
ATOM 2837 C CA . GLN A 1 382 ? -6.269 -12.614 2.974 1.00 98.12 382 GLN A CA 1
ATOM 2838 C C . GLN A 1 382 ? -6.618 -11.973 1.632 1.00 98.12 382 GLN A C 1
ATOM 2840 O O . GLN A 1 382 ? -5.994 -12.255 0.608 1.00 98.12 382 GLN A O 1
ATOM 2845 N N . VAL A 1 383 ? -7.589 -11.061 1.624 1.00 98.12 383 VAL A N 1
ATOM 2846 C CA . VAL A 1 383 ? -7.891 -10.249 0.438 1.00 98.12 383 VAL A CA 1
ATOM 2847 C C . VAL A 1 383 ? -6.912 -9.081 0.371 1.00 98.12 383 VAL A C 1
ATOM 2849 O O . VAL A 1 383 ? -6.862 -8.261 1.285 1.00 98.12 383 VAL A O 1
ATOM 2852 N N . LEU A 1 384 ? -6.147 -8.999 -0.713 1.00 98.56 384 LEU A N 1
ATOM 2853 C CA . LEU A 1 384 ? -5.180 -7.934 -0.956 1.00 98.56 384 LEU A CA 1
ATOM 2854 C C . LEU A 1 384 ? -5.847 -6.867 -1.817 1.00 98.56 384 LEU A C 1
ATOM 2856 O O . LEU A 1 384 ? -6.174 -7.134 -2.968 1.00 98.56 384 LEU A O 1
ATOM 2860 N N . VAL A 1 385 ? -6.070 -5.682 -1.260 1.00 98.50 385 VAL A N 1
ATOM 2861 C CA . VAL A 1 385 ? -6.685 -4.551 -1.963 1.00 98.50 385 VAL A CA 1
ATOM 2862 C C . VAL A 1 385 ? -5.582 -3.582 -2.350 1.00 98.50 385 VAL A C 1
ATOM 2864 O O . VAL A 1 385 ? -4.906 -3.037 -1.472 1.00 98.50 385 VAL A O 1
ATOM 2867 N N . VAL A 1 386 ? -5.377 -3.388 -3.652 1.00 97.75 386 VAL A N 1
ATOM 2868 C CA . VAL A 1 386 ? -4.190 -2.693 -4.164 1.00 97.75 386 VAL A CA 1
ATOM 2869 C C . VAL A 1 386 ? -4.546 -1.506 -5.051 1.00 97.75 386 VAL A C 1
ATOM 2871 O O . VAL A 1 386 ? -5.535 -1.501 -5.782 1.00 97.75 386 VAL A O 1
ATOM 2874 N N . SER A 1 387 ? -3.722 -0.461 -5.004 1.00 95.50 387 SER A N 1
ATOM 2875 C CA . SER A 1 387 ? -3.917 0.709 -5.864 1.00 95.50 387 SER A CA 1
ATOM 2876 C C . SER A 1 387 ? -3.409 0.459 -7.293 1.00 95.50 387 SER A C 1
ATOM 2878 O O . SER A 1 387 ? -2.338 -0.107 -7.490 1.00 95.50 387 SER A O 1
ATOM 2880 N N . ALA A 1 388 ? -4.152 0.914 -8.309 1.00 90.12 388 ALA A N 1
ATOM 2881 C CA . ALA A 1 388 ? -3.795 0.704 -9.719 1.00 90.12 388 ALA A CA 1
ATOM 2882 C C . ALA A 1 388 ? -2.641 1.598 -10.230 1.00 90.12 388 ALA A C 1
ATOM 2884 O O . ALA A 1 388 ? -2.110 1.354 -11.312 1.00 90.12 388 ALA A O 1
ATOM 2885 N N . GLY A 1 389 ? -2.265 2.637 -9.478 1.00 89.38 389 GLY A N 1
ATOM 2886 C CA . GLY A 1 389 ? -1.332 3.684 -9.907 1.00 89.38 389 GLY A CA 1
ATOM 2887 C C . GLY A 1 389 ? -2.031 4.968 -10.376 1.00 89.38 389 GLY A C 1
ATOM 2888 O O . GLY A 1 389 ? -3.228 4.992 -10.657 1.00 89.38 389 GLY A O 1
ATOM 2889 N N . ASN A 1 390 ? -1.273 6.069 -10.439 1.00 89.56 390 ASN A N 1
ATOM 2890 C CA . ASN A 1 390 ? -1.793 7.427 -10.687 1.00 89.56 390 ASN A CA 1
ATOM 2891 C C . ASN A 1 390 ? -1.171 8.096 -11.929 1.00 89.56 390 ASN A C 1
ATOM 2893 O O . ASN A 1 390 ? -1.198 9.320 -12.080 1.00 89.56 390 ASN A O 1
ATOM 2897 N N . ASP A 1 391 ? -0.609 7.306 -12.846 1.00 86.81 391 ASP A N 1
ATOM 2898 C CA . ASP A 1 391 ? 0.208 7.804 -13.956 1.00 86.81 391 ASP A CA 1
ATOM 2899 C C . ASP A 1 391 ? -0.583 8.407 -15.129 1.00 86.81 391 ASP A C 1
ATOM 2901 O O . ASP A 1 391 ? 0.010 8.963 -16.057 1.00 86.81 391 ASP A O 1
ATOM 2905 N N . GLY A 1 392 ? -1.920 8.366 -15.099 1.00 89.12 392 GLY A N 1
ATOM 2906 C CA . GLY A 1 392 ? -2.786 8.731 -16.232 1.00 89.12 392 GLY A CA 1
ATOM 2907 C C . GLY A 1 392 ? -2.556 10.130 -16.812 1.00 89.12 392 GLY A C 1
ATOM 2908 O O . GLY A 1 392 ? -2.769 10.357 -18.001 1.00 89.12 392 GLY A O 1
ATOM 2909 N N . LYS A 1 393 ? -2.055 11.080 -16.012 1.00 84.06 393 LYS A N 1
ATOM 2910 C CA . LYS A 1 393 ? -1.739 12.431 -16.497 1.00 84.06 393 LYS A CA 1
ATOM 2911 C C . LYS A 1 393 ? -0.477 12.480 -17.366 1.00 84.06 393 LYS A C 1
ATOM 2913 O O . LYS A 1 393 ? -0.434 13.270 -18.308 1.00 84.06 393 LYS A O 1
ATOM 2918 N N . TRP A 1 394 ? 0.560 11.709 -17.037 1.00 85.25 394 TRP A N 1
ATOM 2919 C CA . TRP A 1 394 ? 1.875 11.794 -17.690 1.00 85.25 394 TRP A CA 1
ATOM 2920 C C . TRP A 1 394 ? 2.228 10.573 -18.536 1.00 85.25 394 TRP A C 1
ATOM 2922 O O . TRP A 1 394 ? 3.057 10.701 -19.433 1.00 85.25 394 TRP A O 1
ATOM 2932 N N . ALA A 1 395 ? 1.596 9.427 -18.309 1.00 88.75 395 ALA A N 1
ATOM 2933 C CA . ALA A 1 395 ? 1.742 8.205 -19.092 1.00 88.75 395 ALA A CA 1
ATOM 2934 C C . ALA A 1 395 ? 0.361 7.570 -19.371 1.00 88.75 395 ALA A C 1
ATOM 2936 O O . ALA A 1 395 ? 0.105 6.439 -18.965 1.00 88.75 395 ALA A O 1
ATOM 2937 N N . PRO A 1 396 ? -0.544 8.283 -20.076 1.00 86.62 396 PRO A N 1
ATOM 2938 C CA . PRO A 1 396 ? -1.939 7.863 -20.252 1.00 86.62 396 PRO A CA 1
ATOM 2939 C C . PRO A 1 396 ? -2.103 6.498 -20.927 1.00 86.62 396 PRO A C 1
ATOM 2941 O O . PRO A 1 396 ? -3.069 5.809 -20.645 1.00 86.62 396 PRO A O 1
ATOM 2944 N N . VAL A 1 397 ? -1.169 6.110 -21.804 1.00 88.00 397 VAL A N 1
ATOM 2945 C CA . VAL A 1 397 ? -1.215 4.823 -22.517 1.00 88.00 397 VAL A CA 1
ATOM 2946 C C . VAL A 1 397 ? -0.811 3.662 -21.603 1.00 88.00 397 VAL A C 1
ATOM 2948 O O . VAL A 1 397 ? -1.465 2.625 -21.609 1.00 88.00 397 VAL A O 1
ATOM 2951 N N . ALA A 1 398 ? 0.247 3.826 -20.799 1.00 90.38 398 ALA A N 1
ATOM 2952 C CA . ALA A 1 398 ? 0.632 2.812 -19.814 1.00 90.38 398 ALA A CA 1
ATOM 2953 C C . ALA A 1 398 ? -0.443 2.660 -18.722 1.00 90.38 398 ALA A C 1
ATOM 2955 O O . ALA A 1 398 ? -0.801 1.543 -18.369 1.00 90.38 398 ALA A O 1
ATOM 2956 N N . ALA A 1 399 ? -1.011 3.780 -18.267 1.00 89.88 399 ALA A N 1
ATOM 2957 C CA . ALA A 1 399 ? -2.024 3.839 -17.213 1.00 89.88 399 ALA A CA 1
ATOM 2958 C C . ALA A 1 399 ? -3.412 3.295 -17.611 1.00 89.88 399 ALA A C 1
ATOM 2960 O O . ALA A 1 399 ? -4.336 3.336 -16.803 1.00 89.88 399 ALA A O 1
ATOM 2961 N N . GLU A 1 400 ? -3.588 2.789 -18.838 1.00 90.44 400 GLU A N 1
ATOM 2962 C CA . GLU A 1 400 ? -4.783 2.014 -19.211 1.00 90.44 400 GLU A CA 1
ATOM 2963 C C . GLU A 1 400 ? -4.892 0.699 -18.422 1.00 90.44 400 GLU A C 1
ATOM 2965 O O . GLU A 1 400 ? -5.970 0.112 -18.354 1.00 90.44 400 GLU A O 1
ATOM 2970 N N . ASN A 1 401 ? -3.780 0.236 -17.848 1.00 92.25 401 ASN A N 1
ATOM 2971 C CA . ASN A 1 401 ? -3.678 -0.968 -17.032 1.00 92.25 401 ASN A CA 1
ATOM 2972 C C . ASN A 1 401 ? -3.000 -0.619 -15.698 1.00 92.25 401 ASN A C 1
ATOM 2974 O O . ASN A 1 401 ? -2.235 0.350 -15.651 1.00 92.25 401 ASN A O 1
ATOM 2978 N N . PRO A 1 402 ? -3.246 -1.396 -14.626 1.00 92.75 402 PRO A N 1
ATOM 2979 C CA . PRO A 1 402 ? -2.517 -1.213 -13.381 1.00 92.75 402 PRO A CA 1
ATOM 2980 C C . PRO A 1 402 ? -1.023 -1.504 -13.566 1.00 92.75 402 PRO A C 1
ATOM 2982 O O . PRO A 1 402 ? -0.621 -2.253 -14.461 1.00 92.75 402 PRO A O 1
ATOM 2985 N N . THR A 1 403 ? -0.201 -0.950 -12.682 1.00 92.88 403 THR A N 1
ATOM 2986 C CA . THR A 1 403 ? 1.214 -1.315 -12.532 1.00 92.88 403 THR A CA 1
ATOM 2987 C C . THR A 1 403 ? 1.445 -2.009 -11.190 1.00 92.88 403 THR A C 1
ATOM 2989 O O . THR A 1 403 ? 0.605 -1.953 -10.291 1.00 92.88 403 THR A O 1
ATOM 2992 N N . GLY A 1 404 ? 2.581 -2.696 -11.037 1.00 95.31 404 GLY A N 1
ATOM 2993 C CA . GLY A 1 404 ? 2.907 -3.376 -9.782 1.00 95.31 404 GLY A CA 1
ATOM 2994 C C . GLY A 1 404 ? 1.938 -4.513 -9.457 1.00 95.31 404 GLY A C 1
ATOM 2995 O O . GLY A 1 404 ? 1.510 -5.243 -10.354 1.00 95.31 404 GLY A O 1
ATOM 2996 N N . ILE A 1 405 ? 1.600 -4.648 -8.172 1.00 97.38 405 ILE A N 1
ATOM 2997 C CA . ILE A 1 405 ? 0.870 -5.792 -7.603 1.00 97.38 405 ILE A CA 1
ATOM 2998 C C . ILE A 1 405 ? -0.455 -6.061 -8.327 1.00 97.38 405 ILE A C 1
ATOM 3000 O O . ILE A 1 405 ? -0.782 -7.215 -8.603 1.00 97.38 405 ILE A O 1
ATOM 3004 N N . GLY A 1 406 ? -1.183 -5.009 -8.720 1.00 95.31 406 GLY A 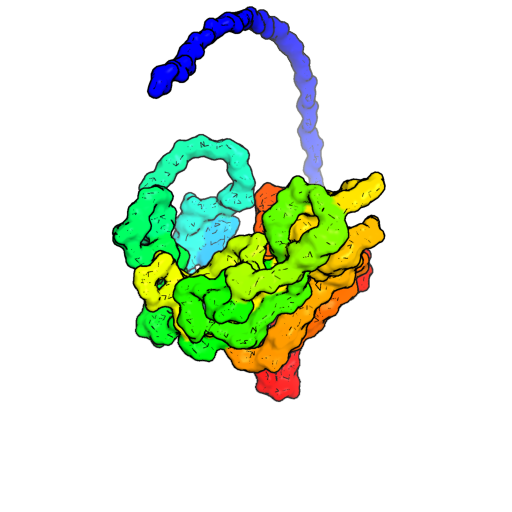N 1
ATOM 3005 C CA . GLY A 1 406 ? -2.452 -5.145 -9.444 1.00 95.31 406 GLY A CA 1
ATOM 3006 C C . GLY A 1 406 ? -2.326 -5.845 -10.803 1.00 95.31 406 GLY A C 1
ATOM 3007 O O . GLY A 1 406 ? -3.306 -6.392 -11.306 1.00 95.31 406 GLY A O 1
ATOM 3008 N N . LEU A 1 407 ? -1.127 -5.874 -11.397 1.00 96.19 407 LEU A N 1
ATOM 3009 C CA . LEU A 1 407 ? -0.859 -6.579 -12.652 1.00 96.19 407 LEU A CA 1
ATOM 3010 C C . LEU A 1 407 ? -0.234 -7.970 -12.448 1.00 96.19 407 LEU A C 1
ATOM 3012 O O . LEU A 1 407 ? -0.233 -8.766 -13.385 1.00 96.19 407 LEU A O 1
ATOM 3016 N N . TYR A 1 408 ? 0.271 -8.306 -11.254 1.00 97.75 408 TYR A N 1
ATOM 3017 C CA . TYR A 1 408 ? 1.016 -9.556 -11.026 1.00 97.75 408 TYR A CA 1
ATOM 3018 C C . TYR A 1 408 ? 0.258 -10.819 -11.449 1.00 97.75 408 TYR A C 1
ATOM 3020 O O . TYR A 1 408 ? 0.865 -11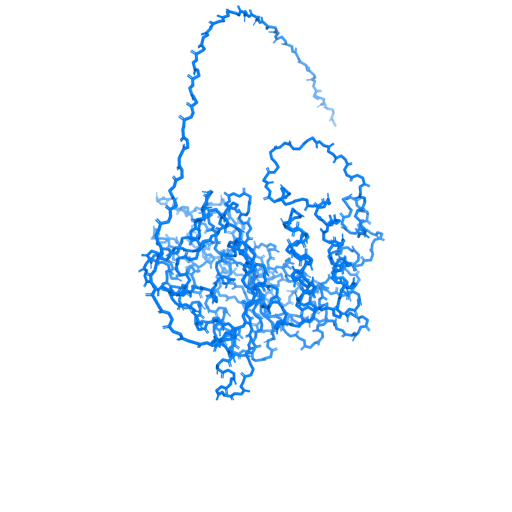.632 -12.143 1.00 97.75 408 TYR A O 1
ATOM 3028 N N . PRO A 1 409 ? -1.051 -10.986 -11.161 1.00 97.19 409 PRO A N 1
ATOM 3029 C CA . PRO A 1 409 ? -1.808 -12.161 -11.607 1.00 97.19 409 PRO A CA 1
ATOM 3030 C C . PRO A 1 409 ? -1.819 -12.390 -13.126 1.00 97.19 409 PRO A C 1
ATOM 3032 O O . PRO A 1 409 ? -2.179 -13.477 -13.577 1.00 97.19 409 PRO A O 1
ATOM 3035 N N . PHE A 1 410 ? -1.468 -11.369 -13.914 1.00 96.50 410 PHE A N 1
ATOM 3036 C CA . PHE A 1 410 ? -1.470 -11.393 -15.373 1.00 96.50 410 PHE A CA 1
ATOM 3037 C C . PHE A 1 410 ? -0.066 -11.485 -15.983 1.00 96.50 410 PHE A C 1
ATOM 3039 O O . PHE A 1 410 ? 0.035 -11.705 -17.190 1.00 96.50 410 PHE A O 1
ATOM 3046 N N . ILE A 1 411 ? 1.003 -11.360 -15.191 1.00 97.69 411 ILE A N 1
ATOM 3047 C CA . ILE A 1 411 ? 2.381 -11.517 -15.673 1.00 97.69 411 ILE A CA 1
ATOM 3048 C C . ILE A 1 411 ? 2.658 -13.006 -15.875 1.00 97.69 411 ILE A C 1
ATOM 3050 O O . ILE A 1 411 ? 2.763 -13.767 -14.915 1.00 97.69 411 ILE A O 1
ATOM 3054 N N . SER A 1 412 ? 2.741 -13.428 -17.134 1.00 97.12 412 SER A N 1
ATOM 3055 C CA . SER A 1 412 ? 3.065 -14.804 -17.518 1.00 97.12 412 SER A CA 1
ATOM 3056 C C . SER A 1 412 ? 3.520 -14.870 -18.979 1.00 97.12 412 SER A C 1
ATOM 3058 O O . SER A 1 412 ? 3.118 -14.012 -19.768 1.00 97.12 412 SER A O 1
ATOM 3060 N N . PRO A 1 413 ? 4.244 -15.920 -19.404 1.00 96.31 413 PRO A N 1
ATOM 3061 C CA . PRO A 1 413 ? 4.583 -16.111 -20.816 1.00 96.31 413 PRO A CA 1
ATOM 3062 C C . PRO A 1 413 ? 3.359 -16.115 -21.748 1.00 96.31 413 PRO A C 1
ATOM 3064 O O . PRO A 1 413 ? 3.437 -15.677 -22.887 1.00 96.31 413 PRO A O 1
ATOM 3067 N N . ALA A 1 414 ? 2.187 -16.547 -21.266 1.00 94.94 414 ALA A N 1
ATOM 3068 C CA . ALA A 1 414 ? 0.958 -16.552 -22.063 1.00 94.94 414 ALA A CA 1
ATOM 3069 C C . ALA A 1 414 ? 0.422 -15.144 -22.397 1.00 94.94 414 ALA A C 1
ATOM 3071 O O . ALA A 1 414 ? -0.364 -15.002 -23.333 1.00 94.94 414 ALA A O 1
ATOM 3072 N N . ASN A 1 415 ? 0.833 -14.120 -21.644 1.00 95.75 415 ASN A N 1
ATOM 3073 C CA . ASN A 1 415 ? 0.398 -12.733 -21.810 1.00 95.75 415 ASN A CA 1
ATOM 3074 C C . ASN A 1 415 ? 1.533 -11.800 -22.265 1.00 95.75 415 ASN A C 1
ATOM 3076 O O . ASN A 1 415 ? 1.322 -10.589 -22.309 1.00 95.75 415 ASN A O 1
ATOM 3080 N N . GLU A 1 416 ? 2.711 -12.326 -22.619 1.00 94.31 416 GLU A N 1
ATOM 3081 C CA . GLU A 1 416 ? 3.888 -11.510 -22.965 1.00 94.31 416 GLU A CA 1
ATOM 3082 C C . GLU A 1 416 ? 3.656 -10.595 -24.180 1.00 94.31 416 GLU A C 1
ATOM 3084 O O . GLU A 1 416 ? 4.166 -9.479 -24.226 1.00 94.31 416 GLU A O 1
ATOM 3089 N N . ASP A 1 417 ? 2.801 -11.025 -25.113 1.00 94.81 417 ASP A N 1
ATOM 3090 C CA . ASP A 1 417 ? 2.417 -10.270 -26.312 1.00 94.81 417 ASP A CA 1
ATOM 3091 C C . ASP A 1 417 ? 1.133 -9.433 -26.125 1.00 94.81 417 ASP A C 1
ATOM 3093 O O . ASP A 1 417 ? 0.610 -8.851 -27.083 1.00 94.81 417 ASP A O 1
ATOM 3097 N N . ALA A 1 418 ? 0.567 -9.373 -24.913 1.00 95.81 418 ALA A N 1
ATOM 3098 C CA . ALA A 1 418 ? -0.672 -8.643 -24.665 1.00 95.81 418 ALA A CA 1
ATOM 3099 C C . ALA A 1 418 ? -0.460 -7.128 -24.807 1.00 95.81 418 ALA A C 1
ATOM 3101 O O . ALA A 1 418 ? 0.415 -6.532 -24.173 1.00 95.81 418 ALA A O 1
ATOM 3102 N N . THR A 1 419 ? -1.306 -6.479 -25.614 1.00 96.50 419 THR A N 1
ATOM 3103 C CA . THR A 1 419 ? -1.198 -5.044 -25.902 1.00 96.50 419 THR A CA 1
ATOM 3104 C C . THR A 1 419 ? -2.358 -4.222 -25.352 1.00 96.50 419 THR A C 1
ATOM 3106 O O . THR A 1 419 ? -3.506 -4.664 -25.360 1.00 96.50 419 THR A O 1
ATOM 3109 N N . ASN A 1 420 ? -2.071 -2.977 -24.977 1.00 89.38 420 ASN A N 1
ATOM 3110 C CA . ASN A 1 420 ? -3.066 -1.960 -24.643 1.00 89.38 420 ASN A CA 1
ATOM 3111 C C . ASN A 1 420 ? -3.798 -1.408 -25.882 1.00 89.38 420 ASN A C 1
ATOM 3113 O O . ASN A 1 420 ? -3.557 -1.831 -27.017 1.00 89.38 420 ASN A O 1
ATOM 3117 N N . SER A 1 421 ? -4.691 -0.431 -25.685 1.00 87.38 421 SER A N 1
ATOM 3118 C CA . SER A 1 421 ? -5.545 0.111 -26.752 1.00 87.38 421 SER A CA 1
ATOM 3119 C C . SER A 1 421 ? -4.764 0.774 -27.896 1.00 87.38 421 SER A C 1
ATOM 3121 O O . SER A 1 421 ? -5.271 0.902 -29.012 1.00 87.38 421 SER A O 1
ATOM 3123 N N . SER A 1 422 ? -3.513 1.158 -27.629 1.00 85.50 422 SER A N 1
ATOM 3124 C CA . SER A 1 422 ? -2.597 1.792 -28.577 1.00 85.50 422 SER A CA 1
ATOM 3125 C C . SER A 1 422 ? -1.622 0.808 -29.239 1.00 85.50 422 SER A C 1
ATOM 3127 O O . SER A 1 422 ? -0.702 1.247 -29.932 1.00 85.50 422 SER A O 1
ATOM 3129 N N . GLY A 1 423 ? -1.786 -0.502 -29.023 1.00 90.12 423 GLY A N 1
ATOM 3130 C CA . GLY A 1 423 ? -0.945 -1.549 -29.613 1.00 90.12 423 GLY A CA 1
ATOM 3131 C C . GLY A 1 423 ? 0.461 -1.653 -29.013 1.00 90.12 423 GLY A C 1
ATOM 3132 O O . GLY A 1 423 ? 1.342 -2.219 -29.651 1.00 90.12 423 GLY A O 1
ATOM 3133 N N . ASN A 1 424 ? 0.698 -1.088 -27.824 1.00 95.38 424 ASN A N 1
ATOM 3134 C CA . ASN A 1 424 ? 1.958 -1.260 -27.088 1.00 95.38 424 ASN A CA 1
ATOM 3135 C C . ASN A 1 424 ? 1.775 -2.367 -26.052 1.00 95.38 424 ASN A C 1
ATOM 3137 O O . ASN A 1 424 ? 0.658 -2.553 -25.571 1.00 95.38 424 ASN A O 1
ATOM 3141 N N . LEU A 1 425 ? 2.854 -3.062 -25.690 1.00 97.12 425 LEU A N 1
ATOM 3142 C CA . LEU A 1 425 ? 2.813 -4.086 -24.647 1.00 97.12 425 LEU A CA 1
ATOM 3143 C C . LEU A 1 425 ? 2.246 -3.512 -23.343 1.00 97.12 425 LEU A C 1
ATOM 3145 O O . LEU A 1 425 ? 2.530 -2.362 -22.997 1.00 97.12 425 LEU A O 1
ATOM 3149 N N . ILE A 1 426 ? 1.453 -4.295 -22.619 1.00 96.44 426 ILE A N 1
ATOM 3150 C CA . ILE A 1 426 ? 0.941 -3.891 -21.302 1.00 96.44 426 ILE A CA 1
ATOM 3151 C C . ILE A 1 426 ? 2.106 -3.821 -20.304 1.00 96.44 426 ILE A C 1
ATOM 3153 O O . ILE A 1 426 ? 2.314 -2.793 -19.654 1.00 96.44 426 ILE A O 1
ATOM 3157 N N . TYR A 1 427 ? 2.929 -4.867 -20.272 1.00 97.06 427 TYR A N 1
ATOM 3158 C CA . TYR A 1 427 ? 4.204 -4.906 -19.566 1.00 97.06 427 TYR A CA 1
ATOM 3159 C C . TYR A 1 427 ? 5.302 -5.427 -20.496 1.00 97.06 427 TYR A C 1
ATOM 3161 O O . TYR A 1 427 ? 5.029 -6.147 -21.449 1.00 97.06 427 TYR A O 1
ATOM 3169 N N . ASN A 1 428 ? 6.546 -5.049 -20.225 1.00 96.75 428 ASN A N 1
ATOM 3170 C CA . ASN A 1 428 ? 7.711 -5.495 -20.978 1.00 96.75 428 ASN A CA 1
ATOM 3171 C C . ASN A 1 428 ? 8.754 -6.038 -20.001 1.00 96.75 428 ASN A C 1
ATOM 3173 O O . ASN A 1 428 ? 9.425 -5.275 -19.303 1.00 96.75 428 ASN A O 1
ATOM 3177 N N . ASP A 1 429 ? 8.879 -7.358 -19.952 1.00 96.69 429 ASP A N 1
ATOM 3178 C CA . ASP A 1 429 ? 9.865 -8.077 -19.144 1.00 96.69 429 ASP A CA 1
ATOM 3179 C C . ASP A 1 429 ? 11.195 -8.294 -19.890 1.00 96.69 429 ASP A C 1
ATOM 3181 O O . ASP A 1 429 ? 12.104 -8.927 -19.360 1.00 96.69 429 ASP A O 1
ATOM 3185 N N . TYR A 1 430 ? 11.340 -7.741 -21.100 1.00 96.56 430 TYR A N 1
ATOM 3186 C CA . TYR A 1 430 ? 12.496 -7.919 -21.979 1.00 96.56 430 TYR A CA 1
ATOM 3187 C C . TYR A 1 430 ? 12.710 -9.371 -22.446 1.00 96.56 430 TYR A C 1
ATOM 3189 O O . TYR A 1 430 ? 13.839 -9.748 -22.772 1.00 96.56 430 TYR A O 1
ATOM 3197 N N . GLY A 1 431 ? 11.642 -10.174 -22.511 1.00 95.12 431 GLY A N 1
ATOM 3198 C CA . GLY A 1 431 ? 11.678 -11.556 -22.993 1.00 95.12 431 GLY A CA 1
ATOM 3199 C C . GLY A 1 431 ? 12.366 -12.513 -22.022 1.00 95.12 431 GLY A C 1
ATOM 3200 O O . GLY A 1 431 ? 12.941 -13.516 -22.448 1.00 95.12 431 GLY A O 1
ATOM 3201 N N . THR A 1 432 ? 12.375 -12.186 -20.727 1.00 96.81 432 THR A N 1
ATOM 3202 C CA . THR A 1 432 ? 12.936 -13.064 -19.693 1.00 96.81 432 THR A CA 1
ATOM 3203 C C . THR A 1 432 ? 12.005 -14.222 -19.346 1.00 96.81 432 THR A C 1
ATOM 3205 O O . THR A 1 432 ? 12.472 -15.203 -18.765 1.00 96.81 432 THR A O 1
ATOM 3208 N N . GLY A 1 433 ? 10.726 -14.140 -19.728 1.00 95.50 433 GLY A N 1
ATOM 3209 C CA . GLY A 1 433 ? 9.716 -15.142 -19.408 1.00 95.50 433 GLY A CA 1
ATOM 3210 C C . GLY A 1 433 ? 9.276 -15.032 -17.953 1.00 95.50 433 GLY A C 1
ATOM 3211 O O . GLY A 1 433 ? 9.118 -16.051 -17.279 1.00 95.50 433 GLY A O 1
ATOM 3212 N N . LEU A 1 434 ? 9.149 -13.801 -17.447 1.00 96.75 434 LEU A N 1
ATOM 3213 C CA . LEU A 1 434 ? 8.722 -13.547 -16.077 1.00 96.75 434 LEU A CA 1
ATOM 3214 C C . LEU A 1 434 ? 7.329 -14.148 -15.852 1.00 96.75 434 LEU A C 1
ATOM 3216 O O . LEU A 1 434 ? 6.396 -13.888 -16.613 1.00 96.75 434 LEU A O 1
ATOM 3220 N N . ASP A 1 435 ? 7.195 -14.956 -14.801 1.00 97.75 435 ASP A N 1
ATOM 3221 C CA . ASP A 1 435 ? 5.980 -15.727 -14.551 1.00 97.75 435 ASP A CA 1
ATOM 3222 C C . ASP A 1 435 ? 5.521 -15.616 -13.098 1.00 97.75 435 ASP A C 1
ATOM 3224 O O . ASP A 1 435 ? 6.136 -16.164 -12.177 1.00 97.75 435 ASP A O 1
ATOM 3228 N N . PHE A 1 436 ? 4.407 -14.914 -12.915 1.00 98.31 436 PHE A N 1
ATOM 3229 C CA . PHE A 1 436 ? 3.671 -14.777 -11.664 1.00 98.31 436 PHE A CA 1
ATOM 3230 C C . PHE A 1 436 ? 2.276 -15.415 -11.758 1.00 98.31 436 PHE A C 1
ATOM 3232 O O . PHE A 1 436 ? 1.416 -15.155 -10.917 1.00 98.31 436 PHE A O 1
ATOM 3239 N N . SER A 1 437 ? 2.033 -16.292 -12.741 1.00 97.00 437 SER A N 1
ATOM 3240 C CA . SER A 1 437 ? 0.736 -16.955 -12.956 1.00 97.00 437 SER A CA 1
ATOM 3241 C C . SER A 1 437 ? 0.256 -17.784 -11.762 1.00 97.00 437 SER A C 1
ATOM 3243 O O . SER A 1 437 ? -0.943 -18.031 -11.629 1.00 97.00 437 SER A O 1
ATOM 3245 N N . PHE A 1 438 ? 1.142 -18.136 -10.827 1.00 97.88 438 PHE A N 1
ATOM 3246 C CA . PHE A 1 438 ? 0.774 -18.732 -9.540 1.00 97.88 438 PHE A CA 1
ATOM 3247 C C . PHE A 1 438 ? -0.061 -17.797 -8.640 1.00 97.88 438 PHE A C 1
ATOM 3249 O O . PHE A 1 438 ? -0.613 -18.254 -7.643 1.00 97.88 438 PHE A O 1
ATOM 3256 N N . LEU A 1 439 ? -0.180 -16.509 -8.966 1.00 98.12 439 LEU A N 1
ATOM 3257 C CA . LEU A 1 439 ? -1.096 -15.556 -8.326 1.00 98.12 439 LEU A CA 1
ATOM 3258 C C . LEU A 1 439 ? -2.439 -15.426 -9.061 1.00 98.12 439 LEU A C 1
ATOM 3260 O O . LEU A 1 439 ? -3.327 -14.712 -8.596 1.00 98.12 439 LEU A O 1
ATOM 3264 N N . SER A 1 440 ? -2.600 -16.080 -10.214 1.00 96.50 440 SER A N 1
ATOM 3265 C CA . SER A 1 440 ? -3.827 -16.002 -11.007 1.00 96.50 440 SER A CA 1
ATOM 3266 C C . SER A 1 440 ? -5.021 -16.630 -10.287 1.00 96.50 440 SER A C 1
ATOM 3268 O O . SER A 1 440 ? -4.883 -17.552 -9.480 1.00 96.50 440 SER A O 1
ATOM 3270 N N . ALA A 1 441 ? -6.223 -16.161 -10.627 1.00 93.94 441 ALA A N 1
ATOM 3271 C CA . ALA A 1 441 ? -7.461 -16.726 -10.096 1.00 93.94 441 ALA A CA 1
ATOM 3272 C C . ALA A 1 441 ? -7.585 -18.234 -10.382 1.00 93.94 441 ALA A C 1
ATOM 3274 O O . ALA A 1 441 ? -8.065 -18.967 -9.520 1.00 93.94 441 ALA A O 1
ATOM 3275 N N . ASP A 1 442 ? -7.112 -18.689 -11.546 1.00 95.56 442 ASP A N 1
ATOM 3276 C CA . ASP A 1 442 ? -7.148 -20.101 -11.935 1.00 95.56 442 ASP A CA 1
ATOM 3277 C C . ASP A 1 442 ? -6.176 -20.936 -11.087 1.00 95.56 442 ASP A C 1
ATOM 3279 O O . ASP A 1 442 ? -6.568 -21.973 -10.558 1.00 95.56 442 ASP A O 1
ATOM 3283 N N . ALA A 1 443 ? -4.947 -20.454 -10.864 1.00 96.94 443 ALA A N 1
ATOM 3284 C CA . ALA A 1 443 ? -3.971 -21.140 -10.012 1.00 96.94 443 ALA A CA 1
ATOM 3285 C C . ALA A 1 443 ? -4.405 -21.198 -8.537 1.00 96.94 443 ALA A C 1
ATOM 3287 O O . ALA A 1 443 ? -4.118 -22.167 -7.830 1.00 96.94 443 ALA A O 1
ATOM 3288 N N . LEU A 1 444 ? -5.092 -20.162 -8.048 1.00 97.56 444 LEU A N 1
ATOM 3289 C CA . LEU A 1 444 ? -5.674 -20.161 -6.705 1.00 97.56 444 LEU A CA 1
ATOM 3290 C C . LEU A 1 444 ? -6.849 -21.140 -6.612 1.00 97.56 444 LEU A C 1
ATOM 3292 O O . LEU A 1 444 ? -6.910 -21.899 -5.650 1.00 97.56 444 LEU A O 1
ATOM 3296 N N . ALA A 1 445 ? -7.727 -21.175 -7.619 1.00 96.94 445 ALA A N 1
ATOM 3297 C CA . ALA A 1 445 ? -8.852 -22.106 -7.678 1.00 96.94 445 ALA A CA 1
ATOM 3298 C C . ALA A 1 445 ? -8.400 -23.572 -7.788 1.00 96.94 445 ALA A C 1
ATOM 3300 O O . ALA A 1 445 ? -8.993 -24.451 -7.167 1.00 96.94 445 ALA A O 1
ATOM 3301 N N . GLU A 1 446 ? -7.333 -23.848 -8.542 1.00 97.69 446 GLU A N 1
ATOM 3302 C CA . GLU A 1 446 ? -6.723 -25.178 -8.605 1.00 97.69 446 GLU A CA 1
ATOM 3303 C C . GLU A 1 446 ? -6.174 -25.600 -7.238 1.00 97.69 446 GLU A C 1
ATOM 3305 O O . GLU A 1 446 ? -6.436 -26.713 -6.782 1.00 97.69 446 GLU A O 1
ATOM 3310 N N . ALA A 1 447 ? -5.470 -24.697 -6.549 1.00 97.56 447 ALA A N 1
ATOM 3311 C CA . ALA A 1 447 ? -4.955 -24.967 -5.212 1.00 97.56 447 ALA A CA 1
ATOM 3312 C C . ALA A 1 447 ? -6.092 -25.200 -4.197 1.00 97.56 447 ALA A C 1
ATOM 3314 O O . ALA A 1 447 ? -6.035 -26.161 -3.434 1.00 97.56 447 ALA A O 1
ATOM 3315 N N . GLU A 1 448 ? -7.156 -24.389 -4.244 1.00 98.19 448 GLU A N 1
ATOM 3316 C CA . GLU A 1 448 ? -8.376 -24.559 -3.438 1.00 98.19 448 GLU A CA 1
ATOM 3317 C C . GLU A 1 448 ? -9.055 -25.909 -3.700 1.00 98.19 448 GLU A C 1
ATOM 3319 O O . GLU A 1 448 ? -9.498 -26.574 -2.766 1.00 98.19 448 GLU A O 1
ATOM 3324 N N . ALA A 1 449 ? -9.127 -26.345 -4.959 1.00 98.06 449 ALA A N 1
ATOM 3325 C CA . ALA A 1 449 ? -9.686 -27.646 -5.314 1.00 98.06 449 ALA A CA 1
ATOM 3326 C C . ALA A 1 449 ? -8.808 -28.815 -4.833 1.00 98.06 449 ALA A C 1
ATOM 3328 O O . ALA A 1 449 ? -9.332 -29.892 -4.543 1.00 98.06 449 ALA A O 1
ATOM 3329 N N . ALA A 1 450 ? -7.491 -28.612 -4.752 1.00 97.81 450 ALA A N 1
ATOM 3330 C CA . ALA A 1 450 ? -6.537 -29.637 -4.347 1.00 97.81 450 ALA A CA 1
ATOM 3331 C C . ALA A 1 450 ? -6.546 -29.909 -2.833 1.00 97.81 450 ALA A C 1
ATOM 3333 O O . ALA A 1 450 ? -6.419 -31.068 -2.433 1.00 97.81 450 ALA A O 1
ATOM 3334 N N . ASP A 1 451 ? -6.691 -28.878 -1.994 1.00 97.44 451 ASP A N 1
ATOM 3335 C CA . ASP A 1 451 ? -6.603 -29.011 -0.529 1.00 97.44 451 ASP A CA 1
ATOM 3336 C C . ASP A 1 451 ? -7.859 -28.591 0.252 1.00 97.44 451 ASP A C 1
ATOM 3338 O O . ASP A 1 451 ? -7.954 -28.868 1.449 1.00 97.44 451 ASP A O 1
ATOM 3342 N N . GLY A 1 452 ? -8.848 -27.981 -0.403 1.00 96.12 452 GLY A N 1
ATOM 3343 C CA . GLY A 1 452 ? -10.083 -27.513 0.225 1.00 96.12 452 GLY A CA 1
ATOM 3344 C C . GLY A 1 452 ? -9.925 -26.247 1.074 1.00 96.12 452 GLY A C 1
ATOM 3345 O O . GLY A 1 452 ? -10.856 -25.896 1.802 1.00 96.12 452 GLY A O 1
ATOM 3346 N N . ILE A 1 453 ? -8.779 -25.563 1.013 1.00 94.44 453 ILE A N 1
ATOM 3347 C CA . ILE A 1 453 ? -8.506 -24.333 1.763 1.00 94.44 453 ILE A CA 1
ATOM 3348 C C . ILE A 1 453 ? -8.851 -23.136 0.883 1.00 94.44 453 ILE A C 1
ATOM 3350 O O . ILE A 1 453 ? -8.217 -22.926 -0.149 1.00 94.44 453 ILE A O 1
ATOM 3354 N N . ALA A 1 454 ? -9.837 -22.341 1.309 1.00 94.38 454 ALA A N 1
ATOM 3355 C CA . ALA A 1 454 ? -10.201 -21.092 0.644 1.00 94.38 454 ALA A CA 1
ATOM 3356 C C . ALA A 1 454 ? -9.043 -20.088 0.708 1.00 94.38 454 ALA A C 1
ATOM 3358 O O . ALA A 1 454 ? -8.468 -19.869 1.775 1.00 94.38 454 ALA A O 1
ATOM 3359 N N . ARG A 1 455 ? -8.723 -19.465 -0.427 1.00 95.38 455 ARG A N 1
ATOM 3360 C CA . ARG A 1 455 ? -7.620 -18.513 -0.553 1.00 95.38 455 ARG A CA 1
ATOM 3361 C C . ARG A 1 455 ? -8.141 -17.107 -0.791 1.00 95.38 455 ARG A C 1
ATOM 3363 O O . ARG A 1 455 ? -9.234 -16.896 -1.314 1.00 95.38 455 ARG A O 1
ATOM 3370 N N . GLY A 1 456 ? -7.316 -16.139 -0.433 1.00 96.75 456 GLY A N 1
ATOM 3371 C CA . GLY A 1 456 ? -7.531 -14.734 -0.718 1.00 96.75 456 GLY A CA 1
ATOM 3372 C C . GLY A 1 456 ? -7.495 -14.412 -2.211 1.00 96.75 456 GLY A C 1
ATOM 3373 O O . GLY A 1 456 ? -7.275 -15.283 -3.057 1.00 96.75 456 GLY A O 1
ATOM 3374 N N . ARG A 1 457 ? -7.690 -13.138 -2.554 1.00 96.31 457 ARG A N 1
ATOM 3375 C CA . ARG A 1 457 ? -7.580 -12.618 -3.928 1.00 96.31 457 ARG A CA 1
ATOM 3376 C C . ARG A 1 457 ? -6.907 -11.248 -3.919 1.00 96.31 457 ARG A C 1
ATOM 3378 O O . ARG A 1 457 ? -7.027 -10.528 -2.934 1.00 96.31 457 ARG A O 1
ATOM 3385 N N . ILE A 1 458 ? -6.238 -10.909 -5.020 1.00 96.94 458 ILE A N 1
ATOM 3386 C CA . ILE A 1 458 ? -5.798 -9.537 -5.308 1.00 96.94 458 ILE A CA 1
ATOM 3387 C C . ILE A 1 458 ? -6.965 -8.817 -5.988 1.00 96.94 458 ILE A C 1
ATOM 3389 O O . ILE A 1 458 ? -7.529 -9.352 -6.949 1.00 96.94 458 ILE A O 1
ATOM 3393 N N . VAL A 1 459 ? -7.338 -7.652 -5.459 1.00 92.88 459 VAL A N 1
ATOM 3394 C CA . VAL A 1 459 ? -8.453 -6.805 -5.906 1.00 92.88 459 VAL A CA 1
ATOM 3395 C C . VAL A 1 459 ? -7.940 -5.441 -6.321 1.00 92.88 459 VAL A C 1
ATOM 3397 O O . VAL A 1 459 ? -7.212 -4.820 -5.510 1.00 92.88 459 VAL A O 1
#

pLDDT: mean 81.96, std 23.0, range [23.52, 98.81]

InterPro domains:
  IPR000209 Peptidase S8/S53 domain [PF00082] (180-397)
  IPR015500 Peptidase S8, subtilisin-related [PR00723] (180-199)
  IPR015500 Peptidase S8, subtilisin-related [PR00723] (246-259)
  IPR022398 Peptidase S8, subtilisin, His-active site [PS00137] (250-260)
  IPR036852 Peptidase S8/S53 domain superfamily [G3DSA:3.40.50.200] (148-455)
  IPR036852 Peptidase S8/S53 domain superfamily [SSF52743] (162-442)
  IPR050131 Subtilisin-like serine protease [PTHR43806] (148-397)

Secondary structure (DSSP, 8-state):
------------------------------------------------------HHHHHHHHHHHHHHHT-HHHHHHHHHHHHHH-GGGHHHHHHHHHHH-GGGHHHHHHHHHHHHHHHHHS-GGGGS--S-----------SSGGGSTT--GGGS-HHHHSHHHHHTTHHHHHHTT-S-TT-EEEEEES--SB-TTS-B-GGGTT-B-TT-EESS----GGGTT-EE-HHHHHHTTS--TT--S-SSSHHHHHHHHHH--SSSSS---SSTTPEEEEEE-S----SEEEE-STT--EEEHHHHHHHGGGGGSSS---HHHHHHHHHHHHHHHTT-TTEEEEEE---PPPPTT-SSEE--TTTHHHHHHHHHHHHHHHHTT-EEEE---SGGGT-TTGGGS--GGGGGGG-SGGGTT-B-TTSSBSEE-TTS----GGGSHHHHHHHHHHH------B-

Foldseek 3Di:
DDDDDDDDDDDDDDDDDDDDDDDDDDDDDDDDDDDDDDDDDDDDDDDDDDDPDDPVLVVLLVCLVVLPVVHDVSNLVSLLVCCLLCVVCLVSNLVSSCVVPVVCNVSSVVSNVNSVVNCVVCPNCVLADPPDDDPPPPPVDDPQQLVDPPRPCVPDALASVPSVCVVVVLVVCVVVVQQQALAEEEEEEQAAFAFQLGDHDPQQVVQEDPLAEEPWFQAQLVLFPEADALVVRLVRSDGDRNRTSRLDCVSHVVVQQAARASPRDHHGHSRPNHHYRYYRQQQDSAHWHFHPDPVRDIFGRSQCGQPNSVCVVVPTDDLCSNLVSLLVSLLSLLVDLSNAEYEEEDFDDDDFQDQAAEDEPRCLVSLVSSLVSNLSNQLSNHAYEYDQDDCSHGHVNLSVGRGRPRCLCVQFPVQQCPHTPVNHRNYHDPPPGRHSVCLHPVVQVVVCVVPVRGTYHYD